Protein AF-A0A6B2GB42-F1 (afdb_monomer)

Foldseek 3Di:
DPPPDPPWDADPPDPHTDDCQAQAPPDQAPPPVRDGHNHPNHVVDDDDDDPPPDPDDDDLDPPVDPPDDDDDDDPDDDPPDDDDDDDDDYDPDDPRHDDDDDDPDDDDADQLQPPPAHDVQAQQSLQLQAGCVQQPFPQLCPLPAGSSLAQQRVLLQFGQSAQQDAQVGRDFLPFADDPPSRNHGVSSPVGGRGDQLCPDDDGRSNDQQSNPLPDGLSVQQVPDAPSDAASRNHGCVQAVPRHSRRSRRNCGHLVNGADPVVCCVPPFGHRSNDSPPPQDQLCPPSAGPVQAQQSNQLQAGCVRQPQPQQCPPPAGRSRDQCSNPPPDGQSRQQDDPVPRDDDDPADDPPSRNHRPSSVPGRRGDRDPPD

pLDDT: mean 80.84, std 17.95, range [32.31, 98.62]

Solvent-accessible surface area (backbone atoms only — not comparable to full-atom values): 22963 Å² total; per-residue (Å²): 100,68,87,95,54,88,83,72,33,55,44,86,98,50,89,51,58,49,34,56,41,49,36,20,74,52,68,93,56,66,38,99,84,59,48,83,62,50,52,92,45,32,87,80,54,81,91,88,73,82,88,65,96,70,86,82,80,90,68,96,62,83,75,82,58,87,72,73,85,82,83,85,86,78,86,89,75,61,84,99,60,92,81,83,90,83,85,80,71,52,55,76,97,64,81,84,61,73,66,83,84,86,82,89,78,88,85,86,77,63,42,78,38,62,86,75,61,32,53,95,66,32,42,15,38,29,58,48,29,53,30,33,92,71,54,44,79,48,45,74,57,65,88,79,46,33,32,32,42,29,28,16,27,41,63,48,73,59,29,25,50,57,37,26,34,52,69,93,71,57,74,71,81,76,75,86,44,58,91,82,75,48,48,43,36,58,89,33,74,90,38,54,72,66,32,46,71,58,75,82,81,59,42,24,39,57,28,58,36,26,29,68,62,81,57,44,31,32,64,52,48,65,59,76,75,71,89,43,58,54,79,35,36,39,30,49,69,51,28,86,78,65,52,42,83,48,48,43,51,71,61,77,53,63,86,74,43,43,45,87,84,67,36,53,92,76,78,60,40,44,40,46,53,31,63,76,64,81,60,62,44,71,61,68,86,80,44,43,47,92,73,26,44,15,27,44,60,52,37,54,28,29,92,74,59,34,91,42,50,74,57,68,83,81,53,36,32,36,52,34,63,36,36,67,66,82,83,62,43,44,51,59,39,32,41,55,91,82,80,61,76,73,94,68,81,86,47,58,93,77,78,53,43,46,38,56,94,35,67,90,41,55,72,72,41,85,72,84,78,127

Sequence (370 aa):
GIVGNENIAKVPGKTTIIAVNNINNGTLGSNQDGTPADLTNSFYYIANSNNTGAPNNVVYSEFNGFTKVIRAIKKGLTPNTTYHVKLAISDVADNQFDSGVFIKLITGFQDNDFDGIRDEIDLDDDNDGILDSIEGVADTDGDGVIDSFDLDADGDGIPDNIEAQSTLGYIAPGTFSDANNDGVNDIYAGGLTPVNTDGIDNPDYKDTDSDNDGINDTIETNLNLSGLVGLNGLDNNIDTVDYYTDVNGSLNFPSLFPDGDGDLNFGGDVDYRDATFNFPDTDGDGVPNDIDLDDDNDGILDTVEGALDTDGDVIIDSSDLDSDGDGIPDNIEAQSTLGYIAPGTFTDANNDGVNDIYAGGLTPVNTDGA

Mean predicted aligned error: 15.55 Å

Structure (mmCIF, N/CA/C/O backbone):
data_AF-A0A6B2GB42-F1
#
_entry.id   AF-A0A6B2GB42-F1
#
loop_
_atom_site.group_PDB
_atom_site.id
_atom_site.type_symbol
_atom_site.label_atom_id
_atom_site.label_alt_id
_atom_site.label_comp_id
_atom_site.label_asym_id
_atom_site.label_entity_id
_atom_site.label_seq_id
_atom_site.pdbx_PDB_ins_code
_atom_site.Cartn_x
_atom_site.Cartn_y
_atom_site.Cartn_z
_atom_site.occupancy
_atom_site.B_iso_or_equiv
_atom_site.auth_seq_id
_atom_site.auth_comp_id
_atom_site.auth_asym_id
_atom_site.auth_atom_id
_atom_site.pdbx_PDB_model_num
ATOM 1 N N . GLY A 1 1 ? 34.252 5.567 -43.486 1.00 43.16 1 GLY A N 1
ATOM 2 C CA . GLY A 1 1 ? 33.857 6.991 -43.387 1.00 43.16 1 GLY A CA 1
ATOM 3 C C . GLY A 1 1 ? 33.698 7.605 -44.771 1.00 43.16 1 GLY A C 1
ATOM 4 O O . GLY A 1 1 ?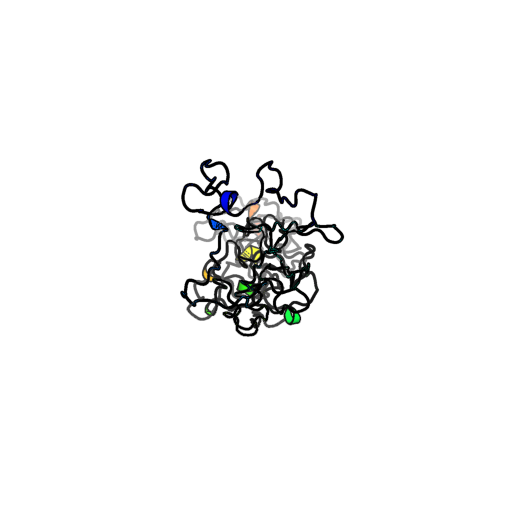 34.302 7.115 -45.717 1.00 43.16 1 GLY A O 1
ATOM 5 N N . ILE A 1 2 ? 32.915 8.685 -44.912 1.00 32.31 2 ILE A N 1
ATOM 6 C CA . ILE A 1 2 ? 32.777 9.428 -46.183 1.00 32.31 2 ILE A CA 1
ATOM 7 C C . ILE A 1 2 ? 34.067 10.221 -46.450 1.00 32.31 2 ILE A C 1
ATOM 9 O O . ILE A 1 2 ? 34.511 10.999 -45.607 1.00 32.31 2 ILE A O 1
ATOM 13 N N . VAL A 1 3 ? 34.672 10.025 -47.623 1.00 38.00 3 VAL A N 1
ATOM 14 C CA . VAL A 1 3 ? 35.955 10.633 -48.013 1.00 38.00 3 VAL A CA 1
ATOM 15 C C . VAL A 1 3 ? 35.913 12.164 -47.911 1.00 38.00 3 VAL A C 1
ATOM 17 O O . VAL A 1 3 ? 35.042 12.806 -48.493 1.00 38.00 3 VAL A O 1
ATOM 20 N N . GLY A 1 4 ? 36.905 12.748 -47.229 1.00 40.75 4 GLY A N 1
ATOM 21 C CA . GLY A 1 4 ? 37.149 14.197 -47.197 1.00 40.75 4 GLY A CA 1
ATOM 22 C C . GLY A 1 4 ? 36.564 14.955 -46.001 1.00 40.75 4 GLY A C 1
ATOM 23 O O . GLY A 1 4 ? 36.833 16.146 -45.882 1.00 40.75 4 GLY A O 1
ATOM 24 N N . ASN A 1 5 ? 35.835 14.287 -45.102 1.00 42.88 5 ASN A N 1
ATOM 25 C CA . ASN A 1 5 ? 35.367 14.858 -43.836 1.00 42.88 5 ASN A CA 1
ATOM 26 C C . ASN A 1 5 ? 35.889 14.019 -42.658 1.00 42.88 5 ASN A C 1
ATOM 28 O O . ASN A 1 5 ? 35.894 12.790 -42.729 1.00 42.88 5 ASN A O 1
ATOM 32 N N . GLU A 1 6 ? 36.319 14.669 -41.571 1.00 46.25 6 GLU A N 1
ATOM 33 C CA . GLU A 1 6 ? 36.647 13.985 -40.314 1.00 46.25 6 GLU A CA 1
ATOM 34 C C . GLU A 1 6 ? 35.385 13.306 -39.759 1.00 46.25 6 GLU A C 1
ATOM 36 O O . GLU A 1 6 ? 34.487 13.960 -39.234 1.00 46.25 6 GLU A O 1
ATOM 41 N N . ASN A 1 7 ? 35.306 11.981 -39.884 1.00 46.44 7 ASN A N 1
ATOM 42 C CA . ASN A 1 7 ? 34.229 11.173 -39.314 1.00 46.44 7 ASN A CA 1
ATOM 43 C C . ASN A 1 7 ? 34.543 10.843 -37.845 1.00 46.44 7 ASN A C 1
ATOM 45 O O . ASN A 1 7 ? 34.804 9.690 -37.509 1.00 46.44 7 ASN A O 1
ATOM 49 N N . ILE A 1 8 ? 34.617 11.871 -36.992 1.00 53.06 8 ILE A N 1
ATOM 50 C CA . ILE A 1 8 ? 34.991 11.732 -35.577 1.00 53.06 8 ILE A CA 1
ATOM 51 C C . ILE A 1 8 ? 33.769 11.886 -34.665 1.00 53.06 8 ILE A C 1
ATOM 53 O O . ILE A 1 8 ? 33.088 12.911 -34.673 1.00 53.06 8 ILE A O 1
ATOM 57 N N . ALA A 1 9 ? 33.503 10.880 -33.832 1.00 54.53 9 ALA A N 1
ATOM 58 C CA . ALA A 1 9 ? 32.587 11.013 -32.702 1.00 54.53 9 ALA A CA 1
ATOM 59 C C . ALA A 1 9 ? 33.342 11.599 -31.492 1.00 54.53 9 ALA A C 1
ATOM 61 O O . ALA A 1 9 ? 34.549 11.410 -31.363 1.00 54.53 9 ALA A O 1
ATOM 62 N N . LYS A 1 10 ? 32.662 12.328 -30.598 1.00 60.09 10 LYS A N 1
ATOM 63 C CA . LYS A 1 10 ? 33.242 12.895 -29.361 1.00 60.09 10 LYS A CA 1
ATOM 64 C C . LYS A 1 10 ? 32.407 12.497 -28.150 1.00 60.09 10 LYS A C 1
ATOM 66 O O . LYS A 1 10 ? 31.192 12.351 -28.276 1.00 60.09 10 LYS A O 1
ATOM 71 N N . VAL A 1 11 ? 33.048 12.345 -26.990 1.00 59.34 11 VAL A N 1
ATOM 72 C CA . VAL A 1 11 ? 32.354 12.073 -25.725 1.00 59.34 11 VAL A CA 1
ATOM 73 C C . VAL A 1 11 ? 31.395 13.234 -25.459 1.00 59.34 11 VAL A C 1
ATOM 75 O O . VAL A 1 11 ? 31.829 14.389 -25.530 1.00 59.34 11 VAL A O 1
ATOM 78 N N . PRO A 1 12 ? 30.102 12.975 -25.184 1.00 58.25 12 PRO A N 1
ATOM 79 C CA . PRO A 1 12 ? 29.136 14.037 -24.938 1.00 58.25 12 PRO A CA 1
ATOM 80 C C . PRO A 1 12 ? 29.642 15.045 -23.897 1.00 58.25 12 PRO A C 1
ATOM 82 O O . PRO A 1 12 ? 30.089 14.669 -22.817 1.00 58.25 12 PRO A O 1
ATOM 85 N N . GLY A 1 13 ? 29.611 16.334 -24.248 1.00 60.78 13 GLY A N 1
ATOM 86 C CA . GLY A 1 13 ? 30.055 17.423 -23.368 1.00 60.78 13 GLY A CA 1
ATOM 87 C C . GLY A 1 13 ? 31.574 17.583 -23.221 1.00 60.78 13 GLY A C 1
ATOM 88 O O . GLY A 1 13 ? 32.011 18.456 -22.476 1.00 60.78 13 GLY A O 1
ATOM 89 N N . LYS A 1 14 ? 32.392 16.790 -23.927 1.00 64.31 14 LYS A N 1
ATOM 90 C CA . LYS A 1 14 ? 33.859 16.865 -23.875 1.00 64.31 14 LYS A CA 1
ATOM 91 C C . LYS A 1 14 ? 34.462 17.088 -25.263 1.00 64.31 14 LYS A C 1
ATOM 93 O O . LYS A 1 14 ? 33.841 16.855 -26.298 1.00 64.31 14 LYS A O 1
ATOM 98 N N . THR A 1 15 ? 35.714 17.533 -25.287 1.00 66.81 15 THR A N 1
ATOM 99 C CA . THR A 1 15 ? 36.525 17.606 -26.514 1.00 66.81 15 THR A CA 1
ATOM 100 C C . THR A 1 15 ? 37.156 16.260 -26.880 1.00 66.81 15 THR A C 1
ATOM 102 O O . THR A 1 15 ? 37.658 16.118 -27.994 1.00 66.81 15 THR A O 1
ATOM 105 N N . THR A 1 16 ? 37.102 15.280 -25.970 1.00 60.88 16 THR A N 1
ATOM 106 C CA . THR A 1 16 ? 37.649 13.930 -26.137 1.00 60.88 16 THR A CA 1
ATOM 107 C C . THR A 1 16 ? 37.000 13.219 -27.319 1.00 60.88 16 THR A C 1
ATOM 109 O O . THR A 1 16 ? 35.783 13.035 -27.352 1.00 60.88 16 THR A O 1
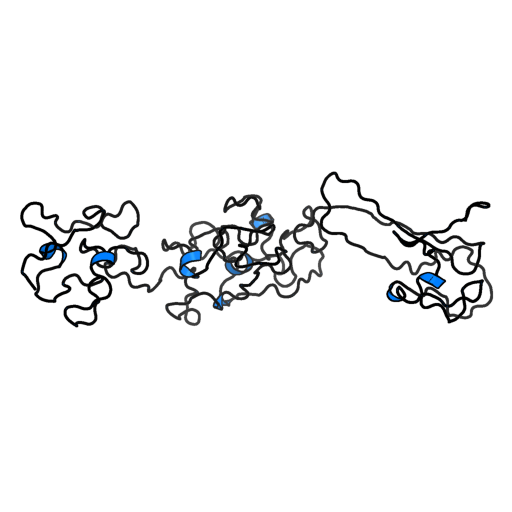ATOM 112 N N . ILE A 1 17 ? 37.817 12.806 -28.285 1.00 59.53 17 ILE A N 1
ATOM 113 C CA . ILE A 1 17 ? 37.382 12.025 -29.447 1.00 59.53 17 ILE A CA 1
ATOM 114 C C . ILE A 1 17 ? 37.112 10.586 -29.005 1.00 59.53 17 ILE A C 1
ATOM 116 O O . ILE A 1 17 ? 37.894 10.005 -28.254 1.00 59.53 17 ILE A O 1
ATOM 120 N N . ILE A 1 18 ? 36.016 10.015 -29.487 1.00 56.38 18 ILE A N 1
ATOM 121 C CA . ILE A 1 18 ? 35.649 8.619 -29.286 1.00 56.38 18 ILE A CA 1
ATOM 122 C C . ILE A 1 18 ? 36.430 7.793 -30.294 1.00 56.38 18 ILE A C 1
ATOM 124 O O . ILE A 1 18 ? 36.180 7.825 -31.496 1.00 56.38 18 ILE A O 1
ATOM 128 N N . ALA A 1 19 ? 37.403 7.078 -29.760 1.00 53.62 19 ALA A N 1
ATOM 129 C CA . ALA A 1 19 ? 38.165 6.051 -30.433 1.00 53.62 19 ALA A CA 1
ATOM 130 C C . ALA A 1 19 ? 38.352 4.911 -29.436 1.00 53.62 19 ALA A C 1
ATOM 132 O O . ALA A 1 19 ? 38.327 5.142 -28.221 1.00 53.62 19 ALA A O 1
ATOM 133 N N . VAL A 1 20 ? 38.626 3.705 -29.929 1.00 48.59 20 VAL A N 1
ATOM 134 C CA . VAL A 1 20 ? 38.947 2.570 -29.055 1.00 48.59 20 VAL A CA 1
ATOM 135 C C . VAL A 1 20 ? 40.088 2.886 -28.086 1.00 48.59 20 VAL A C 1
ATOM 137 O O . VAL A 1 20 ? 40.032 2.468 -26.940 1.00 48.59 20 VAL A O 1
ATOM 140 N N . ASN A 1 21 ? 41.050 3.726 -28.468 1.00 48.03 21 ASN A N 1
ATOM 141 C CA . ASN A 1 21 ? 42.164 4.116 -27.597 1.00 48.03 21 ASN A CA 1
ATOM 142 C C . ASN A 1 21 ? 41.795 5.088 -26.460 1.00 48.03 21 ASN A C 1
ATOM 144 O O . ASN A 1 21 ? 42.534 5.169 -25.487 1.00 48.03 21 ASN A O 1
ATOM 148 N N . ASN A 1 22 ? 40.686 5.828 -26.576 1.00 49.91 22 ASN A N 1
ATOM 149 C CA . ASN A 1 22 ? 40.257 6.821 -25.577 1.00 49.91 22 ASN A CA 1
ATOM 150 C C . ASN A 1 22 ? 39.102 6.323 -24.690 1.00 49.91 22 ASN A C 1
ATOM 152 O O . ASN A 1 22 ? 38.753 6.988 -23.716 1.00 49.91 22 ASN A O 1
ATOM 156 N N . ILE A 1 23 ? 38.471 5.200 -25.055 1.00 49.69 23 ILE A N 1
ATOM 157 C CA . ILE A 1 23 ? 37.397 4.565 -24.276 1.00 49.69 23 ILE A CA 1
ATOM 158 C C . ILE A 1 23 ? 37.813 3.185 -23.730 1.00 49.69 23 ILE A C 1
ATOM 160 O O . ILE A 1 23 ? 37.338 2.810 -22.661 1.00 49.69 23 ILE A O 1
ATOM 164 N N . ASN A 1 24 ? 38.734 2.448 -24.370 1.00 45.50 24 ASN A N 1
ATOM 165 C CA . ASN A 1 24 ? 39.146 1.112 -23.912 1.00 45.50 24 ASN A CA 1
ATOM 166 C C . ASN A 1 24 ? 40.467 1.097 -23.131 1.00 45.50 24 ASN A C 1
ATOM 168 O O . ASN A 1 24 ? 41.342 1.942 -23.305 1.00 45.50 24 ASN A O 1
ATOM 172 N N . ASN A 1 25 ? 40.648 0.002 -22.381 1.00 42.44 25 ASN A N 1
ATOM 173 C CA . ASN A 1 25 ? 41.929 -0.543 -21.916 1.00 42.44 25 ASN A CA 1
ATOM 174 C C . ASN A 1 25 ? 42.812 -1.016 -23.091 1.00 42.44 25 ASN A C 1
ATOM 176 O O . ASN A 1 25 ? 43.156 -2.195 -23.190 1.00 42.44 25 ASN A O 1
ATOM 180 N N . GLY A 1 26 ? 43.115 -0.125 -24.039 1.00 42.44 26 GLY A N 1
ATOM 181 C CA . GLY A 1 26 ? 44.060 -0.412 -25.114 1.00 42.44 26 GLY A CA 1
ATOM 182 C C . GLY A 1 26 ? 45.416 -0.820 -24.532 1.00 42.44 26 GLY A C 1
ATOM 183 O O . GLY A 1 26 ? 45.837 -0.303 -23.496 1.00 42.44 26 GLY A O 1
ATOM 184 N N . THR A 1 27 ? 46.114 -1.753 -25.185 1.00 45.62 27 THR A N 1
ATOM 185 C CA . THR A 1 27 ? 47.525 -2.026 -24.875 1.00 45.62 27 THR A CA 1
ATOM 186 C C . THR A 1 27 ? 48.292 -0.708 -24.833 1.00 45.62 27 THR A C 1
ATOM 188 O O . THR A 1 27 ? 48.145 0.111 -25.739 1.00 45.62 27 THR A O 1
ATOM 191 N N . LEU A 1 28 ? 49.101 -0.507 -23.787 1.00 39.09 28 LEU A N 1
ATOM 192 C CA . LEU A 1 28 ? 49.909 0.696 -23.592 1.00 39.09 28 LEU A CA 1
ATOM 193 C C . LEU A 1 28 ? 50.620 1.081 -24.909 1.00 39.09 28 LEU A C 1
ATOM 195 O O . LEU A 1 28 ? 51.519 0.367 -25.350 1.00 39.09 28 LEU A O 1
ATOM 199 N N . GLY A 1 29 ? 50.209 2.194 -25.531 1.00 43.28 29 GLY A N 1
ATOM 200 C CA . GLY A 1 29 ? 50.876 2.769 -26.706 1.00 43.28 29 GLY A CA 1
ATOM 201 C C . GLY A 1 29 ? 50.180 2.644 -28.068 1.00 43.28 29 GLY A C 1
ATOM 202 O O . GLY A 1 29 ? 50.885 2.512 -29.065 1.00 43.28 29 GLY A O 1
ATOM 203 N N . SER A 1 30 ? 48.849 2.722 -28.167 1.00 45.09 30 SER A N 1
ATOM 204 C CA . SER A 1 30 ? 48.168 2.749 -29.477 1.00 45.09 30 SER A CA 1
ATOM 205 C C . SER A 1 30 ? 47.426 4.040 -29.818 1.00 45.09 30 SER A C 1
ATOM 207 O O . SER A 1 30 ? 46.559 4.010 -30.682 1.00 45.09 30 SER A O 1
ATOM 209 N N . ASN A 1 31 ? 47.786 5.199 -29.260 1.00 43.91 31 ASN A N 1
ATOM 210 C CA . ASN A 1 31 ? 47.543 6.425 -30.023 1.00 43.91 31 ASN A CA 1
ATOM 211 C C . ASN A 1 31 ? 48.516 6.430 -31.208 1.00 43.91 31 ASN A C 1
ATOM 213 O O . ASN A 1 31 ? 49.688 6.092 -31.045 1.00 43.91 31 ASN A O 1
ATOM 217 N N . GLN A 1 32 ? 48.054 6.784 -32.411 1.00 41.44 32 GLN A N 1
ATOM 218 C CA . GLN A 1 32 ? 48.915 6.830 -33.606 1.00 41.44 32 GLN A CA 1
ATOM 219 C C . GLN A 1 32 ? 50.136 7.756 -33.403 1.00 41.44 32 GLN A C 1
ATOM 221 O O . GLN A 1 32 ? 51.144 7.624 -34.093 1.00 41.44 32 GLN A O 1
ATOM 226 N N . ASP A 1 33 ? 50.050 8.665 -32.426 1.00 50.34 33 ASP A N 1
ATOM 227 C CA . ASP A 1 33 ? 51.082 9.610 -32.005 1.00 50.34 33 ASP A CA 1
ATOM 228 C C . ASP A 1 33 ? 51.943 9.146 -30.804 1.00 50.34 33 ASP A C 1
ATOM 230 O O . ASP A 1 33 ? 52.854 9.866 -30.396 1.00 50.34 33 ASP A O 1
ATOM 234 N N . GLY A 1 34 ? 51.686 7.959 -30.238 1.00 51.22 34 GLY A N 1
ATOM 235 C CA . GLY A 1 34 ? 52.431 7.393 -29.107 1.00 51.22 34 GLY A CA 1
ATOM 236 C C . GLY A 1 34 ? 52.076 7.958 -27.726 1.00 51.22 34 GLY A C 1
ATOM 237 O O . GLY A 1 34 ? 52.782 7.666 -26.758 1.00 51.22 34 GLY A O 1
ATOM 238 N N . THR A 1 35 ? 51.012 8.756 -27.599 1.00 56.97 35 THR A N 1
ATOM 239 C CA . THR A 1 35 ? 50.572 9.282 -26.296 1.00 56.97 35 THR A CA 1
ATOM 240 C C . THR A 1 35 ? 49.885 8.210 -25.424 1.00 56.97 35 THR A C 1
ATOM 242 O O . THR A 1 35 ? 49.300 7.263 -25.958 1.00 56.97 35 THR A O 1
ATOM 245 N N . PRO A 1 36 ? 49.958 8.311 -24.078 1.00 53.81 36 PRO A N 1
ATOM 246 C CA . PRO A 1 36 ? 49.268 7.390 -23.171 1.00 53.81 36 PRO A CA 1
ATOM 247 C C . PRO A 1 36 ? 47.741 7.463 -23.315 1.00 53.81 36 PRO A C 1
ATOM 249 O O . PRO A 1 36 ? 47.178 8.553 -23.390 1.00 53.81 36 PRO A O 1
ATOM 252 N N . ALA A 1 37 ? 47.082 6.304 -23.316 1.00 55.84 37 ALA A N 1
ATOM 253 C CA . ALA A 1 37 ? 45.626 6.194 -23.365 1.00 55.84 37 ALA A CA 1
ATOM 254 C C . ALA A 1 37 ? 44.971 6.628 -22.038 1.00 55.84 37 ALA A C 1
ATOM 256 O O . ALA A 1 37 ? 45.490 6.333 -20.958 1.00 55.84 37 ALA A O 1
ATOM 257 N N . ASP A 1 38 ? 43.815 7.294 -22.122 1.00 59.34 38 ASP A N 1
ATOM 258 C CA . ASP A 1 38 ? 42.948 7.582 -20.973 1.00 59.34 38 ASP A CA 1
ATOM 259 C C . ASP A 1 38 ? 42.086 6.349 -20.659 1.00 59.34 38 ASP A C 1
ATOM 261 O O . ASP A 1 38 ? 41.206 5.975 -21.432 1.00 59.34 38 ASP A O 1
ATOM 265 N N . LEU A 1 39 ? 42.354 5.702 -19.522 1.00 57.91 39 LEU A N 1
ATOM 266 C CA . LEU A 1 39 ? 41.730 4.430 -19.134 1.00 57.91 39 LEU A CA 1
ATOM 267 C C . LEU A 1 39 ? 40.504 4.589 -18.221 1.00 57.91 39 LEU A C 1
ATOM 269 O O . LEU A 1 39 ? 39.935 3.588 -17.774 1.00 57.91 39 LEU A O 1
ATOM 273 N N . THR A 1 40 ? 40.084 5.826 -17.939 1.00 62.41 40 THR A N 1
ATOM 274 C CA . THR A 1 40 ? 39.002 6.126 -16.983 1.00 62.41 40 THR A CA 1
ATOM 275 C C . THR A 1 40 ? 37.633 5.563 -17.383 1.00 62.41 40 THR A C 1
ATOM 277 O O . THR A 1 40 ? 36.768 5.419 -16.526 1.00 62.41 40 THR A O 1
ATOM 280 N N . ASN A 1 41 ? 37.436 5.190 -18.653 1.00 53.09 41 ASN A N 1
ATOM 281 C CA . ASN A 1 41 ? 36.165 4.673 -19.188 1.00 53.09 41 ASN A CA 1
ATOM 282 C C . ASN A 1 41 ? 36.217 3.182 -19.577 1.00 53.09 41 ASN A C 1
ATOM 284 O O . ASN A 1 41 ? 35.311 2.677 -20.237 1.00 53.09 41 ASN A O 1
ATOM 288 N N . SER A 1 42 ? 37.262 2.463 -19.157 1.00 56.94 42 SER A N 1
ATOM 289 C CA . SER A 1 42 ? 37.562 1.088 -19.594 1.00 56.94 42 SER A CA 1
ATOM 290 C C . SER A 1 42 ? 36.484 0.036 -19.291 1.00 56.94 42 SER A C 1
ATOM 292 O O . SER A 1 42 ? 36.496 -1.025 -19.911 1.00 56.94 42 SER A O 1
ATOM 294 N N . PHE A 1 43 ? 35.535 0.315 -18.394 1.00 56.38 43 PHE A N 1
ATOM 295 C CA . PHE A 1 43 ? 34.421 -0.582 -18.067 1.00 56.38 43 PHE A CA 1
ATOM 296 C C . PHE A 1 43 ? 33.342 -0.669 -19.161 1.00 56.38 43 PHE A C 1
ATOM 298 O O . PHE A 1 43 ? 32.570 -1.624 -19.176 1.00 56.38 43 PHE A O 1
ATOM 305 N N . TYR A 1 44 ? 33.307 0.277 -20.107 1.00 51.06 44 TYR A N 1
ATOM 306 C CA . TYR A 1 44 ? 32.410 0.226 -21.270 1.00 51.06 44 TYR A CA 1
ATOM 307 C C . TYR A 1 44 ? 32.959 -0.632 -22.429 1.00 51.06 44 TYR A C 1
ATOM 309 O O . TYR A 1 44 ? 32.297 -0.783 -23.457 1.00 51.06 44 TYR A O 1
ATOM 317 N N . TYR A 1 45 ? 34.168 -1.190 -22.293 1.00 53.88 45 TYR A N 1
ATOM 318 C CA . TYR A 1 45 ? 34.830 -1.969 -23.340 1.00 53.88 45 TYR A CA 1
ATOM 319 C C . TYR A 1 45 ? 34.336 -3.420 -23.421 1.00 53.88 45 TYR A C 1
ATOM 321 O O . TYR A 1 45 ? 34.259 -4.122 -22.414 1.00 53.88 45 TYR A O 1
ATOM 329 N N . ILE A 1 46 ? 34.122 -3.918 -24.644 1.00 50.69 46 ILE A N 1
ATOM 330 C CA . ILE A 1 46 ? 33.872 -5.336 -24.935 1.00 50.69 46 ILE A CA 1
ATOM 331 C C . ILE A 1 46 ? 34.768 -5.780 -26.100 1.00 50.69 46 ILE A C 1
ATOM 333 O O . ILE A 1 46 ? 34.693 -5.221 -27.194 1.00 50.69 46 ILE A O 1
ATOM 337 N N . ALA A 1 47 ? 35.620 -6.785 -25.872 1.00 51.81 47 ALA A N 1
ATOM 338 C CA . ALA A 1 47 ? 36.515 -7.335 -26.890 1.00 51.81 47 ALA A CA 1
ATOM 339 C C . ALA A 1 47 ? 35.753 -8.270 -27.845 1.00 51.81 47 ALA A C 1
ATOM 341 O O . ALA A 1 47 ? 35.181 -9.264 -27.403 1.00 51.81 47 ALA A O 1
ATOM 342 N N . ASN A 1 48 ? 35.784 -7.979 -29.147 1.00 49.38 48 ASN A N 1
ATOM 343 C CA . ASN A 1 48 ? 35.150 -8.796 -30.187 1.00 49.38 48 ASN A CA 1
ATOM 344 C C . ASN A 1 48 ? 36.168 -9.194 -31.270 1.00 49.38 48 ASN A C 1
ATOM 346 O O . ASN A 1 48 ? 36.020 -8.825 -32.428 1.00 49.38 48 ASN A O 1
ATOM 350 N N . SER A 1 49 ? 37.249 -9.880 -30.883 1.00 50.78 49 SER A N 1
ATOM 351 C CA . SER A 1 49 ? 38.263 -10.370 -31.825 1.00 50.78 49 SER A CA 1
ATOM 352 C C . SER A 1 49 ? 38.244 -11.895 -31.953 1.00 50.78 49 SER A C 1
ATOM 354 O O . SER A 1 49 ? 38.101 -12.641 -30.980 1.00 50.78 49 SER A O 1
ATOM 356 N N . ASN A 1 50 ? 38.420 -12.371 -33.183 1.00 49.91 50 ASN A N 1
ATOM 357 C CA . ASN A 1 50 ? 38.537 -13.779 -33.545 1.00 49.91 50 ASN A CA 1
ATOM 358 C C . ASN A 1 50 ? 39.894 -14.360 -33.113 1.00 49.91 50 ASN A C 1
ATOM 360 O O . ASN A 1 50 ? 40.801 -14.568 -33.914 1.00 49.91 50 ASN A O 1
ATOM 364 N N . ASN A 1 51 ? 40.043 -14.716 -31.840 1.00 48.38 51 ASN A N 1
ATOM 365 C CA . ASN A 1 51 ? 41.291 -15.315 -31.351 1.00 48.38 51 ASN A CA 1
ATOM 366 C C . ASN A 1 51 ? 41.541 -16.772 -31.833 1.00 48.38 51 ASN A C 1
ATOM 368 O O . ASN A 1 51 ? 42.297 -17.518 -31.213 1.00 48.38 51 ASN A O 1
ATOM 372 N N . THR A 1 52 ? 40.923 -17.211 -32.935 1.00 42.91 52 THR A N 1
ATOM 373 C CA . THR A 1 52 ? 41.164 -18.519 -33.559 1.00 42.91 52 THR A CA 1
ATOM 374 C C . THR A 1 52 ? 41.947 -18.311 -34.850 1.00 42.91 52 THR A C 1
ATOM 376 O O . THR A 1 52 ? 41.360 -17.955 -35.867 1.00 42.91 52 THR A O 1
ATOM 379 N N . GLY A 1 53 ? 43.268 -18.512 -34.810 1.00 44.94 53 GLY A N 1
ATOM 380 C CA . GLY A 1 53 ? 44.198 -18.289 -35.925 1.00 44.94 53 GLY A CA 1
ATOM 381 C C . GLY A 1 53 ? 43.911 -19.096 -37.200 1.00 44.94 53 GLY A C 1
ATOM 382 O O . GLY A 1 53 ? 44.636 -20.036 -37.523 1.00 44.94 53 GLY A O 1
ATOM 383 N N . ALA A 1 54 ? 42.882 -18.710 -37.951 1.00 40.03 54 ALA A N 1
ATOM 384 C CA . ALA A 1 54 ? 42.555 -19.256 -39.258 1.00 40.03 54 ALA A CA 1
ATOM 385 C C . ALA A 1 54 ? 43.199 -18.388 -40.356 1.00 40.03 54 ALA A C 1
ATOM 387 O O . ALA A 1 54 ? 42.926 -17.188 -40.435 1.00 40.03 54 ALA A O 1
ATOM 388 N N . PRO A 1 55 ? 44.055 -18.963 -41.219 1.00 44.53 55 PRO A N 1
ATOM 389 C CA . PRO A 1 55 ? 44.664 -18.230 -42.311 1.00 44.53 55 PRO A CA 1
ATOM 390 C C . PRO A 1 55 ? 43.658 -18.103 -43.458 1.00 44.53 55 PRO A C 1
ATOM 392 O O . PRO A 1 55 ? 43.279 -19.091 -44.080 1.00 44.53 55 PRO A O 1
ATOM 395 N N . ASN A 1 56 ? 43.309 -16.859 -43.773 1.00 51.78 56 ASN A N 1
ATOM 396 C CA . ASN A 1 56 ? 42.819 -16.414 -45.077 1.00 51.78 56 ASN A CA 1
ATOM 397 C C . ASN A 1 56 ? 41.432 -16.937 -45.502 1.00 51.78 56 ASN A C 1
ATOM 399 O O . ASN A 1 56 ? 41.324 -17.913 -46.239 1.00 51.78 56 ASN A O 1
ATOM 403 N N . ASN A 1 57 ? 40.378 -16.192 -45.160 1.00 44.91 57 ASN A N 1
ATOM 404 C CA . ASN A 1 57 ? 39.408 -15.710 -46.154 1.00 44.91 57 ASN A CA 1
ATOM 405 C C . ASN A 1 57 ? 38.461 -14.674 -45.533 1.00 44.91 57 ASN A C 1
ATOM 407 O O . ASN A 1 57 ? 37.415 -14.998 -44.987 1.00 44.91 57 ASN A O 1
ATOM 411 N N . VAL A 1 58 ? 38.900 -13.419 -45.626 1.00 47.56 58 VAL A N 1
ATOM 412 C CA . VAL A 1 58 ? 38.123 -12.256 -46.063 1.00 47.56 58 VAL A CA 1
ATOM 413 C C . VAL A 1 58 ? 36.620 -12.302 -45.768 1.00 47.56 58 VAL A C 1
ATOM 415 O O . VAL A 1 58 ? 35.816 -12.788 -46.563 1.00 47.56 58 VAL A O 1
ATOM 418 N N . VAL A 1 59 ? 36.249 -11.669 -44.662 1.00 42.00 59 VAL A N 1
ATOM 419 C CA . VAL A 1 59 ? 34.894 -11.194 -44.410 1.00 42.00 59 VAL A CA 1
ATOM 420 C C . VAL A 1 59 ? 34.997 -9.668 -44.356 1.00 42.00 59 VAL A C 1
ATOM 422 O O . VAL A 1 59 ? 35.547 -9.120 -43.412 1.00 42.00 59 VAL A O 1
ATOM 425 N N . TYR A 1 60 ? 34.544 -8.974 -45.405 1.00 46.03 60 TYR A N 1
ATOM 426 C CA . TYR A 1 60 ? 34.655 -7.506 -45.530 1.00 46.03 60 TYR A CA 1
ATOM 427 C C . TYR A 1 60 ? 33.585 -6.726 -44.747 1.00 46.03 60 TYR A C 1
ATOM 429 O O . TYR A 1 60 ? 33.438 -5.515 -44.892 1.00 46.03 60 TYR A O 1
ATOM 437 N N . SER A 1 61 ? 32.829 -7.423 -43.907 1.00 46.91 61 SER A N 1
ATOM 438 C CA . SER A 1 61 ? 32.015 -6.859 -42.839 1.00 46.91 61 SER A CA 1
ATOM 439 C C . SER A 1 61 ? 31.778 -7.987 -41.843 1.00 46.91 61 SER A C 1
ATOM 441 O O . SER A 1 61 ? 31.109 -8.959 -42.200 1.00 46.91 61 SER A O 1
ATOM 443 N N . GLU A 1 62 ? 32.336 -7.920 -40.634 1.00 46.25 62 GLU A N 1
ATOM 444 C CA . GLU A 1 62 ? 32.063 -8.908 -39.579 1.00 46.25 62 GLU A CA 1
ATOM 445 C C . GLU A 1 62 ? 30.613 -8.753 -39.061 1.00 46.25 62 GLU A C 1
ATOM 447 O O . GLU A 1 62 ? 30.356 -8.357 -37.931 1.00 46.25 62 GLU A O 1
ATOM 452 N N . PHE A 1 63 ? 29.624 -9.056 -39.912 1.00 45.03 63 PHE A N 1
ATOM 453 C CA . PHE A 1 63 ? 28.205 -9.183 -39.553 1.00 45.03 63 PHE A CA 1
ATOM 454 C C . PHE A 1 63 ? 27.867 -10.587 -39.019 1.00 45.03 63 PHE A C 1
ATOM 456 O O . PHE A 1 63 ? 26.700 -10.898 -38.802 1.00 45.03 63 PHE A O 1
ATOM 463 N N . ASN A 1 64 ? 28.863 -11.455 -38.799 1.00 45.22 64 ASN A N 1
ATOM 464 C CA . ASN A 1 64 ? 28.682 -12.745 -38.121 1.00 45.22 64 ASN A CA 1
ATOM 465 C C . ASN A 1 64 ? 28.618 -12.617 -36.587 1.00 45.22 64 ASN A C 1
ATOM 467 O O . ASN A 1 64 ? 28.557 -13.634 -35.904 1.00 45.22 64 ASN A O 1
ATOM 471 N N . GLY A 1 65 ? 28.588 -11.385 -36.069 1.00 46.53 65 GLY A N 1
ATOM 472 C CA . GLY A 1 65 ? 27.652 -10.995 -35.021 1.00 46.53 65 GLY A CA 1
ATOM 473 C C . GLY A 1 65 ? 27.577 -11.924 -33.814 1.00 46.53 65 GLY A C 1
ATOM 474 O O . GLY A 1 65 ? 26.578 -12.609 -33.624 1.00 46.53 65 GLY A O 1
ATOM 475 N N . PHE A 1 66 ? 28.525 -11.785 -32.888 1.00 46.50 66 PHE A N 1
ATOM 476 C CA . PHE A 1 66 ? 28.107 -11.706 -31.490 1.00 46.50 66 PHE A CA 1
ATOM 477 C C . PHE A 1 66 ? 27.556 -10.295 -31.270 1.00 46.50 66 PHE A C 1
ATOM 479 O O . PHE A 1 66 ? 28.201 -9.441 -30.665 1.00 46.50 66 PHE A O 1
ATOM 486 N N . THR A 1 67 ? 26.382 -10.002 -31.839 1.00 52.91 67 THR A N 1
ATOM 487 C CA . THR A 1 67 ? 25.658 -8.778 -31.496 1.00 52.91 67 THR A CA 1
ATOM 488 C C . THR A 1 67 ? 25.294 -8.898 -30.025 1.00 52.91 67 THR A C 1
ATOM 490 O O . THR A 1 67 ? 24.335 -9.579 -29.669 1.00 52.91 67 THR A O 1
ATOM 493 N N . LYS A 1 68 ? 26.082 -8.273 -29.148 1.00 53.66 68 LYS A N 1
ATOM 494 C CA . LYS A 1 68 ? 25.674 -8.119 -27.759 1.00 53.66 68 LYS A CA 1
ATOM 495 C C . LYS A 1 68 ? 24.578 -7.068 -27.748 1.00 53.66 68 LYS A C 1
ATOM 497 O O . LYS A 1 68 ? 24.822 -5.912 -28.089 1.00 53.66 68 LYS A O 1
ATOM 502 N N . VAL A 1 69 ? 23.366 -7.485 -27.405 1.00 61.53 69 VAL A N 1
ATOM 503 C CA . VAL A 1 69 ? 22.264 -6.550 -27.200 1.00 61.53 69 VAL A CA 1
ATOM 504 C C . VAL A 1 69 ? 22.663 -5.637 -26.045 1.00 61.53 69 VAL A C 1
ATOM 506 O O . VAL A 1 69 ? 22.886 -6.102 -24.930 1.00 61.53 69 VAL A O 1
ATOM 509 N N . ILE A 1 70 ? 22.799 -4.345 -26.333 1.00 67.50 70 ILE A N 1
ATOM 510 C CA . ILE A 1 70 ? 22.946 -3.312 -25.313 1.00 67.50 70 ILE A CA 1
ATOM 511 C C . ILE A 1 70 ? 21.536 -2.810 -25.030 1.00 67.50 70 ILE A C 1
ATOM 513 O O . ILE A 1 70 ? 20.872 -2.295 -25.931 1.00 67.50 70 ILE A O 1
ATOM 517 N N . ARG A 1 71 ? 21.078 -3.005 -23.795 1.00 72.69 71 ARG A N 1
ATOM 518 C CA . ARG A 1 71 ? 19.843 -2.413 -23.280 1.00 72.69 71 ARG A CA 1
ATOM 519 C C . ARG A 1 71 ? 20.224 -1.208 -22.430 1.00 72.69 71 ARG A C 1
ATOM 521 O O . ARG A 1 71 ? 21.187 -1.274 -21.671 1.00 72.69 71 ARG A O 1
ATOM 528 N N . ALA A 1 72 ? 19.499 -0.116 -22.605 1.00 75.81 72 ALA A N 1
ATOM 529 C CA . ALA A 1 72 ? 19.607 1.069 -21.772 1.00 75.81 72 ALA A CA 1
ATOM 530 C C . ALA A 1 72 ? 18.188 1.559 -21.503 1.00 75.81 72 ALA A C 1
ATOM 532 O O . ALA A 1 72 ? 17.421 1.730 -22.450 1.00 75.81 72 ALA A O 1
ATOM 533 N N . ILE A 1 73 ? 17.866 1.760 -20.230 1.00 76.62 73 ILE A N 1
ATOM 534 C CA . ILE A 1 73 ? 16.578 2.275 -19.769 1.00 76.62 73 ILE A CA 1
ATOM 535 C C . ILE A 1 73 ? 16.825 3.674 -19.213 1.00 76.62 73 ILE A C 1
ATOM 537 O O . ILE A 1 73 ? 17.858 3.939 -18.589 1.00 76.62 73 ILE A O 1
ATOM 541 N N . LYS A 1 74 ? 15.902 4.594 -19.489 1.00 83.12 74 LYS A N 1
ATOM 542 C CA . LYS A 1 74 ? 15.917 5.943 -18.930 1.00 83.12 74 LYS A CA 1
ATOM 543 C C . LYS A 1 74 ? 14.548 6.223 -18.317 1.00 83.12 74 LYS A C 1
ATOM 545 O O . LYS A 1 74 ? 13.622 6.514 -19.058 1.00 83.12 74 LYS A O 1
ATOM 550 N N . LYS A 1 75 ? 14.478 6.179 -16.983 1.00 80.81 75 LYS A N 1
ATOM 551 C CA . LYS A 1 75 ? 13.296 6.553 -16.191 1.00 80.81 75 LYS A CA 1
ATOM 552 C C . LYS A 1 75 ? 13.070 8.077 -16.177 1.00 80.81 75 LYS A C 1
ATOM 554 O O . LYS A 1 75 ? 14.021 8.849 -16.424 1.00 80.81 75 LYS A O 1
ATOM 559 N N . GLY A 1 76 ? 11.835 8.487 -15.871 1.00 78.38 76 GLY A N 1
ATOM 560 C CA . GLY A 1 76 ? 11.414 9.888 -15.727 1.00 78.38 76 GLY A CA 1
ATOM 561 C C . GLY A 1 76 ? 11.296 10.636 -17.058 1.00 78.38 76 GLY A C 1
ATOM 562 O O . GLY A 1 76 ? 11.794 11.758 -17.198 1.00 78.38 76 GLY A O 1
ATOM 563 N N . LEU A 1 77 ? 10.734 9.986 -18.080 1.00 83.38 77 LEU A N 1
ATOM 564 C CA . LEU A 1 77 ? 10.421 10.650 -19.343 1.00 83.38 77 LEU A CA 1
ATOM 565 C C . LEU A 1 77 ? 9.103 11.418 -19.192 1.00 83.38 77 LEU A C 1
ATOM 567 O O . LEU A 1 77 ? 8.093 10.861 -18.798 1.00 83.38 77 LEU A O 1
ATOM 571 N N . THR A 1 78 ? 9.099 12.699 -19.539 1.00 84.25 78 THR A N 1
ATOM 572 C CA . THR A 1 78 ? 7.902 13.533 -19.566 1.00 84.25 78 THR A CA 1
ATOM 573 C C . THR A 1 78 ? 7.134 13.268 -20.864 1.00 84.25 78 THR A C 1
ATOM 575 O O . THR A 1 78 ? 7.712 13.435 -21.952 1.00 84.25 78 THR A O 1
ATOM 578 N N . PRO A 1 79 ? 5.835 12.923 -20.793 1.00 81.19 79 PRO A N 1
ATOM 579 C CA . PRO A 1 79 ? 4.995 12.765 -21.972 1.00 81.19 79 PRO A CA 1
ATOM 580 C C . PRO A 1 79 ? 5.069 13.978 -22.905 1.00 81.19 79 PRO A C 1
ATOM 582 O O . PRO A 1 79 ? 5.262 15.119 -22.480 1.00 81.19 79 PRO A O 1
ATOM 585 N N . ASN A 1 80 ? 4.938 13.735 -24.210 1.00 82.44 80 ASN A N 1
ATOM 586 C CA . ASN A 1 80 ? 4.997 14.762 -25.261 1.00 82.44 80 ASN A CA 1
ATOM 587 C C . ASN A 1 80 ? 6.319 15.558 -25.350 1.00 82.44 80 ASN A C 1
ATOM 589 O O . ASN A 1 80 ? 6.398 16.547 -26.085 1.00 82.44 80 ASN A O 1
ATOM 593 N N . THR A 1 81 ? 7.380 15.124 -24.663 1.00 89.00 81 THR A N 1
ATOM 594 C CA . THR A 1 81 ? 8.709 15.742 -24.754 1.00 89.00 81 THR A CA 1
ATOM 595 C C . THR A 1 81 ? 9.585 15.032 -25.783 1.00 89.00 81 THR A C 1
ATOM 597 O O . THR A 1 81 ? 9.539 13.817 -25.962 1.00 89.00 81 THR A O 1
ATOM 600 N N . THR A 1 82 ? 10.415 15.798 -26.496 1.00 87.06 82 THR A N 1
ATOM 601 C CA . THR A 1 82 ? 11.382 15.238 -27.449 1.00 87.06 82 THR A CA 1
ATOM 602 C C . THR A 1 82 ? 12.693 14.892 -26.749 1.00 87.06 82 THR A C 1
ATOM 604 O O . THR A 1 82 ? 13.376 15.772 -26.226 1.00 87.06 82 THR A O 1
ATOM 607 N N . TYR A 1 83 ? 13.088 13.621 -26.820 1.00 84.56 83 TYR A N 1
ATOM 608 C CA . TYR A 1 83 ? 14.365 13.130 -26.304 1.00 84.56 83 TYR A CA 1
ATOM 609 C C . TYR A 1 83 ? 15.356 12.838 -27.432 1.00 84.56 83 TYR A C 1
ATOM 611 O O . TYR A 1 83 ? 14.993 12.400 -28.523 1.00 84.56 83 TYR A O 1
ATOM 619 N N . HIS A 1 84 ? 16.642 13.065 -27.161 1.00 83.31 84 HIS A N 1
ATOM 620 C CA . HIS A 1 84 ? 17.722 12.783 -28.104 1.00 83.31 84 HIS A CA 1
ATOM 621 C C . HIS A 1 84 ? 18.558 11.598 -27.626 1.00 83.31 84 HIS A C 1
ATOM 623 O O . HIS A 1 84 ? 19.358 11.734 -26.699 1.00 83.31 84 HIS A O 1
ATOM 629 N N . VAL A 1 85 ? 18.454 10.466 -28.321 1.00 79.06 85 VAL A N 1
ATOM 630 C CA . VAL A 1 85 ? 19.391 9.350 -28.152 1.00 79.06 85 VAL A CA 1
ATOM 631 C C . VAL A 1 85 ? 20.674 9.672 -28.918 1.00 79.06 85 VAL A C 1
ATOM 633 O O . VAL A 1 85 ? 20.654 9.891 -30.130 1.00 79.06 85 VAL A O 1
ATOM 636 N N . LYS A 1 86 ? 21.807 9.729 -28.211 1.00 74.62 86 LYS A N 1
ATOM 637 C CA . LYS A 1 86 ? 23.127 9.973 -28.809 1.00 74.62 86 LYS A CA 1
ATOM 638 C C . LYS A 1 86 ? 23.935 8.687 -28.776 1.00 74.62 86 LYS A C 1
ATOM 640 O O . LYS A 1 86 ? 24.338 8.232 -27.712 1.00 74.62 86 LYS A O 1
ATOM 645 N N . LEU A 1 87 ? 24.189 8.135 -29.956 1.00 72.50 87 LEU A N 1
ATOM 646 C CA . LEU A 1 87 ? 25.051 6.975 -30.147 1.00 72.50 87 LEU A CA 1
ATOM 647 C C . LEU A 1 87 ? 26.389 7.451 -30.696 1.00 72.50 87 LEU A C 1
ATOM 649 O O . LEU A 1 87 ? 26.435 8.282 -31.604 1.00 72.50 87 LEU A O 1
ATOM 653 N N . ALA A 1 88 ? 27.475 6.912 -30.160 1.00 67.69 88 ALA A N 1
ATOM 654 C CA . ALA A 1 88 ? 28.802 7.162 -30.680 1.00 67.69 88 ALA A CA 1
ATOM 655 C C . ALA A 1 88 ? 29.477 5.849 -31.045 1.00 67.69 88 ALA A C 1
ATOM 657 O O . ALA A 1 88 ? 29.560 4.933 -30.231 1.00 67.69 88 ALA A O 1
ATOM 658 N N . ILE A 1 89 ? 29.954 5.785 -32.282 1.00 67.50 89 ILE A N 1
ATOM 659 C CA . ILE A 1 89 ? 30.584 4.611 -32.873 1.00 67.50 89 ILE A CA 1
ATOM 660 C C . ILE A 1 89 ? 31.959 5.012 -33.392 1.00 67.50 89 ILE A C 1
ATOM 662 O O . ILE A 1 89 ? 32.120 6.091 -33.963 1.00 67.50 89 ILE A O 1
ATOM 666 N N . SER A 1 90 ? 32.952 4.155 -33.186 1.00 60.69 90 SER A N 1
ATOM 667 C CA . SER A 1 90 ? 34.293 4.331 -33.740 1.00 60.69 90 SER A CA 1
ATOM 668 C C . SER A 1 90 ? 34.745 3.051 -34.414 1.00 60.69 90 SER A C 1
ATOM 670 O O . SER A 1 90 ? 34.434 1.960 -33.933 1.00 60.69 90 SER A O 1
ATOM 672 N N . ASP A 1 91 ? 35.490 3.194 -35.500 1.00 55.34 91 ASP A N 1
ATOM 673 C CA . ASP A 1 91 ? 36.228 2.096 -36.115 1.00 55.34 91 ASP A CA 1
ATOM 674 C C . ASP A 1 91 ? 37.567 1.869 -35.395 1.00 55.34 91 ASP A C 1
ATOM 676 O O . ASP A 1 91 ? 38.095 2.766 -34.723 1.00 55.34 91 ASP A O 1
ATOM 680 N N . VAL A 1 92 ? 38.096 0.652 -35.498 1.00 49.12 92 VAL A N 1
ATOM 681 C CA . VAL A 1 92 ? 39.354 0.229 -34.889 1.00 49.12 92 VAL A CA 1
ATOM 682 C C . VAL A 1 92 ? 40.336 -0.155 -35.983 1.00 49.12 92 VAL A C 1
ATOM 684 O O . VAL A 1 92 ? 40.116 -1.097 -36.729 1.00 49.12 92 VAL A O 1
ATOM 687 N N . ALA A 1 93 ? 41.491 0.507 -35.964 1.00 46.12 93 ALA A N 1
ATOM 688 C CA . ALA A 1 93 ? 42.728 0.102 -36.635 1.00 46.12 93 ALA A CA 1
ATOM 689 C C . ALA A 1 93 ? 42.851 0.283 -38.160 1.00 46.12 93 ALA A C 1
ATOM 691 O O . ALA A 1 93 ? 43.995 0.332 -38.619 1.00 46.12 93 ALA A O 1
ATOM 692 N N . ASP A 1 94 ? 41.787 0.474 -38.941 1.00 51.88 94 ASP A N 1
ATOM 693 C CA . ASP A 1 94 ? 41.935 0.920 -40.331 1.00 51.88 94 ASP A CA 1
ATOM 694 C C . ASP A 1 94 ? 40.947 2.026 -40.727 1.00 51.88 94 ASP A C 1
ATOM 696 O O . ASP A 1 94 ? 40.241 2.585 -39.899 1.00 51.88 94 ASP A O 1
ATOM 700 N N . ASN A 1 95 ? 41.068 2.507 -41.961 1.00 49.91 95 ASN A N 1
ATOM 701 C CA . ASN A 1 95 ? 40.189 3.525 -42.535 1.00 49.91 95 ASN A CA 1
ATOM 702 C C . ASN A 1 95 ? 39.342 2.954 -43.683 1.00 49.91 95 ASN A C 1
ATOM 704 O O . ASN A 1 95 ? 38.769 3.729 -44.456 1.00 49.91 95 ASN A O 1
ATOM 708 N N . GLN A 1 96 ? 39.346 1.625 -43.844 1.00 47.19 96 GLN A N 1
ATOM 709 C CA . GLN A 1 96 ? 38.727 0.904 -44.953 1.00 47.19 96 GLN A CA 1
ATOM 710 C C . GLN A 1 96 ? 37.387 0.274 -44.568 1.00 47.19 96 GLN A C 1
ATOM 712 O O . GLN A 1 96 ? 36.533 0.179 -45.452 1.00 47.19 96 GLN A O 1
ATOM 717 N N . PHE A 1 97 ? 37.180 -0.117 -43.306 1.00 50.84 97 PHE A N 1
ATOM 718 C CA . PHE A 1 97 ? 35.905 -0.662 -42.831 1.00 50.84 97 PHE A CA 1
ATOM 719 C C . PHE A 1 97 ? 35.090 0.360 -42.026 1.00 50.84 97 PHE A C 1
ATOM 721 O O . PHE A 1 97 ? 35.576 1.409 -41.616 1.00 50.84 97 PHE A O 1
ATOM 728 N N . ASP A 1 98 ? 33.787 0.108 -41.901 1.00 57.75 98 ASP A N 1
ATOM 729 C CA . ASP A 1 98 ? 32.841 1.003 -41.235 1.00 57.75 98 ASP A CA 1
ATOM 730 C C . ASP A 1 98 ? 32.222 0.291 -40.024 1.00 57.75 98 ASP A C 1
ATOM 732 O O . ASP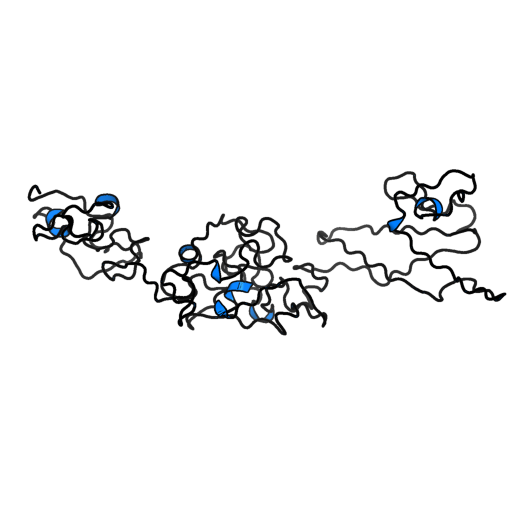 A 1 98 ? 31.622 -0.776 -40.164 1.00 57.75 98 ASP A O 1
ATOM 736 N N . SER A 1 99 ? 32.317 0.899 -38.837 1.00 64.38 99 SER A N 1
ATOM 737 C CA . SER A 1 99 ? 31.510 0.506 -37.674 1.00 64.38 99 SER A CA 1
ATOM 738 C C . SER A 1 99 ? 30.046 0.891 -37.886 1.00 64.38 99 SER A C 1
ATOM 740 O O . SER A 1 99 ? 29.746 1.976 -38.385 1.00 64.38 99 SER A O 1
ATOM 742 N N . GLY A 1 100 ? 29.122 0.034 -37.452 1.00 63.81 100 GLY A N 1
ATOM 743 C CA . GLY A 1 100 ? 27.682 0.280 -37.527 1.00 63.81 100 GLY A CA 1
ATOM 744 C C . GLY A 1 100 ? 26.956 -0.159 -36.259 1.00 63.81 100 GLY A C 1
ATOM 745 O O . GLY A 1 100 ? 27.393 -1.074 -35.566 1.00 63.81 100 GLY A O 1
ATOM 746 N N . VAL A 1 101 ? 25.833 0.495 -35.961 1.00 71.94 101 VAL A N 1
ATOM 747 C CA . VAL A 1 101 ? 24.891 0.088 -34.909 1.00 71.94 101 VAL A CA 1
ATOM 748 C C . VAL A 1 101 ? 23.569 -0.267 -35.567 1.00 71.94 101 VAL A C 1
ATOM 750 O O . VAL A 1 101 ? 23.059 0.486 -36.395 1.00 71.94 101 VAL A O 1
ATOM 753 N N . PHE A 1 102 ? 23.002 -1.401 -35.168 1.00 69.88 102 PHE A N 1
ATOM 754 C CA . PHE A 1 102 ? 21.627 -1.753 -35.489 1.00 69.88 102 PHE A CA 1
ATOM 755 C C . PHE A 1 102 ? 20.744 -1.374 -34.308 1.00 69.88 102 PHE A C 1
ATOM 757 O O . PHE A 1 102 ? 20.950 -1.852 -33.193 1.00 69.88 102 PHE A O 1
ATOM 764 N N . ILE A 1 103 ? 19.763 -0.513 -34.555 1.00 77.19 103 ILE A N 1
ATOM 765 C CA . ILE A 1 103 ? 18.743 -0.185 -33.564 1.00 77.19 103 ILE A CA 1
ATOM 766 C C . ILE A 1 103 ? 17.618 -1.196 -33.745 1.00 77.19 103 ILE A C 1
ATOM 768 O O . ILE A 1 103 ? 16.932 -1.182 -34.765 1.00 77.19 103 ILE A O 1
ATOM 772 N N . LYS A 1 104 ? 17.456 -2.092 -32.769 1.00 78.62 104 LYS A N 1
ATOM 773 C CA . LYS A 1 104 ? 16.338 -3.042 -32.760 1.00 78.62 104 LYS A CA 1
ATOM 774 C C . LYS A 1 104 ? 15.024 -2.331 -32.433 1.00 78.62 104 LYS A C 1
ATOM 776 O O . LYS A 1 104 ? 14.032 -2.556 -33.114 1.00 78.62 104 LYS A O 1
ATOM 781 N N . LEU A 1 105 ? 15.033 -1.500 -31.392 1.00 81.50 105 LEU A N 1
ATOM 782 C CA . LEU A 1 105 ? 13.873 -0.772 -30.892 1.00 81.50 105 LEU A CA 1
ATOM 783 C C . LEU A 1 105 ? 14.347 0.454 -30.102 1.00 81.50 105 LEU A C 1
ATOM 785 O O . LEU A 1 105 ? 15.323 0.364 -29.359 1.00 81.50 105 LEU A O 1
ATOM 789 N N . ILE A 1 106 ? 13.656 1.577 -30.272 1.00 83.88 106 ILE A N 1
ATOM 790 C CA . ILE A 1 106 ? 13.633 2.694 -29.324 1.00 83.88 106 ILE A CA 1
ATOM 791 C C . ILE A 1 106 ? 12.155 2.957 -29.097 1.00 83.88 106 ILE A C 1
ATOM 793 O O . ILE A 1 106 ? 11.437 3.249 -30.051 1.00 83.88 106 ILE A O 1
ATOM 797 N N . THR A 1 107 ? 11.716 2.809 -27.860 1.00 82.31 107 THR A N 1
ATOM 798 C CA . THR A 1 107 ? 10.333 3.032 -27.464 1.00 82.31 107 THR A CA 1
ATOM 799 C C . THR A 1 107 ? 10.326 3.760 -26.128 1.00 82.31 107 THR A C 1
ATOM 801 O O . THR A 1 107 ? 11.305 3.684 -25.385 1.00 82.31 107 THR A O 1
ATOM 804 N N . GLY A 1 108 ? 9.257 4.500 -25.876 1.00 83.75 108 GLY A N 1
ATOM 805 C CA . GLY A 1 108 ? 8.865 4.941 -24.546 1.00 83.75 108 GLY A CA 1
ATOM 806 C C . GLY A 1 108 ? 7.467 4.395 -24.310 1.00 83.75 108 GLY A C 1
ATOM 807 O O . GLY A 1 108 ? 6.664 4.372 -25.245 1.00 83.75 108 GLY A O 1
ATOM 808 N N . PHE A 1 109 ? 7.230 3.904 -23.112 1.00 85.69 109 PHE A N 1
ATOM 809 C CA . PHE A 1 109 ? 5.956 3.386 -22.642 1.00 85.69 109 PHE A CA 1
ATOM 810 C C . PHE A 1 109 ? 5.790 3.838 -21.188 1.00 85.69 109 PHE A C 1
ATOM 812 O O . PHE A 1 109 ? 6.753 4.350 -20.607 1.00 85.69 109 PHE A O 1
ATOM 819 N N . GLN A 1 110 ? 4.562 3.762 -20.690 1.00 89.19 110 GLN A N 1
ATOM 820 C CA . GLN A 1 110 ? 4.301 3.839 -19.258 1.00 89.19 110 GLN A CA 1
ATOM 821 C C . GLN A 1 110 ? 4.604 2.454 -18.668 1.00 89.19 110 GLN A C 1
ATOM 823 O O . GLN A 1 110 ? 4.524 1.470 -19.410 1.00 89.19 110 GLN A O 1
ATOM 828 N N . ASP A 1 111 ? 5.160 2.475 -17.468 1.00 89.88 111 ASP A N 1
ATOM 829 C CA . ASP A 1 111 ? 5.795 1.374 -16.728 1.00 89.88 111 ASP A CA 1
ATOM 830 C C . ASP A 1 111 ? 5.861 1.927 -15.305 1.00 89.88 111 ASP A C 1
ATOM 832 O O . ASP A 1 111 ? 6.784 2.697 -15.001 1.00 89.88 111 ASP A O 1
ATOM 836 N N . ASN A 1 112 ? 4.749 1.784 -14.582 1.00 90.56 112 ASN A N 1
ATOM 837 C CA . ASN A 1 112 ? 4.460 2.517 -13.351 1.00 90.56 112 ASN A CA 1
ATOM 838 C C . ASN A 1 112 ? 5.385 2.072 -12.202 1.00 90.56 112 ASN A C 1
ATOM 840 O O . ASN A 1 112 ? 6.130 2.892 -11.652 1.00 90.56 112 ASN A O 1
ATOM 844 N N . ASP A 1 113 ? 5.469 0.766 -11.982 1.00 91.00 113 ASP A N 1
ATOM 845 C CA . ASP A 1 113 ? 6.370 0.088 -11.047 1.00 91.00 113 ASP A CA 1
ATOM 846 C C . ASP A 1 113 ? 7.871 0.094 -11.442 1.00 91.00 113 ASP A C 1
ATOM 848 O O . ASP A 1 113 ? 8.786 -0.046 -10.615 1.00 91.00 113 ASP A O 1
ATOM 852 N N . PHE A 1 114 ? 8.158 0.333 -12.721 1.00 88.62 114 PHE A N 1
ATOM 853 C CA . PHE A 1 114 ? 9.467 0.243 -13.347 1.00 88.62 114 PHE A CA 1
ATOM 854 C C . PHE A 1 114 ? 10.137 -1.139 -13.346 1.00 88.62 114 PHE A C 1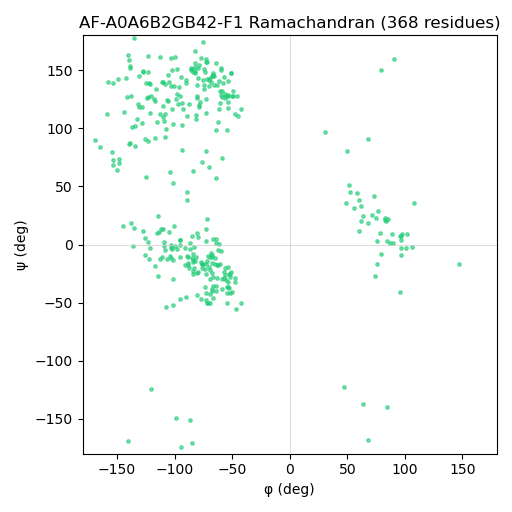
ATOM 856 O O . PHE A 1 114 ? 11.388 -1.206 -13.287 1.00 88.62 114 PHE A O 1
ATOM 863 N N . ASP A 1 115 ? 9.364 -2.213 -13.433 1.00 87.56 115 ASP A N 1
ATOM 864 C CA . ASP A 1 115 ? 9.872 -3.582 -13.546 1.00 87.56 115 ASP A CA 1
ATOM 865 C C . ASP A 1 115 ? 10.388 -3.898 -14.979 1.00 87.56 115 ASP A C 1
ATOM 867 O O . ASP A 1 115 ? 11.260 -4.757 -15.200 1.00 87.56 115 ASP A O 1
ATOM 871 N N . GLY A 1 116 ? 9.993 -3.071 -15.958 1.00 87.38 116 GLY A N 1
ATOM 872 C CA . GLY A 1 116 ? 10.375 -3.157 -17.364 1.00 87.38 116 GLY A CA 1
ATOM 873 C C . GLY A 1 116 ? 9.374 -3.884 -18.267 1.00 87.38 116 GLY A C 1
ATOM 874 O O . GLY A 1 116 ? 9.697 -4.108 -19.454 1.00 87.38 116 GLY A O 1
ATOM 875 N N . ILE A 1 117 ? 8.209 -4.230 -17.735 1.00 90.25 117 ILE A N 1
ATOM 876 C CA . ILE A 1 117 ? 6.964 -4.508 -18.440 1.00 90.25 117 ILE A CA 1
ATOM 877 C C . ILE A 1 117 ? 6.296 -3.132 -18.646 1.00 90.25 117 ILE A C 1
ATOM 879 O O . ILE A 1 117 ? 6.994 -2.123 -18.751 1.00 90.25 117 ILE A O 1
ATOM 883 N N . ARG A 1 118 ? 5.055 -3.059 -19.093 1.00 92.00 118 ARG A N 1
ATOM 884 C CA . ARG A 1 118 ? 4.445 -1.785 -19.503 1.00 92.00 118 ARG A CA 1
ATOM 885 C C . ARG A 1 118 ? 2.975 -1.899 -19.214 1.00 92.00 118 ARG A C 1
ATOM 887 O O . ARG A 1 118 ? 2.406 -2.914 -19.617 1.00 92.00 118 ARG A O 1
ATOM 894 N N . ASP A 1 119 ? 2.374 -0.810 -18.765 1.00 94.00 119 ASP A N 1
ATOM 895 C CA . ASP A 1 119 ? 1.064 -0.887 -18.123 1.00 94.00 119 ASP A CA 1
ATOM 896 C C . ASP A 1 119 ? -0.004 -1.596 -18.972 1.00 94.00 119 ASP A C 1
ATOM 898 O O . ASP A 1 119 ? -0.794 -2.415 -18.539 1.00 94.00 119 ASP A O 1
ATOM 902 N N . GLU A 1 120 ? 0.021 -1.400 -20.295 1.00 93.69 120 GLU A N 1
ATOM 903 C CA . GLU A 1 120 ? -0.956 -2.044 -21.187 1.00 93.69 120 GLU A CA 1
ATOM 904 C C . GLU A 1 120 ? -0.862 -3.585 -21.313 1.00 93.69 120 GLU A C 1
ATOM 906 O O . GLU A 1 120 ? -1.682 -4.180 -22.025 1.00 93.69 120 GLU A O 1
ATOM 911 N N . ILE A 1 121 ? 0.180 -4.222 -20.775 1.00 94.25 121 ILE A N 1
ATOM 912 C CA . ILE A 1 121 ? 0.348 -5.688 -20.731 1.00 94.25 121 ILE A CA 1
ATOM 913 C C . ILE A 1 121 ? 0.839 -6.193 -19.376 1.00 94.25 121 ILE A C 1
ATOM 915 O O . ILE A 1 121 ? 1.061 -7.403 -19.277 1.00 94.25 121 ILE A O 1
ATOM 919 N N . ASP A 1 122 ? 1.084 -5.287 -18.438 1.00 95.88 122 ASP A N 1
ATOM 920 C CA . ASP A 1 122 ? 1.308 -5.655 -17.057 1.00 95.88 122 ASP A CA 1
ATOM 921 C C . ASP A 1 122 ? 0.041 -6.298 -16.495 1.00 95.88 122 ASP A C 1
ATOM 923 O O . ASP A 1 122 ? -1.040 -6.161 -17.082 1.00 95.88 122 ASP A O 1
ATOM 927 N N . LEU A 1 123 ? 0.196 -7.112 -15.462 1.00 97.50 123 LEU A N 1
ATOM 928 C CA . LEU A 1 123 ? -0.948 -7.670 -14.744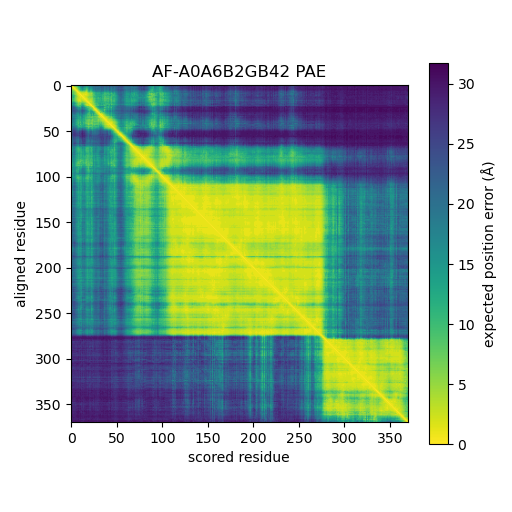 1.00 97.50 123 LEU A CA 1
ATOM 929 C C . LEU A 1 123 ? -1.080 -7.100 -13.331 1.00 97.50 123 LEU A C 1
ATOM 931 O O . LEU A 1 123 ? -2.091 -7.419 -12.705 1.00 97.50 123 LEU A O 1
ATOM 935 N N . ASP A 1 124 ? -0.061 -6.382 -12.862 1.00 97.25 124 ASP A N 1
ATOM 936 C CA . ASP A 1 124 ? 0.149 -5.904 -11.494 1.00 97.25 124 ASP A CA 1
ATOM 937 C C . ASP A 1 124 ? 1.038 -4.645 -11.593 1.00 97.25 124 ASP A C 1
ATOM 939 O O . ASP A 1 124 ? 2.264 -4.713 -11.519 1.00 97.25 124 ASP A O 1
ATOM 943 N N . ASP A 1 125 ? 0.419 -3.510 -11.931 1.00 96.38 125 ASP A N 1
ATOM 944 C CA . A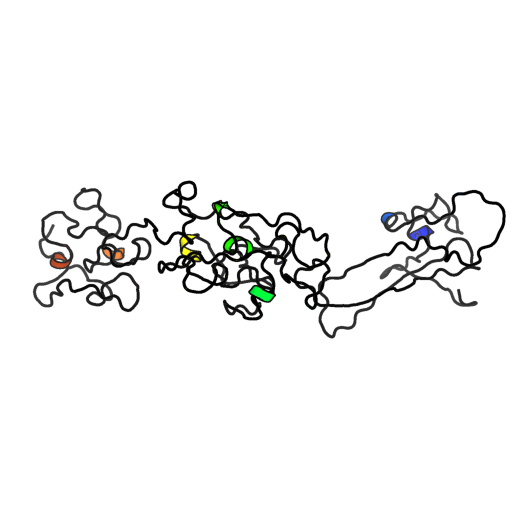SP A 1 125 ? 1.089 -2.275 -12.369 1.00 96.38 125 ASP A CA 1
ATOM 945 C C . ASP A 1 125 ? 1.895 -1.544 -11.268 1.00 96.38 125 ASP A C 1
ATOM 947 O O . ASP A 1 125 ? 2.659 -0.608 -11.557 1.00 96.38 125 ASP A O 1
ATOM 951 N N . ASP A 1 126 ? 1.749 -1.944 -10.008 1.00 95.88 126 ASP A N 1
ATOM 952 C CA . ASP A 1 126 ? 2.484 -1.430 -8.848 1.00 95.88 126 ASP A CA 1
ATOM 953 C C . ASP A 1 126 ? 3.277 -2.505 -8.079 1.00 95.88 126 ASP A C 1
ATOM 955 O O . ASP A 1 126 ? 4.091 -2.154 -7.214 1.00 95.88 126 ASP A O 1
ATOM 959 N N . ASN A 1 127 ? 3.184 -3.777 -8.486 1.00 95.62 127 ASN A N 1
ATOM 960 C CA . ASN A 1 127 ? 3.864 -4.942 -7.909 1.00 95.62 127 ASN A CA 1
ATOM 961 C C . ASN A 1 127 ? 3.510 -5.253 -6.456 1.00 95.62 127 ASN A C 1
ATOM 963 O O . ASN A 1 127 ? 4.292 -5.926 -5.753 1.00 95.62 127 ASN A O 1
ATOM 967 N N . ASP A 1 128 ? 2.376 -4.765 -5.976 1.00 96.81 128 ASP A N 1
ATOM 968 C CA . ASP A 1 128 ? 1.908 -5.042 -4.629 1.00 96.81 128 ASP A CA 1
ATOM 969 C C . ASP A 1 128 ? 1.413 -6.505 -4.497 1.00 96.81 128 ASP A C 1
ATOM 971 O O . ASP A 1 128 ? 1.345 -7.063 -3.398 1.00 96.81 128 ASP A O 1
ATOM 975 N N . GLY A 1 129 ? 1.207 -7.198 -5.623 1.00 96.88 129 GLY A N 1
ATOM 976 C CA . GLY A 1 129 ? 0.798 -8.595 -5.699 1.00 96.88 129 GLY A CA 1
ATOM 977 C C . GLY A 1 129 ? -0.700 -8.800 -5.894 1.00 96.88 129 GLY A C 1
ATOM 978 O O . GLY A 1 129 ? -1.113 -9.946 -6.120 1.00 96.88 129 GLY A O 1
ATOM 979 N N . ILE A 1 130 ? -1.515 -7.757 -5.806 1.00 98.38 130 ILE A N 1
ATOM 980 C CA . ILE A 1 130 ? -2.890 -7.714 -6.293 1.00 98.38 130 ILE A CA 1
ATOM 981 C C . ILE A 1 130 ? -2.816 -7.490 -7.820 1.00 98.38 130 ILE A C 1
ATOM 983 O O . ILE A 1 130 ? -1.780 -7.160 -8.373 1.00 98.38 130 ILE A O 1
ATOM 987 N N . LEU A 1 131 ? -3.837 -7.918 -8.567 1.00 98.44 131 LEU A N 1
ATOM 988 C CA . LEU A 1 131 ? -3.797 -7.810 -10.034 1.00 98.44 131 LEU A CA 1
ATOM 989 C C . LEU A 1 131 ? -4.699 -6.674 -10.467 1.00 98.44 131 LEU A C 1
ATOM 991 O O . LEU A 1 131 ? -5.857 -6.738 -10.062 1.00 98.44 131 LEU A O 1
ATOM 995 N N . ASP A 1 132 ? -4.334 -5.845 -11.455 1.00 98.12 132 ASP A N 1
ATOM 996 C CA . ASP A 1 132 ? -5.144 -4.678 -11.879 1.00 98.12 132 ASP A CA 1
ATOM 997 C C . ASP A 1 132 ? -6.610 -5.034 -12.206 1.00 98.12 132 ASP A C 1
ATOM 999 O O . ASP A 1 132 ? -7.536 -4.220 -12.182 1.00 98.12 132 ASP A O 1
ATOM 1003 N N . SER A 1 133 ? -6.852 -6.293 -12.592 1.00 97.44 133 SER A N 1
ATOM 1004 C CA . SER A 1 133 ? -8.195 -6.833 -12.836 1.00 97.44 133 SER A CA 1
ATOM 1005 C C . SER A 1 133 ? -9.085 -6.958 -11.585 1.00 97.44 133 SER A C 1
ATOM 1007 O O . SER A 1 133 ? -10.297 -7.156 -11.731 1.00 97.44 133 SER A O 1
ATOM 1009 N N . ILE A 1 134 ? -8.480 -6.883 -10.403 1.00 98.06 134 ILE A N 1
ATOM 1010 C CA . ILE A 1 134 ? -9.035 -6.928 -9.053 1.00 98.06 134 ILE A CA 1
ATOM 1011 C C . ILE A 1 134 ? -9.110 -5.504 -8.492 1.00 98.06 134 ILE A C 1
ATOM 1013 O O . ILE A 1 134 ? -10.217 -5.109 -8.126 1.00 98.06 134 ILE A O 1
ATOM 1017 N N . GLU A 1 135 ? -8.028 -4.711 -8.513 1.00 97.94 135 GLU A N 1
ATOM 1018 C CA . GLU A 1 135 ? -8.089 -3.316 -8.037 1.00 97.94 135 GLU A CA 1
ATOM 1019 C C . GLU A 1 135 ? -8.975 -2.439 -8.923 1.00 97.94 135 GLU A C 1
ATOM 1021 O O . GLU A 1 135 ? -9.858 -1.725 -8.441 1.00 97.94 135 GLU A O 1
ATOM 1026 N N . GLY A 1 136 ? -8.822 -2.541 -10.240 1.00 96.25 136 GLY A N 1
ATOM 1027 C CA . GLY A 1 136 ? -9.580 -1.746 -11.191 1.00 96.25 136 GLY A CA 1
ATOM 1028 C C . GLY A 1 136 ? -8.966 -0.371 -11.444 1.00 96.25 136 GLY A C 1
ATOM 1029 O O . GLY A 1 136 ? -7.788 -0.247 -11.708 1.00 96.25 136 GLY A O 1
ATOM 1030 N N . VAL A 1 137 ? -9.804 0.662 -11.544 1.00 96.62 137 VAL A N 1
ATOM 1031 C CA . VAL A 1 137 ? -9.375 2.029 -11.932 1.00 96.62 137 VAL A CA 1
ATOM 1032 C C . VAL A 1 137 ? -10.048 3.100 -11.075 1.00 96.62 137 VAL A C 1
ATOM 1034 O O . VAL A 1 137 ? -10.229 4.237 -11.526 1.00 96.62 137 VAL A O 1
ATOM 1037 N N . ALA A 1 138 ? -10.571 2.691 -9.918 1.00 97.56 138 ALA A N 1
ATOM 1038 C CA . ALA A 1 138 ? -11.072 3.632 -8.933 1.00 97.56 138 ALA A CA 1
ATOM 1039 C C . ALA A 1 138 ? -9.883 4.292 -8.218 1.00 97.56 138 ALA A C 1
ATOM 1041 O O . ALA A 1 138 ? -8.740 4.027 -8.559 1.00 97.56 138 ALA A O 1
ATOM 1042 N N . ASP A 1 139 ? -10.202 5.260 -7.382 1.00 98.06 139 ASP A N 1
ATOM 1043 C CA . ASP A 1 139 ? -9.291 6.074 -6.579 1.00 98.06 139 ASP A CA 1
ATOM 1044 C C . ASP A 1 139 ? -10.054 6.153 -5.255 1.00 98.06 139 ASP A C 1
ATOM 1046 O O . ASP A 1 139 ? -11.044 6.898 -5.159 1.00 98.06 139 ASP A O 1
ATOM 1050 N N . THR A 1 140 ? -9.810 5.152 -4.405 1.00 97.88 140 THR A N 1
ATOM 1051 C CA . THR A 1 140 ? -10.682 4.790 -3.279 1.00 97.88 140 THR A CA 1
ATOM 1052 C C . THR A 1 140 ? -10.589 5.825 -2.161 1.00 97.88 140 THR A C 1
ATOM 1054 O O . THR A 1 140 ? -11.638 6.281 -1.686 1.00 97.88 140 THR A O 1
ATOM 1057 N N . ASP A 1 141 ? -9.387 6.301 -1.850 1.00 97.44 141 ASP A N 1
ATOM 1058 C CA . ASP A 1 141 ? -9.129 7.338 -0.848 1.00 97.44 141 ASP A CA 1
ATOM 1059 C C . ASP A 1 141 ? -9.198 8.784 -1.407 1.00 97.44 141 ASP A C 1
ATOM 1061 O O . ASP A 1 141 ? -9.439 9.756 -0.675 1.00 97.44 141 ASP A O 1
ATOM 1065 N N . GLY A 1 142 ? -9.111 8.955 -2.730 1.00 97.25 142 GLY A N 1
ATOM 1066 C CA . GLY A 1 142 ? -9.200 10.250 -3.396 1.00 97.25 142 GLY A CA 1
ATOM 1067 C C . GLY A 1 142 ? -7.889 11.041 -3.423 1.00 97.25 142 GLY A C 1
ATOM 1068 O O . GLY A 1 142 ? -7.950 12.278 -3.571 1.00 97.25 142 GLY A O 1
ATOM 1069 N N . ASP A 1 143 ? -6.734 10.396 -3.264 1.00 96.06 143 ASP A N 1
ATOM 1070 C CA . ASP A 1 143 ? -5.421 11.043 -3.266 1.00 96.06 143 ASP A CA 1
ATOM 1071 C C . ASP A 1 143 ? -4.920 11.436 -4.677 1.00 96.06 143 ASP A C 1
ATOM 1073 O O . ASP A 1 143 ? -4.093 12.351 -4.843 1.00 96.06 143 ASP A O 1
ATOM 1077 N N . GLY A 1 144 ? -5.531 10.856 -5.716 1.00 95.44 144 GLY A N 1
ATOM 1078 C CA . GLY A 1 144 ? -5.237 11.087 -7.127 1.00 95.44 144 GLY A CA 1
ATOM 1079 C C . GLY A 1 144 ? -4.299 10.066 -7.782 1.00 95.44 144 GLY A C 1
ATOM 1080 O O . GLY A 1 144 ? -3.955 10.261 -8.963 1.00 95.44 144 GLY A O 1
ATOM 1081 N N . VAL A 1 145 ? -3.899 9.027 -7.059 1.00 95.88 145 VAL A N 1
ATOM 1082 C CA . VAL A 1 145 ? -3.429 7.731 -7.546 1.00 95.88 145 VAL A CA 1
ATOM 1083 C C . VAL A 1 145 ? -4.675 6.855 -7.770 1.00 95.88 145 VAL A C 1
ATOM 1085 O O . VAL A 1 145 ? -5.762 7.160 -7.302 1.00 95.88 145 VAL A O 1
ATOM 1088 N N . ILE A 1 146 ? -4.610 5.896 -8.691 1.00 97.69 146 ILE A N 1
ATOM 1089 C CA . ILE A 1 146 ? -5.733 4.962 -8.888 1.00 97.69 146 ILE A CA 1
ATOM 1090 C C . ILE A 1 146 ? -5.357 3.661 -8.209 1.00 97.69 146 ILE A C 1
ATOM 1092 O O . ILE A 1 146 ? -4.184 3.330 -8.261 1.00 97.69 146 ILE A O 1
ATOM 1096 N N . ASP A 1 147 ? -6.333 2.905 -7.715 1.00 98.44 147 ASP A N 1
ATOM 1097 C CA . ASP A 1 147 ? -6.108 1.698 -6.914 1.00 98.44 147 ASP A CA 1
ATOM 1098 C C . ASP A 1 147 ? -5.158 0.675 -7.561 1.00 98.44 147 ASP A C 1
ATOM 1100 O O . ASP A 1 147 ? -4.605 -0.129 -6.849 1.00 98.44 147 ASP A O 1
ATOM 1104 N N . SER A 1 148 ? -5.013 0.643 -8.895 1.00 98.00 148 SER A N 1
ATOM 1105 C CA . SER A 1 148 ? -4.071 -0.268 -9.579 1.00 98.00 148 SER A CA 1
ATOM 1106 C C . SER A 1 148 ? -2.646 0.273 -9.718 1.00 98.00 148 SER A C 1
ATOM 1108 O O . SER A 1 148 ? -1.858 -0.261 -10.491 1.00 98.00 148 SER A O 1
ATOM 1110 N N . PHE A 1 149 ? -2.400 1.469 -9.191 1.00 97.38 149 PHE A N 1
ATOM 1111 C CA . PHE A 1 149 ? -1.104 2.138 -9.094 1.00 97.38 149 PHE A CA 1
ATOM 1112 C C . PHE A 1 149 ? -0.826 2.529 -7.635 1.00 97.38 149 PHE A C 1
ATOM 1114 O O . PHE A 1 149 ? 0.118 3.291 -7.390 1.00 97.38 149 PHE A O 1
ATOM 1121 N N . ASP A 1 150 ? -1.688 2.130 -6.712 1.00 98.00 150 ASP A N 1
ATOM 1122 C CA . ASP A 1 150 ? -1.713 2.590 -5.335 1.00 98.00 150 ASP A CA 1
ATOM 1123 C C . ASP A 1 150 ? -1.231 1.452 -4.445 1.00 98.00 150 ASP A C 1
ATOM 1125 O O . ASP A 1 150 ? -1.548 0.303 -4.694 1.00 98.00 150 ASP A O 1
ATOM 1129 N N . LEU A 1 151 ? -0.408 1.762 -3.453 1.00 98.06 151 LEU A N 1
ATOM 1130 C CA . LEU A 1 151 ? 0.099 0.757 -2.523 1.00 98.06 151 LEU A CA 1
ATOM 1131 C C . LEU A 1 151 ? -0.608 0.805 -1.161 1.00 98.06 151 LEU A C 1
ATOM 1133 O O . LEU A 1 151 ? -0.182 0.066 -0.276 1.00 98.06 151 LEU A O 1
ATOM 1137 N N . ASP A 1 152 ? -1.559 1.722 -0.973 1.00 98.19 152 ASP A N 1
ATOM 1138 C CA . ASP A 1 152 ? -2.346 1.978 0.248 1.00 98.19 152 ASP A CA 1
ATOM 1139 C C . ASP A 1 152 ? -3.685 2.593 -0.199 1.00 98.19 152 ASP A C 1
ATOM 1141 O O . ASP A 1 152 ? -3.917 3.797 -0.084 1.00 98.19 152 ASP A O 1
ATOM 1145 N N . ALA A 1 153 ? -4.515 1.782 -0.865 1.00 98.44 153 ALA A N 1
ATOM 1146 C CA . ALA A 1 153 ? -5.604 2.259 -1.718 1.00 98.44 153 ALA A CA 1
ATOM 1147 C C . ALA A 1 153 ? -6.747 2.948 -0.957 1.00 98.44 153 ALA A C 1
ATOM 1149 O O . ALA A 1 153 ? -7.483 3.748 -1.549 1.00 98.44 153 ALA A O 1
ATOM 1150 N N . ASP A 1 154 ? -6.948 2.648 0.325 1.00 98.12 154 ASP A N 1
ATOM 1151 C CA . ASP A 1 154 ? -7.888 3.370 1.187 1.00 98.12 154 ASP A CA 1
ATOM 1152 C C . ASP A 1 154 ? -7.238 4.442 2.079 1.00 98.12 154 ASP A C 1
ATOM 1154 O O . ASP A 1 154 ? -7.958 5.234 2.707 1.00 98.12 154 ASP A O 1
ATOM 1158 N N . GLY A 1 155 ? -5.908 4.550 2.037 1.00 97.69 155 GLY A N 1
ATOM 1159 C CA . GLY A 1 155 ? -5.133 5.614 2.657 1.00 97.69 155 GLY A CA 1
ATOM 1160 C C . GLY A 1 155 ? -5.091 5.530 4.181 1.00 97.69 155 GLY A C 1
ATOM 1161 O O . GLY A 1 155 ? -4.953 6.568 4.851 1.00 97.69 155 GLY A O 1
ATOM 1162 N N . ASP A 1 156 ? -5.256 4.334 4.744 1.00 97.44 156 ASP A N 1
ATOM 1163 C CA . ASP A 1 156 ? -5.235 4.074 6.181 1.00 97.44 156 ASP A CA 1
ATOM 1164 C C . ASP A 1 156 ? -3.796 3.888 6.733 1.00 97.44 156 ASP A C 1
ATOM 1166 O O . ASP A 1 156 ? -3.564 3.897 7.954 1.00 97.44 156 ASP A O 1
ATOM 1170 N N . GLY A 1 157 ? -2.797 3.812 5.846 1.00 96.44 157 GLY A N 1
ATOM 1171 C CA . GLY A 1 157 ? -1.387 3.673 6.188 1.00 96.44 157 GLY A CA 1
ATOM 1172 C C . GLY A 1 157 ? -0.892 2.233 6.316 1.00 96.44 157 GLY A C 1
ATOM 1173 O O . GLY A 1 157 ? 0.282 2.014 6.654 1.00 96.44 157 GLY A O 1
ATOM 1174 N N . ILE A 1 158 ? -1.726 1.236 6.085 1.00 98.06 158 ILE A N 1
ATOM 1175 C CA . ILE A 1 158 ? -1.312 -0.150 5.963 1.00 98.06 158 ILE A CA 1
ATOM 1176 C C . ILE A 1 158 ? -1.134 -0.420 4.462 1.00 98.06 158 ILE A C 1
ATOM 1178 O O . ILE A 1 158 ? -1.987 -0.101 3.662 1.00 98.06 158 ILE A O 1
ATOM 1182 N N . PRO A 1 159 ? 0.020 -0.948 4.020 1.00 98.00 159 PRO A N 1
ATOM 1183 C CA . PRO A 1 159 ? 0.182 -1.231 2.601 1.00 98.00 159 PRO A CA 1
ATOM 1184 C C . PRO A 1 159 ? -0.710 -2.383 2.123 1.00 98.00 159 PRO A C 1
ATOM 1186 O O . PRO A 1 159 ? -0.693 -3.452 2.751 1.00 98.00 159 PRO A O 1
ATOM 1189 N N . ASP A 1 160 ? -1.294 -2.244 0.934 1.00 98.56 160 ASP A N 1
ATOM 1190 C CA . ASP A 1 160 ? -2.204 -3.196 0.281 1.00 98.56 160 ASP A CA 1
ATOM 1191 C C . ASP A 1 160 ? -1.647 -4.627 0.260 1.00 98.56 160 ASP A C 1
ATOM 1193 O O . ASP A 1 160 ? -2.329 -5.616 0.563 1.00 98.56 160 ASP A O 1
ATOM 1197 N N . ASN A 1 161 ? -0.341 -4.759 -0.005 1.00 97.94 161 ASN A N 1
ATOM 1198 C CA . ASN A 1 161 ? 0.361 -6.040 0.019 1.00 97.94 161 ASN A CA 1
ATOM 1199 C C . ASN A 1 161 ? 0.176 -6.805 1.346 1.00 97.94 161 ASN A C 1
ATOM 1201 O O . ASN A 1 161 ? 0.172 -8.047 1.367 1.00 97.94 161 ASN A O 1
ATOM 1205 N N . ILE A 1 162 ? 0.126 -6.079 2.463 1.00 98.06 162 ILE A N 1
ATOM 1206 C CA . ILE A 1 162 ? -0.063 -6.624 3.805 1.00 98.06 162 ILE A CA 1
ATOM 1207 C C . ILE A 1 162 ? -1.528 -6.981 4.022 1.00 98.06 162 ILE A C 1
ATOM 1209 O O . ILE A 1 162 ? -1.818 -8.092 4.474 1.00 98.06 162 ILE A O 1
ATOM 1213 N N . GLU A 1 163 ? -2.437 -6.084 3.672 1.00 97.94 163 GLU A N 1
ATOM 1214 C CA . GLU A 1 163 ? -3.876 -6.221 3.906 1.00 97.94 163 GLU A CA 1
ATOM 1215 C C . GLU A 1 163 ? -4.499 -7.335 3.079 1.00 97.94 163 GLU A C 1
ATOM 1217 O O . GLU A 1 163 ? -5.222 -8.188 3.600 1.00 97.94 163 GLU A O 1
ATOM 1222 N N . ALA A 1 164 ? -4.069 -7.471 1.825 1.00 97.94 164 ALA A N 1
ATOM 1223 C CA . ALA A 1 164 ? -4.506 -8.525 0.920 1.00 97.94 164 ALA A CA 1
ATOM 1224 C C . ALA A 1 164 ? -4.152 -9.953 1.385 1.00 97.94 164 ALA A C 1
ATOM 1226 O O . ALA A 1 164 ? -4.544 -10.931 0.739 1.00 97.94 164 ALA A O 1
ATOM 1227 N N . GLN A 1 165 ? -3.411 -10.118 2.484 1.00 98.06 165 GLN A N 1
ATOM 1228 C CA . GLN A 1 165 ? -2.978 -11.406 3.019 1.00 98.06 165 GLN A CA 1
ATOM 1229 C C . GLN A 1 165 ? -3.345 -11.565 4.494 1.00 98.06 165 GLN A C 1
ATOM 1231 O O . GLN A 1 165 ? -3.287 -10.623 5.264 1.00 98.06 165 GLN A O 1
ATOM 1236 N N . SER A 1 166 ? -3.606 -12.799 4.935 1.00 95.69 166 SER A N 1
ATOM 1237 C CA . SER A 1 166 ? -3.805 -13.085 6.366 1.00 95.69 166 SER A CA 1
ATOM 1238 C C . SER A 1 166 ? -2.509 -12.887 7.159 1.00 95.69 166 SER A C 1
ATOM 1240 O O . SER A 1 166 ? -1.457 -13.349 6.696 1.00 95.69 166 SER A O 1
ATOM 1242 N N . THR A 1 167 ? -2.582 -12.403 8.399 1.00 95.50 167 THR A N 1
ATOM 1243 C CA . THR A 1 167 ? -1.402 -12.127 9.238 1.00 95.50 167 THR A CA 1
ATOM 1244 C C . THR A 1 167 ? -0.458 -13.319 9.407 1.00 95.50 167 THR A C 1
ATOM 1246 O O . THR A 1 167 ? 0.746 -13.218 9.158 1.00 95.50 167 THR A O 1
ATOM 1249 N N . LEU A 1 168 ? -0.975 -14.499 9.773 1.00 93.88 168 LEU A N 1
ATOM 1250 C CA . LEU A 1 168 ? -0.147 -15.706 9.942 1.00 93.88 168 LEU A CA 1
ATOM 1251 C C . LEU A 1 168 ? 0.347 -16.307 8.617 1.00 93.88 168 LEU A C 1
ATOM 1253 O O . LEU A 1 168 ? 1.333 -17.053 8.595 1.00 93.88 168 LEU A O 1
ATOM 1257 N N . GLY A 1 169 ? -0.382 -16.055 7.531 1.00 94.38 169 GLY A N 1
ATOM 1258 C CA . GLY A 1 169 ? -0.087 -16.559 6.192 1.00 94.38 169 GLY A CA 1
ATOM 1259 C C . GLY A 1 169 ? 0.792 -15.632 5.361 1.00 94.38 169 GLY A C 1
ATOM 1260 O O . GLY A 1 169 ? 1.145 -16.022 4.250 1.00 94.38 169 GLY A O 1
ATOM 1261 N N . TYR A 1 170 ? 1.143 -14.459 5.893 1.00 97.19 170 TYR A N 1
ATOM 1262 C CA . TYR A 1 170 ? 1.802 -13.385 5.167 1.00 97.19 170 TYR A CA 1
ATOM 1263 C C . TYR A 1 170 ? 3.084 -13.836 4.460 1.00 97.19 170 TYR A C 1
ATOM 1265 O O . TYR A 1 170 ? 3.997 -14.434 5.050 1.00 97.19 170 TYR A O 1
ATOM 1273 N N . ILE A 1 171 ? 3.156 -13.517 3.172 1.00 96.56 171 ILE A N 1
ATOM 1274 C CA . ILE A 1 171 ? 4.302 -13.740 2.307 1.00 96.56 171 ILE A CA 1
ATOM 1275 C C . ILE A 1 171 ? 4.858 -12.366 1.945 1.00 96.56 171 ILE A C 1
ATOM 1277 O O . ILE A 1 171 ? 4.226 -11.612 1.220 1.00 96.56 171 ILE A O 1
ATOM 1281 N N . ALA A 1 172 ? 6.058 -12.055 2.436 1.00 95.69 172 ALA A N 1
ATOM 1282 C CA . ALA A 1 172 ? 6.721 -10.793 2.120 1.00 95.69 172 ALA A CA 1
ATOM 1283 C C . ALA A 1 172 ? 7.179 -10.740 0.646 1.00 95.69 172 ALA A C 1
ATOM 1285 O O . ALA A 1 172 ? 7.728 -11.743 0.174 1.00 95.69 172 ALA A O 1
ATOM 1286 N N . PRO A 1 173 ? 7.108 -9.579 -0.034 1.00 93.06 173 PRO A N 1
ATOM 1287 C CA . PRO A 1 173 ? 7.376 -9.433 -1.477 1.00 93.06 173 PRO A CA 1
ATOM 1288 C C . PRO A 1 173 ? 8.816 -9.782 -1.866 1.00 93.06 173 PRO A C 1
ATOM 1290 O O . PRO A 1 173 ? 9.099 -10.275 -2.964 1.00 93.06 173 PRO A O 1
ATOM 1293 N N . GLY A 1 174 ? 9.754 -9.594 -0.935 1.00 89.75 174 GLY A N 1
ATOM 1294 C CA . GLY A 1 174 ? 11.148 -9.972 -1.116 1.00 89.75 174 GLY A CA 1
ATOM 1295 C C . GLY A 1 174 ? 11.825 -9.190 -2.243 1.00 89.75 174 GLY A C 1
ATOM 1296 O O . GLY A 1 174 ? 11.721 -7.976 -2.334 1.00 89.75 174 GLY A O 1
ATOM 1297 N N . THR A 1 175 ? 12.623 -9.870 -3.068 1.00 90.19 175 THR A N 1
ATOM 1298 C CA . THR A 1 175 ? 13.201 -9.254 -4.271 1.00 90.19 175 THR A CA 1
ATOM 1299 C C . THR A 1 175 ? 12.354 -9.647 -5.463 1.00 90.19 175 THR A C 1
ATOM 1301 O O . THR A 1 175 ? 12.236 -10.846 -5.718 1.00 90.19 175 THR A O 1
ATOM 1304 N N . PHE A 1 176 ? 11.877 -8.654 -6.214 1.00 90.75 176 PHE A N 1
ATOM 1305 C CA . PHE A 1 176 ? 11.108 -8.875 -7.431 1.00 90.75 176 PHE A CA 1
ATOM 1306 C C . PHE A 1 176 ? 11.788 -9.879 -8.377 1.00 90.75 176 PHE A C 1
ATOM 1308 O O . PHE A 1 176 ? 12.978 -9.759 -8.716 1.00 90.75 176 PHE A O 1
ATOM 1315 N N . SER A 1 177 ? 11.023 -10.889 -8.780 1.00 93.31 177 SER A N 1
ATOM 1316 C CA . SER A 1 177 ? 11.395 -11.914 -9.749 1.00 93.31 177 SER A CA 1
ATOM 1317 C C . SER A 1 177 ? 10.178 -12.208 -10.603 1.00 93.31 177 SER A C 1
ATOM 1319 O O . SER A 1 177 ? 9.152 -12.560 -10.052 1.00 93.31 177 SER A O 1
ATOM 1321 N N . ASP A 1 178 ? 10.320 -12.136 -11.920 1.00 93.69 178 ASP A N 1
ATOM 1322 C CA . ASP A 1 178 ? 9.265 -12.508 -12.860 1.00 93.69 178 ASP A CA 1
ATOM 1323 C C . ASP A 1 178 ? 9.881 -13.368 -13.976 1.00 93.69 178 ASP A C 1
ATOM 1325 O O . ASP A 1 178 ? 10.613 -12.896 -14.861 1.00 93.69 178 ASP A O 1
ATOM 1329 N N . ALA A 1 179 ? 9.676 -14.684 -13.890 1.00 94.50 179 ALA A N 1
ATOM 1330 C CA . ALA A 1 179 ? 10.248 -15.641 -14.832 1.00 94.50 179 ALA A CA 1
ATOM 1331 C C . ALA A 1 179 ? 9.416 -15.800 -16.119 1.00 94.50 179 ALA A C 1
ATOM 1333 O O . ALA A 1 179 ? 9.942 -16.277 -17.138 1.00 94.50 179 ALA A O 1
ATOM 1334 N N . ASN A 1 180 ? 8.128 -15.465 -16.065 1.00 92.94 180 ASN A N 1
ATOM 1335 C CA . ASN A 1 180 ? 7.128 -15.579 -17.129 1.00 92.94 180 ASN A CA 1
ATOM 1336 C C . ASN A 1 180 ? 6.946 -14.282 -17.916 1.00 92.94 180 ASN A C 1
ATOM 1338 O O . ASN A 1 180 ? 6.407 -14.362 -19.028 1.00 92.94 180 ASN A O 1
ATOM 1342 N N . ASN A 1 181 ? 7.508 -13.171 -17.442 1.00 93.19 181 ASN A N 1
ATOM 1343 C CA . ASN A 1 181 ? 7.378 -11.847 -18.030 1.00 93.19 181 ASN A CA 1
ATOM 1344 C C . ASN A 1 181 ? 5.908 -11.407 -18.112 1.00 93.19 181 ASN A C 1
ATOM 1346 O O . ASN A 1 181 ? 5.481 -10.969 -19.188 1.00 93.19 181 ASN A O 1
ATOM 1350 N N . ASP A 1 182 ? 5.143 -11.625 -17.043 1.00 93.81 182 ASP A N 1
ATOM 1351 C CA . ASP A 1 182 ? 3.734 -11.237 -16.943 1.00 93.81 182 ASP A CA 1
ATOM 1352 C C . ASP A 1 182 ? 3.431 -10.176 -15.884 1.00 93.81 182 ASP A C 1
ATOM 1354 O O . ASP A 1 182 ? 2.251 -9.925 -15.676 1.00 93.81 182 ASP A O 1
ATOM 1358 N N . GLY A 1 183 ? 4.446 -9.542 -15.291 1.00 93.56 183 GLY A N 1
ATOM 1359 C CA . GLY A 1 183 ? 4.257 -8.403 -14.385 1.00 93.56 183 GLY A CA 1
ATOM 1360 C C . GLY A 1 183 ? 4.239 -8.816 -12.930 1.00 93.56 183 GLY A C 1
ATOM 1361 O O . GLY A 1 183 ? 4.924 -8.259 -12.094 1.00 93.56 183 GLY A O 1
ATOM 1362 N N . VAL A 1 184 ? 3.581 -9.932 -12.644 1.00 95.75 184 VAL A N 1
ATOM 1363 C CA . VAL A 1 184 ? 3.396 -10.396 -11.273 1.00 95.75 184 VAL A CA 1
ATOM 1364 C C . VAL A 1 184 ? 4.686 -10.983 -10.705 1.00 95.75 184 VAL A C 1
ATOM 1366 O O . VAL A 1 184 ? 5.325 -11.859 -11.300 1.00 95.75 184 VAL A O 1
ATOM 1369 N N . ASN A 1 185 ? 5.027 -10.594 -9.478 1.00 94.94 185 ASN A N 1
ATOM 1370 C CA . ASN A 1 185 ? 6.125 -11.217 -8.746 1.00 94.94 185 ASN A CA 1
ATOM 1371 C C . ASN A 1 185 ? 5.878 -12.735 -8.575 1.00 94.94 185 ASN A C 1
ATOM 1373 O O . ASN A 1 185 ? 4.867 -13.167 -8.025 1.00 94.94 185 ASN A O 1
ATOM 1377 N N . ASP A 1 186 ? 6.846 -13.568 -8.974 1.00 95.25 186 ASP A N 1
ATOM 1378 C CA . ASP A 1 186 ? 6.824 -15.041 -8.930 1.00 95.25 186 ASP A CA 1
ATOM 1379 C C . ASP A 1 186 ? 6.440 -15.602 -7.544 1.00 95.25 186 ASP A C 1
ATOM 1381 O O . ASP A 1 186 ? 6.019 -16.761 -7.422 1.00 95.25 186 ASP A O 1
ATOM 1385 N N . ILE A 1 187 ? 6.656 -14.818 -6.481 1.00 95.75 187 ILE A N 1
ATOM 1386 C CA . ILE A 1 187 ? 6.293 -15.190 -5.114 1.00 95.75 187 ILE A CA 1
ATOM 1387 C C . ILE A 1 187 ? 4.769 -15.222 -4.898 1.00 95.75 187 ILE A C 1
ATOM 1389 O O . ILE A 1 187 ? 4.284 -16.073 -4.149 1.00 95.75 187 ILE A O 1
ATOM 1393 N N . TYR A 1 188 ? 4.027 -14.396 -5.636 1.00 95.31 188 TYR A N 1
ATOM 1394 C CA . TYR A 1 188 ? 2.569 -14.313 -5.682 1.00 95.31 188 TYR A CA 1
ATOM 1395 C C . TYR A 1 188 ? 2.061 -14.977 -6.959 1.00 95.31 188 TYR A C 1
ATOM 1397 O O . TYR A 1 188 ? 1.510 -14.341 -7.845 1.00 95.31 188 TYR A O 1
ATOM 1405 N N . ALA A 1 189 ? 2.303 -16.281 -7.107 1.00 89.12 189 ALA A N 1
ATOM 1406 C CA . ALA A 1 189 ? 2.046 -16.991 -8.359 1.00 89.12 189 ALA A CA 1
ATOM 1407 C C . ALA A 1 189 ? 0.593 -16.830 -8.875 1.00 89.12 189 ALA A C 1
ATOM 1409 O O . ALA A 1 189 ? -0.296 -17.594 -8.489 1.00 89.12 189 ALA A O 1
ATOM 1410 N N . GLY A 1 190 ? 0.393 -15.909 -9.825 1.00 90.00 190 GLY A N 1
ATOM 1411 C CA . GLY A 1 190 ? -0.912 -15.567 -10.400 1.00 90.00 190 GLY A CA 1
ATOM 1412 C C . GLY A 1 190 ? -1.735 -14.553 -9.597 1.00 90.00 190 GLY A C 1
ATOM 1413 O O . GLY A 1 190 ? -2.949 -14.531 -9.791 1.00 90.00 190 GLY A O 1
ATOM 1414 N N . GLY A 1 191 ? -1.093 -13.773 -8.728 1.00 96.25 191 GLY A N 1
ATOM 1415 C CA . GLY A 1 191 ? -1.697 -12.755 -7.875 1.00 96.25 191 GLY A CA 1
ATOM 1416 C C . GLY A 1 191 ? -2.140 -13.282 -6.511 1.00 96.25 191 GLY A C 1
ATOM 1417 O O . GLY A 1 191 ? -2.356 -14.486 -6.305 1.00 96.25 191 GLY A O 1
ATOM 1418 N N . LEU A 1 192 ? -2.285 -12.356 -5.573 1.00 97.75 192 LEU A N 1
ATOM 1419 C CA . LEU A 1 192 ? -2.929 -12.550 -4.288 1.00 97.75 192 LEU A CA 1
ATOM 1420 C C . LEU A 1 192 ? -4.447 -12.662 -4.474 1.00 97.75 192 LEU A C 1
ATOM 1422 O O . LEU A 1 192 ? -5.038 -12.252 -5.471 1.00 97.75 192 LEU A O 1
ATOM 1426 N N . THR A 1 193 ? -5.096 -13.301 -3.508 1.00 97.00 193 THR A N 1
ATOM 1427 C CA . THR A 1 193 ? -6.550 -13.222 -3.354 1.00 97.00 193 THR A CA 1
ATOM 1428 C C . THR A 1 193 ? -6.779 -12.386 -2.108 1.00 97.00 193 THR A C 1
ATOM 1430 O O . THR A 1 193 ? -6.516 -12.933 -1.035 1.00 97.00 193 THR A O 1
ATOM 1433 N N . PRO A 1 194 ? -7.221 -11.122 -2.247 1.00 98.25 194 PRO A N 1
ATOM 1434 C CA . PRO A 1 194 ? -7.363 -10.223 -1.113 1.00 98.25 194 PRO A CA 1
ATOM 1435 C C . PRO A 1 194 ? -8.221 -10.818 0.002 1.00 98.25 194 PRO A C 1
ATOM 1437 O O . PRO A 1 194 ? -9.217 -11.508 -0.267 1.00 98.25 194 PRO A O 1
ATOM 1440 N N . VAL A 1 195 ? -7.797 -10.577 1.240 1.00 98.06 195 VAL A N 1
ATOM 1441 C CA . VAL A 1 195 ? -8.592 -10.866 2.432 1.00 98.06 195 VAL A CA 1
ATOM 1442 C C . VAL A 1 195 ? -9.716 -9.834 2.531 1.00 98.06 195 VAL A C 1
ATOM 1444 O O . VAL A 1 195 ? -9.612 -8.732 2.011 1.00 98.06 195 VAL A O 1
ATOM 1447 N N . ASN A 1 196 ? -10.835 -10.277 3.087 1.00 97.69 196 ASN A N 1
ATOM 1448 C CA . ASN A 1 196 ? -11.946 -9.450 3.532 1.00 97.69 196 ASN A CA 1
ATOM 1449 C C . ASN A 1 196 ? -12.328 -10.066 4.884 1.00 97.69 196 ASN A C 1
ATOM 1451 O O . ASN A 1 196 ? -12.856 -11.189 4.917 1.00 97.69 196 ASN A O 1
ATOM 1455 N N . THR A 1 197 ? -11.885 -9.434 5.963 1.00 95.69 197 THR A N 1
ATOM 1456 C CA . THR A 1 197 ? -11.847 -9.998 7.316 1.00 95.69 197 THR A CA 1
ATOM 1457 C C . THR A 1 197 ? -13.253 -10.181 7.873 1.00 95.69 197 THR A C 1
ATOM 1459 O O . THR A 1 197 ? -13.597 -11.255 8.384 1.00 95.69 197 THR A O 1
ATOM 1462 N N . ASP A 1 198 ? -14.109 -9.196 7.656 1.00 94.06 198 ASP A N 1
ATOM 1463 C CA . ASP A 1 198 ? -15.465 -9.146 8.183 1.00 94.06 198 ASP A CA 1
ATOM 1464 C C . ASP A 1 198 ? -16.519 -9.915 7.338 1.00 94.06 198 ASP A C 1
ATOM 1466 O O . ASP A 1 198 ? -17.534 -10.417 7.844 1.00 94.06 198 ASP A O 1
ATOM 1470 N N . GLY A 1 199 ? -16.280 -10.088 6.035 1.00 95.38 199 GLY A N 1
ATOM 1471 C CA . GLY A 1 199 ? -17.212 -10.716 5.104 1.00 95.38 199 GLY A CA 1
ATOM 1472 C C . GLY A 1 199 ? -18.295 -9.810 4.496 1.00 95.38 199 GLY A C 1
ATOM 1473 O O . GLY A 1 199 ? -19.183 -10.377 3.832 1.00 95.38 199 GLY A O 1
ATOM 1474 N N . ILE A 1 200 ? -18.339 -8.493 4.754 1.00 92.38 200 ILE A N 1
ATOM 1475 C CA . ILE A 1 200 ? -19.533 -7.660 4.482 1.00 92.38 200 ILE A CA 1
ATOM 1476 C C . ILE A 1 200 ? -19.348 -6.726 3.283 1.00 92.38 200 ILE A C 1
ATOM 1478 O O . ILE A 1 200 ? -20.195 -6.755 2.373 1.00 92.38 200 ILE A O 1
ATOM 1482 N N . ASP A 1 201 ? -18.298 -5.918 3.270 1.00 92.38 201 ASP A N 1
ATOM 1483 C CA . ASP A 1 201 ? -18.037 -4.840 2.313 1.00 92.38 201 ASP A CA 1
ATOM 1484 C C . ASP A 1 201 ? -16.725 -5.025 1.544 1.00 92.38 201 ASP A C 1
ATOM 1486 O O . ASP A 1 201 ? -16.643 -5.975 0.750 1.00 92.38 201 ASP A O 1
ATOM 1490 N N . ASN A 1 202 ? -15.815 -4.051 1.580 1.00 96.50 202 ASN A N 1
ATOM 1491 C CA . ASN A 1 202 ? -14.666 -4.048 0.689 1.00 96.50 202 ASN A CA 1
ATOM 1492 C C . ASN A 1 202 ? -13.599 -5.006 1.239 1.00 96.50 202 ASN A C 1
ATOM 1494 O O . ASN A 1 202 ? -13.563 -5.298 2.424 1.00 96.50 202 ASN A O 1
ATOM 1498 N N . PRO A 1 203 ? -12.747 -5.596 0.389 1.00 98.31 203 PRO A N 1
ATOM 1499 C CA . PRO A 1 203 ? -11.578 -6.306 0.899 1.00 98.31 203 PRO A CA 1
ATOM 1500 C C . PRO A 1 203 ? -10.678 -5.365 1.703 1.00 98.31 203 PRO A C 1
ATOM 1502 O O . PRO A 1 203 ? -10.626 -4.200 1.332 1.00 98.31 203 PRO A O 1
ATOM 1505 N N . ASP A 1 204 ? -9.962 -5.905 2.697 1.00 98.50 204 ASP A N 1
ATOM 1506 C CA . ASP A 1 204 ? -9.203 -5.165 3.724 1.00 98.50 204 ASP A CA 1
ATOM 1507 C C . ASP A 1 204 ? -8.423 -3.980 3.127 1.00 98.50 204 ASP A C 1
ATOM 1509 O O . ASP A 1 204 ? -8.674 -2.858 3.502 1.00 98.50 204 ASP A O 1
ATOM 1513 N N . TYR A 1 205 ? -7.650 -4.196 2.054 1.00 98.62 205 TYR A N 1
ATOM 1514 C CA . TYR A 1 205 ? -6.859 -3.149 1.365 1.00 98.62 205 TYR A CA 1
ATOM 1515 C C . TYR A 1 205 ? -7.646 -1.965 0.750 1.00 98.62 205 TYR A C 1
ATOM 1517 O O . TYR A 1 205 ? -7.113 -1.144 0.011 1.00 98.62 205 TYR A O 1
ATOM 1525 N N . LYS A 1 206 ? -8.969 -1.961 0.891 1.00 98.44 206 LYS A N 1
ATOM 1526 C CA . LYS A 1 206 ? -9.893 -0.920 0.422 1.00 98.44 206 LYS A CA 1
ATOM 1527 C C . LYS A 1 206 ? -10.930 -0.575 1.487 1.00 98.44 206 LYS A C 1
ATOM 1529 O O . LYS A 1 206 ? -11.996 -0.031 1.141 1.00 98.44 206 LYS A O 1
ATOM 1534 N N . ASP A 1 207 ? -10.693 -1.006 2.714 1.00 98.19 207 ASP A N 1
ATOM 1535 C CA . ASP A 1 207 ? -11.609 -0.897 3.822 1.00 98.19 207 ASP A CA 1
ATOM 1536 C C . ASP A 1 207 ? -10.916 -0.367 5.070 1.00 98.19 207 ASP A C 1
ATOM 1538 O O . ASP A 1 207 ? -10.202 -1.067 5.767 1.00 98.19 207 ASP A O 1
ATOM 1542 N N . THR A 1 208 ? -11.242 0.877 5.401 1.00 97.31 208 THR A N 1
ATOM 1543 C CA . THR A 1 208 ? -10.608 1.617 6.490 1.00 97.31 208 THR A CA 1
ATOM 1544 C C . THR A 1 208 ? -11.009 1.135 7.899 1.00 97.31 208 THR A C 1
ATOM 1546 O O . THR A 1 208 ? -10.718 1.834 8.870 1.00 97.31 208 THR A O 1
ATOM 1549 N N . ASP A 1 209 ? -11.814 0.078 7.984 1.00 95.56 209 ASP A N 1
ATOM 1550 C CA . ASP A 1 209 ? -12.357 -0.584 9.183 1.00 95.56 209 ASP A CA 1
ATOM 1551 C C . ASP A 1 209 ? -12.513 -2.080 8.829 1.00 95.56 209 ASP A C 1
ATOM 1553 O O . ASP A 1 209 ? -13.610 -2.580 8.556 1.00 95.56 209 ASP A O 1
ATOM 1557 N N . SER A 1 210 ? -11.378 -2.775 8.694 1.00 97.06 210 SER A N 1
ATOM 1558 C CA . SER A 1 210 ? -11.266 -4.108 8.076 1.00 97.06 210 SER A CA 1
ATOM 1559 C C . SER A 1 210 ? -12.113 -5.185 8.765 1.00 97.06 210 SER A C 1
ATOM 1561 O O . SER A 1 210 ? -12.537 -6.166 8.134 1.00 97.06 210 SER A O 1
ATOM 1563 N N . ASP A 1 211 ? -12.350 -5.053 10.067 1.00 94.06 211 ASP A N 1
ATOM 1564 C CA . ASP A 1 211 ? -13.170 -5.978 10.848 1.00 94.06 211 ASP A CA 1
ATOM 1565 C C . ASP A 1 211 ? -14.580 -5.454 11.177 1.00 94.06 211 ASP A C 1
ATOM 1567 O O . ASP A 1 211 ? -15.425 -6.227 11.661 1.00 94.06 211 ASP A O 1
ATOM 1571 N N . ASN A 1 212 ? -14.874 -4.214 10.776 1.00 92.62 212 ASN A N 1
ATOM 1572 C CA . ASN A 1 212 ? -16.163 -3.545 10.891 1.00 92.62 212 ASN A CA 1
ATOM 1573 C C . ASN A 1 212 ? -16.645 -3.413 12.348 1.00 92.62 212 ASN A C 1
ATOM 1575 O O . ASN A 1 212 ? -17.845 -3.575 12.645 1.00 92.62 212 ASN A O 1
ATOM 1579 N N . ASP A 1 213 ? -15.718 -3.149 13.270 1.00 88.75 213 ASP A N 1
ATOM 1580 C CA . ASP A 1 213 ? -16.002 -2.928 14.687 1.00 88.75 213 ASP A CA 1
ATOM 1581 C C . ASP A 1 213 ? -16.319 -1.462 15.035 1.00 88.75 213 ASP A C 1
ATOM 1583 O O . ASP A 1 213 ? -16.915 -1.185 16.083 1.00 88.75 213 ASP A O 1
ATOM 1587 N N . GLY A 1 214 ? -16.081 -0.547 14.090 1.00 89.81 214 GLY A N 1
ATOM 1588 C CA . GLY A 1 214 ? -16.376 0.877 14.202 1.00 89.81 214 GLY A CA 1
ATOM 1589 C C . GLY A 1 214 ? -15.163 1.744 14.536 1.00 89.81 214 GLY A C 1
ATOM 1590 O O . GLY A 1 214 ? -15.316 2.974 14.593 1.00 89.81 214 GLY A O 1
ATOM 1591 N N . ILE A 1 215 ? -13.991 1.145 14.745 1.00 87.06 215 ILE A N 1
ATOM 1592 C CA . ILE A 1 215 ? -12.705 1.829 14.851 1.00 87.06 215 ILE A CA 1
ATOM 1593 C C . ILE A 1 215 ? -12.008 1.753 13.490 1.00 87.06 215 ILE A C 1
ATOM 1595 O O . ILE A 1 215 ? -12.269 0.899 12.664 1.00 87.06 215 ILE A O 1
ATOM 1599 N N . ASN A 1 216 ? -11.186 2.753 13.199 1.00 93.38 216 ASN A N 1
ATOM 1600 C CA . ASN A 1 216 ? -10.445 2.799 11.952 1.00 93.38 216 ASN A CA 1
ATOM 1601 C C . ASN A 1 216 ? -9.083 2.113 12.107 1.00 93.38 216 ASN A C 1
ATOM 1603 O O . ASN A 1 216 ? -8.360 2.415 13.063 1.00 93.38 216 ASN A O 1
ATOM 1607 N N . ASP A 1 217 ? -8.684 1.347 11.099 1.00 96.12 217 ASP A N 1
ATOM 1608 C CA . ASP A 1 217 ? -7.446 0.565 11.063 1.00 96.12 217 ASP A CA 1
ATOM 1609 C C . ASP A 1 217 ? -6.187 1.405 11.389 1.00 96.12 217 ASP A C 1
ATOM 1611 O O . ASP A 1 217 ? -5.297 0.979 12.143 1.00 96.12 217 ASP A O 1
ATOM 1615 N N . THR A 1 218 ? -6.117 2.669 10.940 1.00 95.56 218 THR A N 1
ATOM 1616 C CA . THR A 1 218 ? -5.019 3.597 11.287 1.00 95.56 218 THR A CA 1
ATOM 1617 C C . THR A 1 218 ? -4.894 3.817 12.802 1.00 95.56 218 THR A C 1
ATOM 1619 O O . THR A 1 218 ? -3.786 3.979 13.335 1.00 95.56 218 THR A O 1
ATOM 1622 N N . ILE A 1 219 ? -6.029 3.886 13.507 1.00 92.00 219 ILE A N 1
ATOM 1623 C CA . ILE A 1 219 ? -6.097 4.106 14.958 1.00 92.00 219 ILE A CA 1
ATOM 1624 C C . ILE A 1 219 ? -5.606 2.854 15.680 1.00 92.00 219 ILE A C 1
ATOM 1626 O O . ILE A 1 219 ? -4.699 2.946 16.514 1.00 92.00 219 ILE A O 1
ATOM 1630 N N . GLU A 1 220 ? -6.135 1.691 15.316 1.00 92.38 220 GLU A N 1
ATOM 1631 C CA . GLU A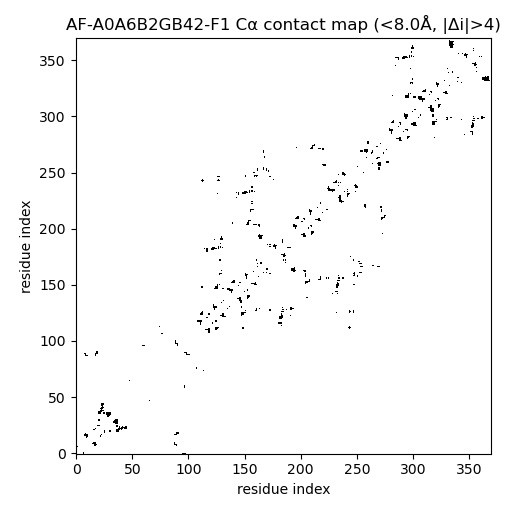 1 220 ? -5.818 0.408 15.949 1.00 92.38 220 GLU A CA 1
ATOM 1632 C C . GLU A 1 220 ? -4.350 0.031 15.748 1.00 92.38 220 GLU A C 1
ATOM 1634 O O . GLU A 1 220 ? -3.641 -0.364 16.682 1.00 92.38 220 GLU A O 1
ATOM 1639 N N . THR A 1 221 ? -3.816 0.286 14.552 1.00 93.75 221 THR A N 1
ATOM 1640 C CA . THR A 1 221 ? -2.395 0.077 14.253 1.00 93.75 221 THR A CA 1
ATOM 1641 C C . THR A 1 221 ? -1.455 1.070 14.934 1.00 93.75 221 THR A C 1
ATOM 1643 O O . THR A 1 221 ? -0.234 0.860 14.946 1.00 93.75 221 THR A O 1
ATOM 1646 N N . ASN A 1 222 ? -1.989 2.129 15.554 1.00 92.38 222 ASN A N 1
ATOM 1647 C CA . ASN A 1 222 ? -1.229 3.220 16.162 1.00 92.38 222 ASN A CA 1
ATOM 1648 C C . ASN A 1 222 ? -0.263 3.908 15.174 1.00 92.38 222 ASN A C 1
ATOM 1650 O O . ASN A 1 222 ? 0.822 4.382 15.558 1.00 92.38 222 ASN A O 1
ATOM 1654 N N . LEU A 1 223 ? -0.626 3.959 13.891 1.00 94.12 223 LEU A N 1
ATOM 1655 C CA . LEU A 1 223 ? 0.190 4.596 12.868 1.00 94.12 223 LEU A CA 1
ATOM 1656 C C . LEU A 1 223 ? 0.104 6.123 12.968 1.00 94.12 223 LEU A C 1
ATOM 1658 O O . LEU A 1 223 ? -0.920 6.727 13.272 1.00 94.12 223 LEU A O 1
ATOM 1662 N N . ASN A 1 224 ? 1.237 6.787 12.732 1.00 93.44 224 ASN A N 1
ATOM 1663 C CA . ASN A 1 224 ? 1.304 8.245 12.702 1.00 93.44 224 ASN A CA 1
ATOM 1664 C C . ASN A 1 224 ? 1.493 8.704 11.262 1.00 93.44 224 ASN A C 1
ATOM 1666 O O . ASN A 1 224 ? 2.629 8.803 10.789 1.00 93.44 224 ASN A O 1
ATOM 1670 N N . LEU A 1 225 ? 0.386 8.986 10.585 1.00 95.31 225 LEU A N 1
ATOM 1671 C CA . LEU A 1 225 ? 0.390 9.421 9.193 1.00 95.31 225 LEU A CA 1
ATOM 1672 C C . LEU A 1 225 ? 0.615 10.927 9.074 1.00 95.31 225 LEU A C 1
ATOM 1674 O O . LEU A 1 225 ? 0.236 11.729 9.934 1.00 95.31 225 LEU A O 1
ATOM 1678 N N . SER A 1 226 ? 1.268 11.330 7.989 1.00 94.75 226 SER A N 1
ATOM 1679 C CA . SER A 1 226 ? 1.425 12.738 7.636 1.00 94.75 226 SER A CA 1
ATOM 1680 C C . SER A 1 226 ? 0.205 13.305 6.898 1.00 94.75 226 SER A C 1
ATOM 1682 O O . SER A 1 226 ? 0.038 14.532 6.867 1.00 94.75 226 SER A O 1
ATOM 1684 N N . GLY A 1 227 ? -0.621 12.428 6.314 1.00 91.69 227 GLY A N 1
ATOM 1685 C CA . GLY A 1 227 ? -1.700 12.758 5.381 1.00 91.69 227 GLY A CA 1
ATOM 1686 C C . GLY A 1 227 ? -1.175 13.281 4.042 1.00 91.69 227 GLY A C 1
ATOM 1687 O O . GLY A 1 227 ? -1.870 14.013 3.337 1.00 91.69 227 GLY A O 1
ATOM 1688 N N . LEU A 1 228 ? 0.101 13.028 3.742 1.00 94.25 228 LEU A N 1
ATOM 1689 C CA . LEU A 1 228 ? 0.745 13.400 2.492 1.00 94.25 228 LEU A CA 1
ATOM 1690 C C . LEU A 1 228 ? 1.322 12.136 1.883 1.00 94.25 228 LEU A C 1
ATOM 1692 O O . LEU A 1 228 ? 2.190 11.507 2.484 1.00 94.25 228 LEU A O 1
ATOM 1696 N N . VAL A 1 229 ? 0.949 11.887 0.643 1.00 94.88 229 VAL A N 1
ATOM 1697 C CA . VAL A 1 229 ? 1.316 10.693 -0.116 1.00 94.88 229 VAL A CA 1
ATOM 1698 C C . VAL A 1 229 ? 2.248 11.024 -1.280 1.00 94.88 229 VAL A C 1
ATOM 1700 O O . VAL A 1 229 ? 2.443 12.198 -1.646 1.00 94.88 229 VAL A O 1
ATOM 1703 N N . GLY A 1 230 ? 2.918 9.987 -1.773 1.00 89.50 230 GLY A N 1
ATOM 1704 C CA . GLY A 1 230 ? 3.870 10.035 -2.875 1.00 89.50 230 GLY A CA 1
ATOM 1705 C C . GLY A 1 230 ? 3.231 9.902 -4.260 1.00 89.50 230 GLY A C 1
ATOM 1706 O O . GLY A 1 230 ? 2.117 10.343 -4.516 1.00 89.50 230 GLY A O 1
ATOM 1707 N N . LEU A 1 231 ? 4.000 9.356 -5.196 1.00 91.19 231 LEU A N 1
ATOM 1708 C CA . LEU A 1 231 ? 3.527 8.841 -6.478 1.00 91.19 231 LEU A CA 1
ATOM 1709 C C . LEU A 1 231 ? 2.934 7.436 -6.355 1.00 91.19 231 LEU A C 1
ATOM 1711 O O . LEU A 1 231 ? 2.173 7.071 -7.241 1.00 91.19 231 LEU A O 1
ATOM 1715 N N . ASN A 1 232 ? 3.335 6.679 -5.332 1.00 94.94 232 ASN A N 1
ATOM 1716 C CA . ASN A 1 232 ? 2.917 5.301 -5.078 1.00 94.94 232 ASN A CA 1
ATOM 1717 C C . ASN A 1 232 ? 1.835 5.171 -3.996 1.00 94.94 232 ASN A C 1
ATOM 1719 O O . ASN A 1 232 ? 1.702 4.088 -3.448 1.00 94.94 232 ASN A O 1
ATOM 1723 N N . GLY A 1 233 ? 1.160 6.266 -3.635 1.00 96.19 233 GLY A N 1
ATOM 1724 C CA . GLY A 1 233 ? 0.061 6.278 -2.660 1.00 96.19 233 GLY A CA 1
ATOM 1725 C C . GLY A 1 233 ? 0.450 6.117 -1.186 1.00 96.19 233 GLY A C 1
ATOM 1726 O O . GLY A 1 233 ? -0.155 6.743 -0.328 1.00 96.19 233 GLY A O 1
ATOM 1727 N N . LEU A 1 234 ? 1.572 5.460 -0.862 1.00 97.06 234 LEU A N 1
ATOM 1728 C CA . LEU A 1 234 ? 2.027 5.351 0.535 1.00 97.06 234 LEU A CA 1
ATOM 1729 C C . LEU A 1 234 ? 2.252 6.721 1.207 1.00 97.06 234 LEU A C 1
ATOM 1731 O O . LEU A 1 234 ? 2.887 7.632 0.647 1.00 97.06 234 LEU A O 1
ATOM 1735 N N . ASP A 1 235 ? 1.843 6.838 2.477 1.00 97.06 235 ASP A N 1
ATOM 1736 C CA . ASP A 1 235 ? 2.123 8.026 3.289 1.00 97.06 235 ASP A CA 1
ATOM 1737 C C . ASP A 1 235 ? 3.638 8.250 3.478 1.00 97.06 235 ASP A C 1
ATOM 1739 O O . ASP A 1 235 ? 4.432 7.340 3.741 1.00 97.06 235 ASP A O 1
ATOM 1743 N N . ASN A 1 236 ? 4.054 9.518 3.425 1.00 94.88 236 ASN A N 1
ATOM 1744 C CA . ASN A 1 236 ? 5.460 9.924 3.510 1.00 94.88 236 ASN A CA 1
ATOM 1745 C C . ASN A 1 236 ? 6.158 9.566 4.842 1.00 94.88 236 ASN A C 1
ATOM 1747 O O . ASN A 1 236 ? 7.394 9.626 4.930 1.00 94.88 236 ASN A O 1
ATOM 1751 N N . ASN A 1 237 ? 5.409 9.271 5.911 1.00 95.44 237 ASN A N 1
ATOM 1752 C CA . ASN A 1 237 ? 5.981 8.753 7.154 1.00 95.44 237 ASN A CA 1
ATOM 1753 C C . ASN A 1 237 ? 6.291 7.249 7.068 1.00 95.44 237 ASN A C 1
ATOM 1755 O O . ASN A 1 237 ? 7.182 6.791 7.790 1.00 95.44 237 ASN A O 1
ATOM 1759 N N . ILE A 1 238 ? 5.615 6.509 6.184 1.00 94.50 238 ILE A N 1
ATOM 1760 C CA . ILE A 1 238 ? 5.804 5.071 5.954 1.00 94.50 238 ILE A CA 1
ATOM 1761 C C . ILE A 1 238 ? 6.859 4.828 4.875 1.00 94.50 238 ILE A C 1
ATOM 1763 O O . ILE A 1 238 ? 7.768 4.017 5.096 1.00 94.50 238 ILE A O 1
ATOM 1767 N N . ASP A 1 239 ? 6.791 5.563 3.762 1.00 94.44 239 ASP A N 1
ATOM 1768 C CA . ASP A 1 239 ? 7.769 5.520 2.676 1.00 94.44 239 ASP A CA 1
ATOM 1769 C C . ASP A 1 239 ? 8.410 6.895 2.439 1.00 94.44 239 ASP A C 1
ATOM 1771 O O . ASP A 1 239 ? 7.766 7.917 2.244 1.00 94.44 239 ASP A O 1
ATOM 1775 N N . THR A 1 240 ? 9.743 6.923 2.428 1.00 86.31 240 THR A N 1
ATOM 1776 C CA . THR A 1 240 ? 10.518 8.153 2.178 1.00 86.31 240 THR A CA 1
ATOM 1777 C C . THR A 1 240 ? 11.201 8.167 0.814 1.00 86.31 240 THR A C 1
ATOM 1779 O O . THR A 1 240 ? 11.883 9.145 0.475 1.00 86.31 240 THR A O 1
ATOM 1782 N N . VAL A 1 241 ? 11.114 7.065 0.065 1.00 82.38 241 VAL A N 1
ATOM 1783 C CA . VAL A 1 241 ? 11.856 6.849 -1.177 1.00 82.38 241 VAL A CA 1
ATOM 1784 C C . VAL A 1 241 ? 10.924 6.815 -2.401 1.00 82.38 241 VAL A C 1
ATOM 1786 O O . VAL A 1 241 ? 11.440 7.045 -3.494 1.00 82.38 241 VAL A O 1
ATOM 1789 N N . ASP A 1 242 ? 9.602 6.720 -2.218 1.00 86.69 242 ASP A N 1
ATOM 1790 C CA . ASP A 1 242 ? 8.538 6.997 -3.204 1.00 86.69 242 ASP A CA 1
ATOM 1791 C C . ASP A 1 242 ? 8.755 6.254 -4.538 1.00 86.69 242 ASP A C 1
ATOM 1793 O O . ASP A 1 242 ? 8.850 6.834 -5.629 1.00 86.69 242 ASP A O 1
ATOM 1797 N N . TYR A 1 243 ? 8.983 4.943 -4.420 1.00 86.94 243 TYR A N 1
ATOM 1798 C CA . TYR A 1 243 ? 9.131 4.014 -5.540 1.00 86.94 243 TYR A CA 1
ATOM 1799 C C . TYR A 1 243 ? 8.467 2.674 -5.203 1.00 86.94 243 TYR A C 1
ATOM 1801 O O . TYR A 1 243 ? 8.727 2.114 -4.145 1.00 86.94 243 TYR A O 1
ATOM 1809 N N . TYR A 1 244 ? 7.843 2.046 -6.195 1.00 92.62 244 TYR A N 1
ATOM 1810 C CA . TYR A 1 244 ? 7.270 0.687 -6.156 1.00 92.62 244 TYR A CA 1
ATOM 1811 C C . TYR A 1 244 ? 8.264 -0.471 -5.947 1.00 92.62 244 TYR A C 1
ATOM 1813 O O . TYR A 1 244 ? 7.920 -1.643 -6.006 1.00 92.62 244 TYR A O 1
ATOM 1821 N N . THR A 1 245 ? 9.553 -0.193 -5.726 1.00 88.00 245 THR A N 1
ATOM 1822 C CA . THR A 1 245 ? 10.528 -1.273 -5.476 1.00 88.00 245 THR A CA 1
ATOM 1823 C C . THR A 1 245 ? 10.428 -1.873 -4.075 1.00 88.00 245 THR A C 1
ATOM 1825 O O . THR A 1 245 ? 11.039 -2.912 -3.824 1.00 88.00 245 THR A O 1
ATOM 1828 N N . ASP A 1 246 ? 9.761 -1.167 -3.165 1.00 92.56 246 ASP A N 1
ATOM 1829 C CA . ASP A 1 246 ? 9.513 -1.571 -1.786 1.00 92.56 246 ASP A CA 1
ATOM 1830 C C . ASP A 1 246 ? 8.045 -1.289 -1.472 1.00 92.56 246 ASP A C 1
ATOM 1832 O O . ASP A 1 246 ? 7.708 -0.213 -0.985 1.00 92.56 246 ASP A O 1
ATOM 1836 N N . VAL A 1 247 ? 7.184 -2.242 -1.831 1.00 95.38 247 VAL A N 1
ATOM 1837 C CA . VAL A 1 247 ? 5.727 -2.056 -1.822 1.00 95.38 247 VAL A CA 1
ATOM 1838 C C . VAL A 1 247 ? 5.132 -1.887 -0.427 1.00 95.38 247 VAL A C 1
ATOM 1840 O O . VAL A 1 247 ? 4.004 -1.447 -0.302 1.00 95.38 247 VAL A O 1
ATOM 1843 N N . ASN A 1 248 ? 5.908 -2.143 0.632 1.00 95.31 248 ASN A N 1
ATOM 1844 C CA . ASN A 1 248 ? 5.452 -1.922 2.002 1.00 95.31 248 ASN A CA 1
ATOM 1845 C C . ASN A 1 248 ? 6.124 -0.733 2.711 1.00 95.31 248 ASN A C 1
ATOM 1847 O O . ASN A 1 248 ? 5.923 -0.522 3.914 1.00 95.31 248 ASN A O 1
ATOM 1851 N N . GLY A 1 249 ? 7.049 -0.040 2.041 1.00 93.69 249 GLY A N 1
ATOM 1852 C CA . GLY A 1 249 ? 7.930 0.931 2.686 1.00 93.69 249 GLY A CA 1
ATOM 1853 C C . GLY A 1 249 ? 8.562 0.394 3.985 1.00 93.69 249 GLY A C 1
ATOM 1854 O O . GLY A 1 249 ? 9.255 -0.627 4.031 1.00 93.69 249 GLY A O 1
ATOM 1855 N N . SER A 1 250 ? 8.346 1.095 5.101 1.00 93.50 250 SER A N 1
ATOM 1856 C CA . SER A 1 250 ? 8.908 0.679 6.395 1.00 93.50 250 SER A CA 1
ATOM 1857 C C . SER A 1 250 ? 8.175 -0.490 7.085 1.00 93.50 250 SER A C 1
ATOM 1859 O O . SER A 1 250 ? 8.770 -1.129 7.966 1.00 93.50 250 SER A O 1
ATOM 1861 N N . LEU A 1 251 ? 6.958 -0.849 6.662 1.00 94.69 251 LEU A N 1
ATOM 1862 C CA . LEU A 1 251 ? 6.081 -1.830 7.317 1.00 94.69 251 LEU A CA 1
ATOM 1863 C C . LEU A 1 251 ? 6.254 -3.242 6.735 1.00 94.69 251 LEU A C 1
ATOM 1865 O O . LEU A 1 251 ? 5.509 -3.729 5.906 1.00 94.69 251 LEU A O 1
ATOM 1869 N N . ASN A 1 252 ? 7.280 -3.966 7.169 1.00 91.81 252 ASN A N 1
ATOM 1870 C CA . ASN A 1 252 ? 7.683 -5.191 6.458 1.00 91.81 252 ASN A CA 1
ATOM 1871 C C . ASN A 1 252 ? 6.922 -6.474 6.854 1.00 91.81 252 ASN A C 1
ATOM 1873 O O . ASN A 1 252 ? 7.111 -7.506 6.211 1.00 91.81 252 ASN A O 1
ATOM 1877 N N . PHE A 1 253 ? 6.150 -6.459 7.945 1.00 93.88 253 PHE A N 1
ATOM 1878 C CA . PHE A 1 253 ? 5.435 -7.636 8.450 1.00 93.88 253 PHE A CA 1
ATOM 1879 C C . PHE A 1 253 ? 4.193 -7.214 9.245 1.00 93.88 253 PHE A C 1
ATOM 1881 O O . PHE A 1 253 ? 4.332 -6.331 10.092 1.00 93.88 253 PHE A O 1
ATOM 1888 N N . PRO A 1 254 ? 3.048 -7.903 9.092 1.00 93.06 254 PRO A N 1
ATOM 1889 C CA . PRO A 1 254 ? 1.835 -7.579 9.841 1.00 93.06 254 PRO A CA 1
ATOM 1890 C C . PRO A 1 254 ? 1.983 -7.837 11.343 1.00 93.06 254 PRO A C 1
ATOM 1892 O O . PRO A 1 254 ? 1.441 -7.107 12.152 1.00 93.06 254 PRO A O 1
ATOM 1895 N N . SER A 1 255 ? 2.839 -8.777 11.760 1.00 89.06 255 SER A N 1
ATOM 1896 C CA . SER A 1 255 ? 3.129 -9.016 13.185 1.00 89.06 255 SER A CA 1
ATOM 1897 C C . SER A 1 255 ? 3.873 -7.865 13.894 1.00 89.06 255 SER A C 1
ATOM 1899 O O . SER A 1 255 ? 4.401 -8.063 14.989 1.00 89.06 255 SER A O 1
ATOM 1901 N N . LEU A 1 256 ? 4.099 -6.738 13.213 1.00 90.50 256 LEU A N 1
ATOM 1902 C CA . LEU A 1 256 ? 4.595 -5.499 13.814 1.00 90.50 256 LEU A CA 1
ATOM 1903 C C . LEU A 1 256 ? 3.456 -4.631 14.347 1.00 90.50 256 LEU A C 1
ATOM 1905 O O . LEU A 1 256 ? 3.733 -3.768 15.181 1.00 90.50 256 LEU A O 1
ATOM 1909 N N . PHE A 1 257 ? 2.236 -4.855 13.861 1.00 95.31 257 PHE A N 1
ATOM 1910 C CA . PHE A 1 257 ? 1.054 -4.176 14.347 1.00 95.31 257 PHE A CA 1
ATOM 1911 C C . PHE A 1 257 ? 0.670 -4.681 15.743 1.00 95.31 257 PHE A C 1
ATOM 1913 O O . PHE A 1 257 ? 1.117 -5.763 16.154 1.00 95.31 257 PHE A O 1
ATOM 1920 N N . PRO A 1 258 ? -0.070 -3.862 16.501 1.00 94.06 258 PRO A N 1
ATOM 1921 C CA . PRO A 1 258 ? -0.656 -4.250 17.774 1.00 94.06 258 PRO A CA 1
ATOM 1922 C C . PRO A 1 258 ? -1.467 -5.561 17.700 1.00 94.06 258 PRO A C 1
ATOM 1924 O O . PRO A 1 258 ? -1.990 -5.940 16.658 1.00 94.06 258 PRO A O 1
ATOM 1927 N N . ASP A 1 259 ? -1.436 -6.285 18.816 1.00 89.25 259 ASP A N 1
ATOM 1928 C CA . ASP A 1 259 ? -2.119 -7.559 19.099 1.00 89.25 259 ASP A CA 1
ATOM 1929 C C . ASP A 1 259 ? -2.408 -7.501 20.608 1.00 89.25 259 ASP A C 1
ATOM 1931 O O . ASP A 1 259 ? -1.636 -7.991 21.449 1.00 89.25 259 ASP A O 1
ATOM 1935 N N . GLY A 1 260 ? -3.388 -6.671 20.959 1.00 86.12 260 GLY A N 1
ATOM 1936 C CA . GLY A 1 260 ? -3.700 -6.218 22.306 1.00 86.12 260 GLY A CA 1
ATOM 1937 C C . GLY A 1 260 ? -4.133 -7.358 23.218 1.00 86.12 260 GLY A C 1
ATOM 1938 O O . GLY A 1 260 ? -3.759 -7.382 24.400 1.00 86.12 260 GLY A O 1
ATOM 1939 N N . ASP A 1 261 ? -4.855 -8.335 22.676 1.00 78.38 261 ASP A N 1
ATOM 1940 C CA . ASP A 1 261 ? -5.309 -9.514 23.408 1.00 78.38 261 ASP A CA 1
ATOM 1941 C C . ASP A 1 261 ? -4.283 -10.677 23.381 1.00 78.38 261 ASP A C 1
ATOM 1943 O O . ASP A 1 261 ? -4.285 -11.553 24.264 1.00 78.38 261 ASP A O 1
ATOM 1947 N N . GLY A 1 262 ? -3.306 -10.614 22.470 1.00 84.31 262 GLY A N 1
ATOM 1948 C CA . GLY A 1 262 ? -2.181 -11.535 22.361 1.00 84.31 262 GLY A CA 1
ATOM 1949 C C . GLY A 1 262 ? -2.561 -12.889 21.766 1.00 84.31 262 GLY A C 1
ATOM 1950 O O . GLY A 1 262 ? -1.894 -13.900 22.072 1.00 84.31 262 GLY A O 1
ATOM 1951 N N . ASP A 1 263 ? -3.652 -12.955 21.008 1.00 80.81 263 ASP A N 1
ATOM 1952 C CA . ASP A 1 263 ? -4.275 -14.190 20.567 1.00 80.81 263 ASP A CA 1
ATOM 1953 C C . ASP A 1 263 ? -3.936 -14.600 19.120 1.00 80.81 263 ASP A C 1
ATOM 1955 O O . ASP A 1 263 ? -4.272 -15.725 18.730 1.00 80.81 263 ASP A O 1
ATOM 1959 N N . LEU A 1 264 ? -3.137 -13.812 18.387 1.00 86.12 264 LEU A N 1
ATOM 1960 C CA . LEU A 1 264 ? -2.739 -14.069 16.991 1.00 86.12 264 LEU A CA 1
ATOM 1961 C C . LEU A 1 264 ? -2.254 -15.512 16.724 1.00 86.12 264 LEU A C 1
ATOM 1963 O O . LEU A 1 264 ? -2.410 -16.080 15.646 1.00 86.12 264 LEU A O 1
ATOM 1967 N N . ASN A 1 265 ? -1.622 -16.166 17.709 1.00 82.06 265 ASN A N 1
ATOM 1968 C CA . ASN A 1 265 ? -1.140 -17.557 17.589 1.00 82.06 265 ASN A CA 1
ATOM 1969 C C . ASN A 1 265 ? -2.115 -18.624 18.133 1.00 82.06 265 ASN A C 1
ATOM 1971 O O . ASN A 1 265 ? -1.776 -19.816 18.196 1.00 82.06 265 ASN A O 1
ATOM 1975 N N . PHE A 1 266 ? -3.299 -18.208 18.563 1.00 81.38 266 PHE A N 1
ATOM 1976 C CA . PHE A 1 266 ? -4.309 -18.982 19.278 1.00 81.38 266 PHE A CA 1
ATOM 1977 C C . PHE A 1 266 ? -5.692 -18.951 18.625 1.00 81.38 266 PHE A C 1
ATOM 1979 O O . PHE A 1 266 ? -6.506 -19.808 18.983 1.00 81.38 266 PHE A O 1
ATOM 1986 N N . GLY A 1 267 ? -5.920 -18.112 17.617 1.00 75.19 267 GLY A N 1
ATOM 1987 C CA . GLY A 1 267 ? -7.104 -18.215 16.772 1.00 75.19 267 GLY A CA 1
ATOM 1988 C C . GLY A 1 267 ? -7.655 -16.903 16.234 1.00 75.19 267 GLY A C 1
ATOM 1989 O O . GLY A 1 267 ? -8.438 -17.024 15.291 1.00 75.19 267 GLY A O 1
ATOM 1990 N N . GLY A 1 268 ? -7.276 -15.751 16.789 1.00 85.50 268 GLY A N 1
ATOM 1991 C CA . GLY A 1 268 ? -7.592 -14.432 16.242 1.00 85.50 268 GLY A CA 1
ATOM 1992 C C . GLY A 1 268 ? -6.433 -13.840 15.445 1.00 85.50 268 GLY A C 1
ATOM 1993 O O . GLY A 1 268 ? -5.693 -14.591 14.783 1.00 85.50 268 GLY A O 1
ATOM 1994 N N . ASP A 1 269 ? -6.334 -12.514 15.452 1.00 91.75 269 ASP A N 1
ATOM 1995 C CA . ASP A 1 269 ? -5.539 -11.736 14.500 1.00 91.75 269 ASP A CA 1
ATOM 1996 C C . ASP A 1 269 ? -4.813 -10.544 15.166 1.00 91.75 269 ASP A C 1
ATOM 1998 O O . ASP A 1 269 ? -4.625 -10.519 16.377 1.00 91.75 269 ASP A O 1
ATOM 2002 N N . VAL A 1 270 ? -4.251 -9.638 14.367 1.00 93.56 270 VAL A N 1
ATOM 2003 C CA . VAL A 1 270 ? -3.818 -8.313 14.838 1.00 93.56 270 VAL A CA 1
ATOM 2004 C C . VAL A 1 270 ? -5.021 -7.400 14.997 1.00 93.56 270 VAL A C 1
ATOM 2006 O O . VAL A 1 270 ? -6.049 -7.632 14.375 1.00 93.56 270 VAL A O 1
ATOM 2009 N N . ASP A 1 271 ? -4.819 -6.350 15.781 1.00 92.56 271 ASP A N 1
ATOM 2010 C CA . ASP A 1 271 ? -5.850 -5.441 16.273 1.00 92.56 271 ASP A CA 1
ATOM 2011 C C . ASP A 1 271 ? -6.829 -4.965 15.184 1.00 92.56 271 ASP A C 1
ATOM 2013 O O . ASP A 1 271 ? -7.991 -5.312 15.288 1.00 92.56 271 ASP A O 1
ATOM 2017 N N . TYR A 1 272 ? -6.361 -4.364 14.079 1.00 95.44 272 TYR A N 1
ATOM 2018 C CA . TYR A 1 272 ? -7.224 -3.897 12.966 1.00 95.44 272 TYR A CA 1
ATOM 2019 C C . TYR A 1 272 ? -7.995 -4.994 12.197 1.00 95.44 272 TYR A C 1
ATOM 2021 O O . TYR A 1 272 ? -8.625 -4.747 11.177 1.00 95.44 272 TYR A O 1
ATOM 2029 N N . ARG A 1 273 ? -7.854 -6.263 12.588 1.00 94.75 273 ARG A N 1
ATOM 2030 C CA . ARG A 1 273 ? -8.572 -7.405 12.000 1.00 94.75 273 ARG A CA 1
ATOM 2031 C C . ARG A 1 273 ? -9.285 -8.244 13.059 1.00 94.75 273 ARG A C 1
ATOM 2033 O O . ARG A 1 273 ? -9.688 -9.380 12.767 1.00 94.75 273 ARG A O 1
ATOM 2040 N N . ASP A 1 274 ? -9.391 -7.747 14.285 1.00 90.50 274 ASP A N 1
ATOM 2041 C CA . ASP A 1 274 ? -10.040 -8.426 15.394 1.00 90.50 274 ASP A CA 1
ATOM 2042 C C . ASP A 1 274 ? -11.164 -7.587 16.009 1.00 90.50 274 ASP A C 1
ATOM 2044 O O . ASP A 1 274 ? -11.012 -6.964 17.058 1.00 90.50 274 ASP A O 1
ATOM 2048 N N . ALA A 1 275 ? -12.366 -7.760 15.445 1.00 82.38 275 ALA A N 1
ATOM 2049 C CA . ALA A 1 275 ? -13.592 -7.115 15.923 1.00 82.38 275 ALA A CA 1
ATOM 2050 C C . ALA A 1 275 ? -13.964 -7.448 17.380 1.00 82.38 275 ALA A C 1
ATOM 2052 O O . ALA A 1 275 ? -14.976 -6.985 17.915 1.00 82.38 275 ALA A O 1
ATOM 2053 N N . THR A 1 276 ? -13.227 -8.356 18.022 1.00 67.56 276 THR A N 1
ATOM 2054 C CA . THR A 1 276 ? -13.271 -8.565 19.464 1.00 67.56 276 THR A CA 1
ATOM 2055 C C . THR A 1 276 ? -12.081 -7.914 20.148 1.00 67.56 276 THR A C 1
ATOM 2057 O O . THR A 1 276 ? -11.429 -8.520 21.002 1.00 67.56 276 THR A O 1
ATOM 2060 N N . PHE A 1 277 ? -11.895 -6.626 19.868 1.00 60.75 277 PHE A N 1
ATOM 2061 C CA . PHE A 1 277 ? -11.044 -5.765 20.657 1.00 60.75 277 PHE A CA 1
ATOM 2062 C C . PHE A 1 277 ? -11.458 -5.823 22.124 1.00 60.75 277 PHE A C 1
ATOM 2064 O O . PHE A 1 277 ? -12.561 -5.463 22.533 1.00 60.75 277 PHE A O 1
ATOM 2071 N N . ASN A 1 278 ? -10.547 -6.289 22.967 1.00 55.69 278 ASN A N 1
ATOM 2072 C CA . ASN A 1 278 ? -10.713 -6.209 24.408 1.00 55.69 278 ASN A CA 1
ATOM 2073 C C . ASN A 1 278 ? -10.130 -4.872 24.903 1.00 55.69 278 ASN A C 1
ATOM 2075 O O . ASN A 1 278 ? -9.381 -4.855 25.888 1.00 55.69 278 ASN A O 1
ATOM 2079 N N . PHE A 1 279 ? -10.439 -3.767 24.211 1.00 59.81 279 PHE A N 1
ATOM 2080 C CA . PHE A 1 279 ? -10.355 -2.454 24.837 1.00 59.81 279 PHE A CA 1
ATOM 2081 C C . PHE A 1 279 ? -11.417 -2.409 25.943 1.00 59.81 279 PHE A C 1
ATOM 2083 O O . PHE A 1 279 ? -12.514 -2.946 25.769 1.00 59.81 279 PHE A O 1
ATOM 2090 N N . PRO A 1 280 ? -11.097 -1.872 27.131 1.00 74.00 280 PRO A N 1
ATOM 2091 C CA . PRO A 1 280 ? -12.127 -1.563 28.108 1.00 74.00 280 PRO A CA 1
ATOM 2092 C C . PRO A 1 280 ? -13.190 -0.679 27.444 1.00 74.00 280 PRO A C 1
ATOM 2094 O O . PRO A 1 280 ? -12.839 0.311 26.815 1.00 74.00 280 PRO A O 1
ATOM 2097 N N . ASP A 1 281 ? -14.441 -1.104 27.562 1.00 79.50 281 ASP A N 1
ATOM 2098 C CA . ASP A 1 281 ? -15.663 -0.355 27.264 1.00 79.50 281 ASP A CA 1
ATOM 2099 C C . ASP A 1 281 ? -16.470 -0.461 28.567 1.00 79.50 281 ASP A C 1
ATOM 2101 O O . ASP A 1 281 ? -17.073 -1.503 28.873 1.00 79.50 281 ASP A O 1
ATOM 2105 N N . THR A 1 282 ? -16.258 0.512 29.455 1.00 88.56 282 THR A N 1
ATOM 2106 C CA . THR A 1 282 ? -16.678 0.438 30.860 1.00 88.56 282 THR A CA 1
ATOM 2107 C C . THR A 1 282 ? -18.205 0.427 30.979 1.00 88.56 282 THR A C 1
ATOM 2109 O O . THR A 1 282 ? -18.743 -0.310 31.823 1.00 88.56 282 THR A O 1
ATOM 2112 N N . ASP A 1 283 ? -18.917 1.154 30.120 1.00 83.56 283 ASP A N 1
ATOM 2113 C CA . ASP A 1 283 ? -20.378 1.250 30.136 1.00 83.56 283 ASP A CA 1
ATOM 2114 C C . ASP A 1 283 ? -21.109 0.386 29.091 1.00 83.56 283 ASP A C 1
ATOM 2116 O O . ASP A 1 283 ? -22.313 0.113 29.246 1.00 83.56 283 ASP A O 1
ATOM 2120 N N . GLY A 1 284 ? -20.395 -0.154 28.105 1.00 84.56 284 GLY A N 1
ATOM 2121 C CA . GLY A 1 284 ? -20.943 -1.024 27.076 1.00 84.56 284 GLY A CA 1
ATOM 2122 C C . GLY A 1 284 ? -21.721 -0.283 25.990 1.00 84.56 284 GLY A C 1
ATOM 2123 O O . GLY A 1 284 ? -22.698 -0.858 25.475 1.00 84.56 284 GLY A O 1
ATOM 2124 N N . ASP A 1 285 ? -21.393 0.977 25.704 1.00 76.69 285 ASP A N 1
ATOM 2125 C CA . ASP A 1 285 ? -22.080 1.805 24.712 1.00 76.69 285 ASP A CA 1
ATOM 2126 C C . ASP A 1 285 ? -21.582 1.593 23.264 1.00 76.69 285 ASP A C 1
ATOM 2128 O O . ASP A 1 285 ? -22.308 1.916 22.310 1.00 76.69 285 ASP A O 1
ATOM 2132 N N . GLY A 1 286 ? -20.439 0.913 23.109 1.00 74.25 286 GLY A N 1
ATOM 2133 C CA . GLY A 1 286 ? -19.790 0.617 21.834 1.00 74.25 286 GLY A CA 1
ATOM 2134 C C . GLY A 1 286 ? -18.687 1.600 21.430 1.00 74.25 286 GLY A C 1
ATOM 2135 O O . GLY A 1 286 ? -18.209 1.497 20.302 1.00 74.25 286 GLY A O 1
ATOM 2136 N N . VAL A 1 287 ? -18.296 2.529 22.305 1.00 74.94 287 VAL A N 1
ATOM 2137 C CA . VAL A 1 287 ? -17.140 3.418 22.164 1.00 74.94 287 VAL A CA 1
ATOM 2138 C C . VAL A 1 287 ? -16.080 2.994 23.198 1.00 74.94 287 VAL A C 1
ATOM 2140 O O . VAL A 1 287 ? -16.343 2.979 24.392 1.00 74.94 287 VAL A O 1
ATOM 2143 N N . PRO A 1 288 ? -14.872 2.581 22.783 1.00 76.50 288 PRO A N 1
ATOM 2144 C CA . PRO A 1 288 ? -13.819 2.196 23.723 1.00 76.50 288 PRO A CA 1
ATOM 2145 C C . PRO A 1 288 ? -13.313 3.359 24.589 1.00 76.50 288 PRO A C 1
ATOM 2147 O O . PRO A 1 288 ? -13.104 4.460 24.078 1.00 76.50 288 PRO A O 1
ATOM 2150 N N . ASN A 1 289 ? -12.964 3.079 25.851 1.00 82.25 289 ASN A N 1
ATOM 2151 C CA . ASN A 1 289 ? -12.505 4.066 26.844 1.00 82.25 289 ASN A CA 1
ATOM 2152 C C . ASN A 1 289 ? -11.312 4.955 26.415 1.00 82.25 289 ASN A C 1
ATOM 2154 O O . ASN A 1 289 ? -10.982 5.949 27.053 1.00 82.25 289 ASN A O 1
ATOM 2158 N N . ASP A 1 290 ? -10.520 4.565 25.413 1.00 78.75 290 ASP A N 1
ATOM 2159 C CA . ASP A 1 290 ? -9.386 5.384 24.968 1.00 78.75 290 ASP A CA 1
ATOM 2160 C C . ASP A 1 290 ? -9.780 6.487 23.972 1.00 78.75 290 ASP A C 1
ATOM 2162 O O . ASP A 1 290 ? -9.000 7.431 23.768 1.00 78.75 290 ASP A O 1
ATOM 2166 N N . ILE A 1 291 ? -10.980 6.389 23.394 1.00 78.56 291 ILE A N 1
ATOM 2167 C CA . ILE A 1 291 ? -11.587 7.381 22.500 1.00 78.56 291 ILE A CA 1
ATOM 2168 C C . ILE A 1 291 ? -12.944 7.908 22.987 1.00 78.56 291 ILE A C 1
ATOM 2170 O O . ILE A 1 291 ? -13.398 8.926 22.454 1.00 78.56 291 ILE A O 1
ATOM 2174 N N . ASP A 1 292 ? -13.549 7.260 23.981 1.00 83.56 292 ASP A N 1
ATOM 2175 C CA . ASP A 1 292 ? -14.701 7.759 24.726 1.00 83.56 292 ASP A CA 1
ATOM 2176 C C . ASP A 1 292 ? -14.363 9.093 25.428 1.00 83.56 292 ASP A C 1
ATOM 2178 O O . ASP A 1 292 ? -13.200 9.440 25.665 1.00 83.56 292 ASP A O 1
ATOM 2182 N N . LEU A 1 293 ? -15.381 9.925 25.637 1.00 90.31 293 LEU A N 1
ATOM 2183 C CA . LEU A 1 293 ? -15.294 11.182 26.374 1.00 90.31 293 LEU A CA 1
ATOM 2184 C C . LEU A 1 293 ? -15.903 11.097 27.789 1.00 90.31 293 LEU A C 1
ATOM 2186 O O . LEU A 1 293 ? -15.786 12.096 28.518 1.00 90.31 293 LEU A O 1
ATOM 2190 N N . ASP A 1 294 ? -16.608 10.009 28.112 1.00 91.25 294 ASP A N 1
ATOM 2191 C CA . ASP A 1 294 ? -17.357 9.727 29.349 1.00 91.25 294 ASP A CA 1
ATOM 2192 C C . ASP A 1 294 ? -17.430 8.191 29.544 1.00 91.25 294 ASP A C 1
ATOM 2194 O O . ASP A 1 294 ? -18.487 7.608 29.315 1.00 91.25 294 ASP A O 1
ATOM 2198 N N . ASP A 1 295 ? -16.314 7.534 29.925 1.00 91.81 295 ASP A N 1
ATOM 2199 C CA . ASP A 1 295 ? -16.154 6.057 29.833 1.00 91.81 295 ASP A CA 1
ATOM 2200 C C . ASP A 1 295 ? -17.232 5.242 30.586 1.00 91.81 295 ASP A C 1
ATOM 2202 O O . ASP A 1 295 ? -17.389 4.036 30.363 1.00 91.81 295 ASP A O 1
ATOM 2206 N N . ASP A 1 296 ? -17.878 5.820 31.601 1.00 91.94 296 ASP A N 1
ATOM 2207 C CA . ASP A 1 296 ? -18.919 5.153 32.387 1.00 91.94 296 ASP A CA 1
ATOM 2208 C C . ASP A 1 296 ? -20.339 5.701 32.139 1.00 91.94 296 ASP A C 1
ATOM 2210 O O . ASP A 1 296 ? -21.319 5.210 32.728 1.00 91.94 296 ASP A O 1
ATOM 2214 N N . ASN A 1 297 ? -20.465 6.668 31.227 1.00 91.75 297 ASN A N 1
ATOM 2215 C CA . ASN A 1 297 ? -21.689 7.341 30.804 1.00 91.75 297 ASN A CA 1
ATOM 2216 C C . ASN A 1 297 ? -22.562 7.853 31.957 1.00 91.75 297 ASN A C 1
ATOM 2218 O O . ASN A 1 297 ? -23.813 7.858 31.910 1.00 91.75 297 ASN A O 1
ATOM 2222 N N . ASP A 1 298 ? -21.916 8.304 33.023 1.00 90.88 298 ASP A N 1
ATOM 2223 C CA . ASP A 1 298 ? -22.580 8.898 34.167 1.00 90.88 298 ASP A CA 1
ATOM 2224 C C . ASP A 1 298 ? -23.037 10.349 33.858 1.00 90.88 298 ASP A C 1
ATOM 2226 O O . ASP A 1 298 ? -24.025 10.849 34.430 1.00 90.88 298 ASP A O 1
ATOM 2230 N N . GLY A 1 299 ? -22.431 10.979 32.844 1.00 90.62 299 GLY A N 1
ATOM 2231 C CA . GLY A 1 299 ? -22.721 12.321 32.351 1.00 90.62 299 GLY A CA 1
ATOM 2232 C C . GLY A 1 299 ? -21.670 13.372 32.720 1.00 90.62 299 GLY A C 1
ATOM 2233 O O . GLY A 1 299 ? -21.847 14.548 32.361 1.00 90.62 299 GLY A O 1
ATOM 2234 N N . ILE A 1 300 ? -20.628 13.021 33.465 1.00 90.75 300 ILE A N 1
ATOM 2235 C CA . ILE A 1 300 ? -19.433 13.825 33.713 1.00 90.75 300 ILE A CA 1
ATOM 2236 C C . ILE A 1 300 ? -18.362 13.361 32.714 1.00 90.75 300 ILE A C 1
ATOM 2238 O O . ILE A 1 300 ? -18.226 12.194 32.432 1.00 90.75 300 ILE A O 1
ATOM 2242 N N . LEU A 1 301 ? -17.648 14.298 32.082 1.00 93.00 301 LEU A N 1
ATOM 2243 C CA . LEU A 1 301 ? -16.643 13.908 31.080 1.00 93.00 301 LEU A CA 1
ATOM 2244 C C . LEU A 1 301 ? -15.339 13.506 31.766 1.00 93.00 301 LEU A C 1
ATOM 2246 O O . LEU A 1 301 ? -14.904 14.260 32.643 1.00 93.00 301 LEU A O 1
ATOM 2250 N N . ASP A 1 302 ? -14.582 12.557 31.205 1.00 91.56 302 ASP A N 1
ATOM 2251 C CA . ASP A 1 302 ? -13.293 12.100 31.764 1.00 91.56 302 ASP A CA 1
ATOM 2252 C C . ASP A 1 302 ? -12.293 13.245 31.941 1.00 91.56 302 ASP A C 1
ATOM 2254 O O . ASP A 1 302 ? -11.409 13.250 32.800 1.00 91.56 302 ASP A O 1
ATOM 2258 N N . THR A 1 303 ? -12.406 14.285 31.108 1.00 91.56 303 THR A N 1
ATOM 2259 C CA . TH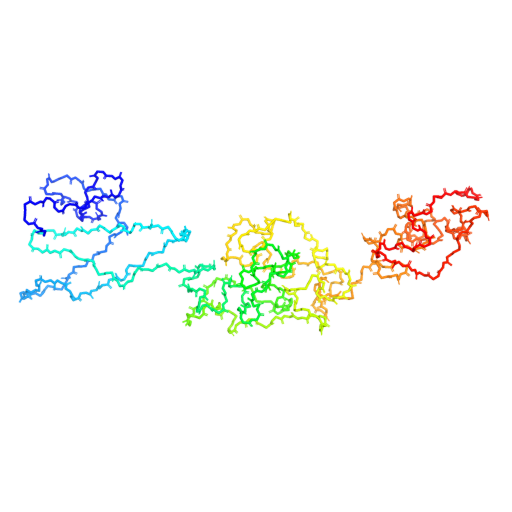R A 1 303 ? -11.574 15.494 31.224 1.00 91.56 303 THR A CA 1
ATOM 2260 C C . THR A 1 303 ? -11.814 16.285 32.518 1.00 91.56 303 THR A C 1
ATOM 2262 O O . THR A 1 303 ? -11.000 17.151 32.873 1.00 91.56 303 THR A O 1
ATOM 2265 N N . VAL A 1 304 ? -12.931 16.028 33.198 1.00 91.81 304 VAL A N 1
ATOM 2266 C CA . VAL A 1 304 ? -13.364 16.619 34.463 1.00 91.81 304 VAL A CA 1
ATOM 2267 C C . VAL A 1 304 ? -12.970 15.729 35.642 1.00 91.81 304 VAL A C 1
ATOM 2269 O O . VAL A 1 304 ? -12.392 16.277 36.586 1.00 91.81 304 VAL A O 1
ATOM 2272 N N . GLU A 1 305 ? -13.217 14.418 35.586 1.00 91.81 305 GLU A N 1
ATOM 2273 C CA . GLU A 1 305 ? -12.803 13.458 36.629 1.00 91.81 305 GLU A CA 1
ATOM 2274 C C . GLU A 1 305 ? -11.293 13.219 36.629 1.00 91.81 305 GLU A C 1
ATOM 2276 O O . GLU A 1 305 ? -10.596 13.392 37.636 1.00 91.81 305 GLU A O 1
ATOM 2281 N N . GLY A 1 306 ? -10.754 12.928 35.449 1.00 87.25 306 GLY A N 1
ATOM 2282 C CA . GLY A 1 306 ? -9.378 12.517 35.243 1.00 87.25 306 GLY A CA 1
ATOM 2283 C C . GLY A 1 306 ? -9.076 11.134 35.824 1.00 87.25 306 GLY A C 1
ATOM 2284 O O . GLY A 1 306 ? -9.940 10.387 36.242 1.00 87.25 306 GLY A O 1
ATOM 2285 N N . ALA A 1 307 ? -7.788 10.799 35.889 1.00 90.56 307 ALA A N 1
ATOM 2286 C CA . ALA A 1 307 ? -7.323 9.469 36.297 1.00 90.56 307 ALA A CA 1
ATOM 2287 C C . ALA A 1 307 ? -7.092 9.328 37.819 1.00 90.56 307 ALA A C 1
ATOM 2289 O O . ALA A 1 307 ? -6.058 8.793 38.244 1.00 90.56 307 ALA A O 1
ATOM 2290 N N . LEU A 1 308 ? -7.953 9.929 38.645 1.00 92.81 308 LEU A N 1
ATOM 2291 C CA . LEU A 1 308 ? -7.928 9.722 40.098 1.00 92.81 308 LEU A CA 1
ATOM 2292 C C . LEU A 1 308 ? -8.665 8.423 40.456 1.00 92.81 308 LEU A C 1
ATOM 2294 O O . LEU A 1 308 ? -9.250 7.805 39.591 1.00 92.81 308 LEU A O 1
ATOM 2298 N N . ASP A 1 309 ? -8.494 7.965 41.690 1.00 93.44 309 ASP A N 1
ATOM 2299 C CA . ASP A 1 309 ? -9.193 6.816 42.288 1.00 93.44 309 ASP A CA 1
ATOM 2300 C C . ASP A 1 309 ? -9.495 7.288 43.715 1.00 93.44 309 ASP A C 1
ATOM 2302 O O . ASP A 1 309 ? -8.624 7.259 44.606 1.00 93.44 309 ASP A O 1
ATOM 2306 N N . THR A 1 310 ? -10.629 7.975 43.856 1.00 93.44 310 THR A N 1
ATOM 2307 C CA . THR A 1 310 ? -10.966 8.802 45.017 1.00 93.44 310 THR A CA 1
ATOM 2308 C C . THR A 1 310 ? -11.327 7.945 46.231 1.00 93.44 310 THR A C 1
ATOM 2310 O O . THR A 1 310 ? -10.897 8.271 47.352 1.00 93.44 310 THR A O 1
ATOM 2313 N N . ASP A 1 311 ? -12.007 6.818 46.032 1.00 93.31 311 ASP A N 1
ATOM 2314 C CA . ASP A 1 311 ? -12.407 5.898 47.098 1.00 93.31 311 ASP A CA 1
ATOM 2315 C C . ASP A 1 311 ? -11.371 4.777 47.385 1.00 93.31 311 ASP A C 1
ATOM 2317 O O . ASP A 1 311 ? -11.312 4.232 48.504 1.00 93.31 311 ASP A O 1
ATOM 2321 N N . GLY A 1 312 ? -10.447 4.521 46.452 1.00 94.62 312 GLY A N 1
ATOM 2322 C CA . GLY A 1 312 ? -9.369 3.543 46.561 1.00 94.62 312 GLY A CA 1
ATOM 2323 C C . GLY A 1 312 ? -9.773 2.106 46.220 1.00 94.62 312 GLY A C 1
ATOM 2324 O O . GLY A 1 312 ? -9.129 1.175 46.745 1.00 94.62 312 GLY A O 1
ATOM 2325 N N . ASP A 1 313 ? -10.833 1.896 45.438 1.00 94.25 313 ASP A N 1
ATOM 2326 C CA . ASP A 1 313 ? -11.359 0.579 45.077 1.00 94.25 313 ASP A CA 1
ATOM 2327 C C . ASP A 1 313 ? -10.704 -0.064 43.836 1.00 94.25 313 ASP A C 1
ATOM 2329 O O . ASP A 1 313 ? -10.895 -1.268 43.609 1.00 94.25 313 ASP A O 1
ATOM 2333 N N . VAL A 1 314 ? -9.787 0.669 43.183 1.00 92.56 314 VAL A N 1
ATOM 2334 C CA . VAL A 1 314 ? -9.005 0.297 41.984 1.00 92.56 314 VAL A CA 1
ATOM 2335 C C . VAL A 1 314 ? -9.714 0.599 40.653 1.00 92.56 314 VAL A C 1
ATOM 2337 O O . VAL A 1 314 ? -9.126 0.344 39.597 1.00 92.56 314 VAL A O 1
ATOM 2340 N N . ILE A 1 315 ? -10.915 1.165 40.676 1.00 91.06 315 ILE A N 1
ATOM 2341 C CA . ILE A 1 315 ? -11.545 1.814 39.525 1.00 91.06 315 ILE A CA 1
ATOM 2342 C C . ILE A 1 315 ? -11.130 3.295 39.555 1.00 91.06 315 ILE A C 1
ATOM 2344 O O . ILE A 1 315 ? -10.883 3.856 40.619 1.00 91.06 315 ILE A O 1
ATOM 2348 N N . ILE A 1 316 ? -10.872 3.889 38.390 1.00 93.94 316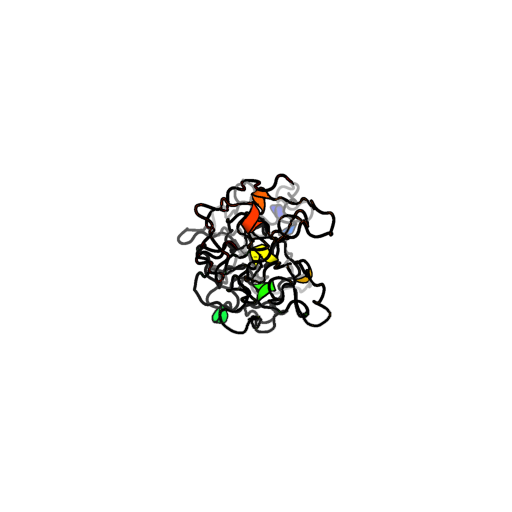 ILE A N 1
ATOM 2349 C CA . ILE A 1 316 ? -10.561 5.324 38.325 1.00 93.94 316 ILE A CA 1
ATOM 2350 C C . ILE A 1 316 ? -11.863 6.116 38.246 1.00 93.94 316 ILE A C 1
ATOM 2352 O O . ILE A 1 316 ? -12.813 5.605 37.673 1.00 93.94 316 ILE A O 1
ATOM 2356 N N . ASP A 1 317 ? -11.873 7.343 38.767 1.00 92.94 317 ASP A N 1
ATOM 2357 C CA . ASP A 1 317 ? -13.055 8.213 38.838 1.00 92.94 317 ASP A CA 1
ATOM 2358 C C . ASP A 1 317 ? -13.740 8.346 37.464 1.00 92.94 317 ASP A C 1
ATOM 2360 O O . ASP A 1 317 ? -14.944 8.210 37.372 1.00 92.94 317 ASP A O 1
ATOM 2364 N N . SER A 1 318 ? -12.978 8.488 36.370 1.00 94.25 318 SER A N 1
ATOM 2365 C CA . SER A 1 318 ? -13.530 8.536 35.002 1.00 94.25 318 SER A CA 1
ATOM 2366 C C . SER A 1 318 ? -14.043 7.193 34.468 1.00 94.25 318 SER A C 1
ATOM 2368 O O . SER A 1 318 ? -14.129 7.007 33.271 1.00 94.25 318 SER A O 1
ATOM 2370 N N . SER A 1 319 ? -14.211 6.179 35.304 1.00 94.69 319 SER A N 1
ATOM 2371 C CA . SER A 1 319 ? -14.732 4.859 34.936 1.00 94.69 319 SER A CA 1
ATOM 2372 C C . SER A 1 319 ? -15.584 4.282 36.076 1.00 94.69 319 SER A C 1
ATOM 2374 O O . SER A 1 319 ? -15.795 3.063 36.131 1.00 94.69 319 SER A O 1
ATOM 2376 N N . ASP A 1 320 ? -15.992 5.122 37.032 1.00 93.44 320 ASP A N 1
ATOM 2377 C CA . ASP A 1 320 ? -16.665 4.736 38.265 1.00 93.44 320 ASP A CA 1
ATOM 2378 C C . ASP A 1 320 ? -17.923 5.572 38.511 1.00 93.44 320 ASP A C 1
ATOM 2380 O O . ASP A 1 320 ? -17.859 6.758 38.799 1.00 93.44 320 ASP A O 1
ATOM 2384 N N . LEU A 1 321 ? -19.074 4.897 38.545 1.00 93.56 321 LEU A N 1
ATOM 2385 C CA . LEU A 1 321 ? -20.384 5.526 38.723 1.00 93.56 321 LEU A CA 1
ATOM 2386 C C . LEU A 1 321 ? -20.611 6.141 40.124 1.00 93.56 321 LEU A C 1
ATOM 2388 O O . LEU A 1 321 ? -21.697 6.681 40.370 1.00 93.56 321 LEU A O 1
ATOM 2392 N N . ASP A 1 322 ? -19.700 5.923 41.078 1.00 93.06 322 ASP A N 1
ATOM 2393 C CA . ASP A 1 322 ? -19.748 6.361 42.487 1.00 93.06 322 ASP A CA 1
ATOM 2394 C C . ASP A 1 322 ? -18.311 6.591 43.002 1.00 93.06 322 ASP A C 1
ATOM 2396 O O . ASP A 1 322 ? -17.840 5.888 43.899 1.00 93.06 322 ASP A O 1
ATOM 2400 N N . SER A 1 323 ? -17.619 7.575 42.419 1.00 93.31 323 SER A N 1
ATOM 2401 C CA . SER A 1 323 ? -16.183 7.870 42.570 1.00 93.31 323 SER A CA 1
ATOM 2402 C C . SER A 1 323 ? -15.683 7.988 44.016 1.00 93.31 323 SER A C 1
ATOM 2404 O O . SER A 1 323 ? -14.498 7.783 44.298 1.00 93.31 323 SER A O 1
ATOM 2406 N N . ASP A 1 324 ? -16.536 8.385 44.966 1.00 92.25 324 ASP A N 1
ATOM 2407 C CA . ASP A 1 324 ? -16.171 8.516 46.383 1.00 92.25 324 ASP A CA 1
ATOM 2408 C C . ASP A 1 324 ? -16.663 7.352 47.270 1.00 92.25 324 ASP A C 1
ATOM 2410 O O . ASP A 1 324 ? -16.318 7.269 48.466 1.00 92.25 324 ASP A O 1
ATOM 2414 N N . GLY A 1 325 ? -17.414 6.425 46.672 1.00 93.50 325 GLY A N 1
ATOM 2415 C CA . GLY A 1 325 ? -17.918 5.200 47.270 1.00 93.50 325 GLY A CA 1
ATOM 2416 C C . GLY A 1 325 ? -18.897 5.429 48.424 1.00 93.50 325 GLY A C 1
ATOM 2417 O O . GLY A 1 325 ? -19.001 4.578 49.331 1.00 93.50 325 GLY A O 1
ATOM 2418 N N . ASP A 1 326 ? -19.588 6.574 48.479 1.00 92.62 326 ASP A N 1
ATOM 2419 C CA . ASP A 1 326 ? -20.532 6.897 49.552 1.00 92.62 326 ASP A CA 1
ATOM 2420 C C . ASP A 1 326 ? -21.930 6.272 49.356 1.00 92.62 326 ASP A C 1
ATOM 2422 O O . ASP A 1 326 ? -22.704 6.127 50.327 1.00 92.62 326 ASP A O 1
ATOM 2426 N N . GLY A 1 327 ? -22.206 5.775 48.145 1.00 92.56 327 GLY A N 1
ATOM 2427 C CA . GLY A 1 327 ? -23.445 5.110 47.758 1.00 92.56 327 GLY A CA 1
ATOM 2428 C C . GLY A 1 327 ? -24.455 6.013 47.049 1.00 92.56 327 GLY A C 1
ATOM 2429 O O . GLY A 1 327 ? -25.618 5.595 46.888 1.00 92.56 327 GLY A O 1
ATOM 2430 N N . ILE A 1 328 ? -24.072 7.236 46.690 1.00 88.94 328 ILE A N 1
ATOM 2431 C CA . ILE A 1 328 ? -24.811 8.136 45.809 1.00 88.94 328 ILE A CA 1
ATOM 2432 C C . ILE A 1 328 ? -24.056 8.170 44.474 1.00 88.94 328 ILE A C 1
ATOM 2434 O O . ILE A 1 328 ? -22.887 8.473 44.476 1.00 88.94 328 ILE A O 1
ATOM 2438 N N . PRO A 1 329 ? -24.703 7.870 43.334 1.00 92.00 329 PRO A N 1
ATOM 2439 C CA . PRO A 1 329 ? -24.007 7.948 42.055 1.00 92.00 329 PRO A CA 1
ATOM 2440 C C . PRO A 1 329 ? -23.615 9.379 41.671 1.00 92.00 329 PRO A C 1
ATOM 2442 O O . PRO A 1 329 ? -24.422 10.304 41.871 1.00 92.00 329 PRO A O 1
ATOM 2445 N N . ASP A 1 330 ? -22.472 9.523 41.009 1.00 90.12 330 ASP A N 1
ATOM 2446 C CA . ASP A 1 330 ? -21.864 10.797 40.605 1.00 90.12 330 ASP A CA 1
ATOM 2447 C C . ASP A 1 330 ? -22.829 11.673 39.791 1.00 90.12 330 ASP A C 1
ATOM 2449 O O . ASP A 1 330 ? -23.049 12.861 40.073 1.00 90.12 330 ASP A O 1
ATOM 2453 N N . ASN A 1 331 ? -23.578 11.057 38.879 1.00 90.19 331 ASN A N 1
ATOM 2454 C CA . ASN A 1 331 ? -24.603 11.719 38.084 1.00 90.19 331 ASN A CA 1
ATOM 2455 C C . ASN A 1 331 ? -25.671 12.454 38.923 1.00 90.19 331 ASN A C 1
ATOM 2457 O O . ASN A 1 331 ? -26.296 13.427 38.469 1.00 90.19 331 ASN A O 1
ATOM 2461 N N . ILE A 1 332 ? -25.956 11.959 40.132 1.00 89.25 332 ILE A N 1
ATOM 2462 C CA . ILE A 1 332 ? -26.875 12.584 41.087 1.00 89.25 332 ILE A CA 1
ATOM 2463 C C . ILE A 1 332 ? -26.167 13.721 41.820 1.00 89.25 332 ILE A C 1
ATOM 2465 O O . ILE A 1 332 ? -26.766 14.791 41.982 1.00 89.25 332 ILE A O 1
ATOM 2469 N N . GLU A 1 333 ? -24.929 13.505 42.247 1.00 88.56 333 GLU A N 1
ATOM 2470 C CA . GLU A 1 333 ? -24.133 14.466 43.009 1.00 88.56 333 GLU A CA 1
ATOM 2471 C C . GLU A 1 333 ? -23.748 15.693 42.197 1.00 88.56 333 GLU A C 1
ATOM 2473 O O . GLU A 1 333 ? -23.818 16.817 42.706 1.00 88.56 333 GLU A O 1
ATOM 2478 N N . ALA A 1 334 ? -23.433 15.505 40.915 1.00 88.00 334 ALA A N 1
ATOM 2479 C CA . ALA A 1 334 ? -23.033 16.552 39.989 1.00 88.00 334 ALA A CA 1
ATOM 2480 C C . ALA A 1 334 ? -24.150 17.571 39.702 1.00 88.00 334 ALA A C 1
ATOM 2482 O O . ALA A 1 334 ? -23.893 18.640 39.134 1.00 88.00 334 ALA A O 1
ATOM 2483 N N . GLN A 1 335 ? -25.394 17.292 40.109 1.00 88.25 335 GLN A N 1
ATOM 2484 C CA . GLN A 1 335 ? -26.573 18.058 39.720 1.00 88.25 335 GLN A CA 1
ATOM 2485 C C . GLN A 1 335 ? -27.374 18.619 40.901 1.00 88.25 335 GLN A C 1
ATOM 2487 O O . GLN A 1 335 ? -27.550 18.031 41.962 1.00 88.25 335 GLN A O 1
ATOM 2492 N N . SER A 1 336 ? -28.003 19.781 40.688 1.00 83.50 336 SER A N 1
ATOM 2493 C CA . SER A 1 336 ? -28.966 20.319 41.656 1.00 83.50 336 SER A CA 1
ATOM 2494 C C . SER A 1 336 ? -30.356 19.693 41.488 1.00 83.50 336 SER A C 1
ATOM 2496 O O . SER A 1 336 ? -30.797 19.410 40.375 1.00 83.50 336 SER A O 1
ATOM 2498 N N . THR A 1 337 ? -31.147 19.631 42.567 1.00 82.38 337 THR A N 1
ATOM 2499 C CA . THR A 1 337 ? -32.541 19.136 42.507 1.00 82.38 337 THR A CA 1
ATOM 2500 C C . THR A 1 337 ? -33.421 19.900 41.503 1.00 82.38 337 THR A C 1
ATOM 2502 O O . THR A 1 337 ? -34.429 19.380 41.023 1.00 82.38 337 THR A O 1
ATOM 2505 N N . LEU A 1 338 ? -33.096 21.164 41.205 1.00 81.12 338 LEU A N 1
ATOM 2506 C CA . LEU A 1 338 ? -33.827 21.963 40.228 1.00 81.12 338 LEU A CA 1
ATOM 2507 C C . LEU A 1 338 ? -33.154 21.844 38.856 1.00 81.12 338 LEU A C 1
ATOM 2509 O O . LEU A 1 338 ? -32.173 22.530 38.597 1.00 81.12 338 LEU A O 1
ATOM 2513 N N . GLY A 1 339 ? -33.741 21.043 37.966 1.00 78.69 339 GLY A N 1
ATOM 2514 C CA . GLY A 1 339 ? -33.216 20.839 36.610 1.00 78.69 339 GLY A CA 1
ATOM 2515 C C . GLY A 1 339 ? -32.449 19.534 36.412 1.00 78.69 339 GLY A C 1
ATOM 2516 O O . GLY A 1 339 ? -31.889 19.373 35.340 1.00 78.69 339 GLY A O 1
ATOM 2517 N N . TYR A 1 340 ? -32.476 18.634 37.402 1.00 85.94 340 TYR A N 1
ATOM 2518 C CA . TYR A 1 340 ? -31.924 17.282 37.313 1.00 85.94 340 TYR A CA 1
ATOM 2519 C C . TYR A 1 340 ? -32.323 16.567 36.015 1.00 85.94 340 TYR A C 1
ATOM 2521 O O . TYR A 1 340 ? -33.516 16.481 35.683 1.00 85.94 340 TYR A O 1
ATOM 2529 N N . ILE A 1 341 ? -31.313 16.049 35.328 1.00 85.75 341 ILE A N 1
ATOM 2530 C CA . ILE A 1 341 ? -31.391 15.185 34.159 1.00 85.75 341 ILE A CA 1
ATOM 2531 C C . ILE A 1 341 ? -31.123 13.769 34.667 1.00 85.75 341 ILE A C 1
ATOM 2533 O O . ILE A 1 341 ? -30.069 13.493 35.227 1.00 85.75 341 ILE A O 1
ATOM 2537 N N . ALA A 1 342 ? -32.125 12.901 34.541 1.00 84.25 342 ALA A N 1
ATOM 2538 C CA . ALA A 1 342 ? -31.998 11.507 34.947 1.00 84.25 342 ALA A CA 1
ATOM 2539 C C . ALA A 1 342 ? -31.312 10.693 33.841 1.00 84.25 342 ALA A C 1
ATOM 2541 O O . ALA A 1 342 ? -31.611 10.974 32.674 1.00 84.25 342 ALA A O 1
ATOM 2542 N N . PRO A 1 343 ? -30.551 9.636 34.187 1.00 80.94 343 PRO A N 1
ATOM 2543 C CA . PRO A 1 343 ? -30.017 8.695 33.213 1.00 80.94 343 PRO A CA 1
ATOM 2544 C C . PRO A 1 343 ? -31.150 8.153 32.346 1.00 80.94 343 PRO A C 1
ATOM 2546 O O . PRO A 1 343 ? -32.179 7.670 32.845 1.00 80.94 343 PRO A O 1
ATOM 2549 N N . GLY A 1 344 ? -31.002 8.341 31.040 1.00 77.50 344 GLY A N 1
ATOM 2550 C CA . GLY A 1 344 ? -31.945 7.890 30.027 1.00 77.50 344 GLY A CA 1
ATOM 2551 C C . GLY A 1 344 ? -31.554 6.535 29.448 1.00 77.50 344 GLY A C 1
ATOM 2552 O O . GLY A 1 344 ? -30.602 5.901 29.880 1.00 77.50 344 GLY A O 1
ATOM 2553 N N . THR A 1 345 ? -32.292 6.084 28.434 1.00 82.25 345 THR A N 1
ATOM 2554 C CA . THR A 1 345 ? -31.698 5.159 27.455 1.00 82.25 345 THR A CA 1
ATOM 2555 C C . THR A 1 345 ? -30.528 5.862 26.791 1.00 82.25 345 THR A C 1
ATOM 2557 O O . THR A 1 345 ? -30.720 6.998 26.356 1.00 82.25 345 THR A O 1
ATOM 2560 N N . PHE A 1 346 ? -29.389 5.181 26.699 1.00 81.50 346 PHE A N 1
ATOM 2561 C CA . PHE A 1 346 ? -28.248 5.661 25.939 1.00 81.50 346 PHE A CA 1
ATOM 2562 C C . PHE A 1 346 ? -28.651 5.949 24.488 1.00 81.50 346 PHE A C 1
ATOM 2564 O O . PHE A 1 346 ? -29.327 5.139 23.838 1.00 81.50 346 PHE A O 1
ATOM 2571 N N . THR A 1 347 ? -28.329 7.156 24.040 1.00 85.62 347 THR A N 1
ATOM 2572 C CA . THR A 1 347 ? -28.474 7.616 22.663 1.00 85.62 347 THR A CA 1
ATOM 2573 C C . THR A 1 347 ? -27.302 8.527 22.382 1.00 85.62 347 THR A C 1
ATOM 2575 O O . THR A 1 347 ? -27.255 9.602 22.970 1.00 85.62 347 THR A O 1
ATOM 2578 N N . ASP A 1 348 ? -26.430 8.116 21.479 1.00 82.69 348 ASP A N 1
ATOM 2579 C CA . ASP A 1 348 ? -25.345 8.932 20.959 1.00 82.69 348 ASP A CA 1
ATOM 2580 C C . ASP A 1 348 ? -25.532 9.033 19.442 1.00 82.69 348 ASP A C 1
ATOM 2582 O O . ASP A 1 348 ? -25.552 8.036 18.717 1.00 82.69 348 ASP A O 1
ATOM 2586 N N . ALA A 1 349 ? -25.838 10.239 18.966 1.00 85.81 349 ALA A N 1
ATOM 2587 C CA . ALA A 1 349 ? -26.085 10.483 17.550 1.00 85.81 349 ALA A CA 1
ATOM 2588 C C . ALA A 1 349 ? -24.810 10.836 16.769 1.00 85.81 349 ALA A C 1
ATOM 2590 O O . ALA A 1 349 ? -24.880 10.959 15.538 1.00 85.81 349 ALA A O 1
ATOM 2591 N N . ASN A 1 350 ? -23.697 11.072 17.462 1.00 80.19 350 ASN A N 1
ATOM 2592 C CA . ASN A 1 350 ? -22.436 11.544 16.903 1.00 80.19 350 ASN A CA 1
ATOM 2593 C C . ASN A 1 350 ? -21.243 10.630 17.198 1.00 80.19 350 ASN A C 1
ATOM 2595 O O . ASN A 1 350 ? -20.166 10.960 16.702 1.00 80.19 350 ASN A O 1
ATOM 2599 N N . ASN A 1 351 ? -21.465 9.501 17.874 1.00 78.25 351 ASN A N 1
ATOM 2600 C CA . ASN A 1 351 ? -20.470 8.488 18.216 1.00 78.25 351 ASN A CA 1
ATOM 2601 C C . ASN A 1 351 ? -19.261 9.117 18.929 1.00 78.25 351 ASN A C 1
ATOM 2603 O O . ASN A 1 351 ? -18.125 8.899 18.518 1.00 78.25 351 ASN A O 1
ATOM 2607 N N . ASP A 1 352 ? -19.514 9.998 19.902 1.00 77.00 352 ASP A N 1
ATOM 2608 C CA . ASP A 1 352 ? -18.469 10.581 20.752 1.00 77.00 352 ASP A CA 1
ATOM 2609 C C . ASP A 1 352 ? -18.435 9.993 22.166 1.00 77.00 352 ASP A C 1
ATOM 2611 O O . ASP A 1 352 ? -17.749 10.562 23.010 1.00 77.00 352 ASP A O 1
ATOM 2615 N N . GLY A 1 353 ? -19.176 8.905 22.407 1.00 82.50 353 GLY A N 1
ATOM 2616 C CA . GLY A 1 353 ? -19.201 8.169 23.677 1.00 82.50 353 GLY A CA 1
ATOM 2617 C C . GLY A 1 353 ? -20.060 8.835 24.755 1.00 82.50 353 GLY A C 1
ATOM 2618 O O . GLY A 1 353 ? -20.406 8.247 25.767 1.00 82.50 353 GLY A O 1
ATOM 2619 N N . VAL A 1 354 ? -20.549 10.058 24.509 1.00 86.50 354 VAL A N 1
ATOM 2620 C CA . VAL A 1 354 ? -21.399 10.773 25.467 1.00 86.50 354 VAL A CA 1
ATOM 2621 C C . VAL A 1 354 ? -22.865 10.604 25.110 1.00 86.50 354 VAL A C 1
ATOM 2623 O O . VAL A 1 354 ? -23.331 10.965 24.025 1.00 86.50 354 VAL A O 1
ATOM 2626 N N . ASN A 1 355 ? -23.677 10.214 26.089 1.00 88.06 355 ASN A N 1
ATOM 2627 C CA . ASN A 1 355 ? -25.126 10.250 25.924 1.00 88.06 355 ASN A CA 1
ATOM 2628 C C . ASN A 1 355 ? -25.624 11.667 25.547 1.00 88.06 355 ASN A C 1
ATOM 2630 O O . ASN A 1 355 ? -25.448 12.631 26.296 1.00 88.06 355 ASN A O 1
ATOM 2634 N N . ASP A 1 356 ? -26.380 11.791 24.448 1.00 87.12 356 ASP A N 1
ATOM 2635 C CA . ASP A 1 356 ? -26.952 13.037 23.904 1.00 87.12 356 ASP A CA 1
ATOM 2636 C C . ASP A 1 356 ? -27.664 13.911 24.961 1.00 87.12 356 ASP A C 1
ATOM 2638 O O . ASP A 1 356 ? -27.777 15.137 24.822 1.00 87.12 356 ASP A O 1
ATOM 2642 N N . ILE A 1 357 ? -28.220 13.297 26.015 1.00 87.50 357 ILE A N 1
ATOM 2643 C CA . ILE A 1 357 ? -28.900 14.022 27.101 1.00 87.50 357 ILE A CA 1
ATOM 2644 C C . ILE A 1 357 ? -27.936 14.850 27.965 1.00 87.50 357 ILE A C 1
ATOM 2646 O O . ILE A 1 357 ? -28.380 15.817 28.595 1.00 87.50 357 ILE A O 1
ATOM 2650 N N . TYR A 1 358 ? -26.653 14.490 27.962 1.00 88.31 358 TYR A N 1
ATOM 2651 C CA . TYR A 1 358 ? -25.545 15.132 28.663 1.00 88.31 358 TYR A CA 1
ATOM 2652 C C . TYR A 1 358 ? -24.575 15.840 27.712 1.00 88.31 358 TYR A C 1
ATOM 2654 O O . TYR A 1 358 ? -23.520 16.276 28.153 1.00 88.31 358 TYR A O 1
ATOM 2662 N N . ALA A 1 359 ? -24.947 16.043 26.442 1.00 85.12 359 ALA A N 1
ATOM 2663 C CA . ALA A 1 359 ? -24.093 16.670 25.431 1.00 85.12 359 ALA A CA 1
ATOM 2664 C C . ALA A 1 359 ? -23.317 17.901 25.954 1.00 85.12 359 ALA A C 1
ATOM 2666 O O . ALA A 1 359 ? -23.899 18.942 26.298 1.00 85.12 359 ALA A O 1
ATOM 2667 N N . GLY A 1 360 ? -21.984 17.785 25.961 1.00 81.38 360 GLY A N 1
ATOM 2668 C CA . GLY A 1 360 ? -21.052 18.790 26.485 1.00 81.38 360 GLY A CA 1
ATOM 2669 C C . GLY A 1 360 ? -20.710 18.666 27.976 1.00 81.38 360 GLY A C 1
ATOM 2670 O O . GLY A 1 360 ? -20.080 19.588 28.504 1.00 81.38 360 GLY A O 1
ATOM 2671 N N . GLY A 1 361 ? -21.115 17.574 28.623 1.00 84.31 361 GLY A N 1
ATOM 2672 C CA . GLY A 1 361 ? -20.829 17.236 30.012 1.00 84.31 361 GLY A CA 1
ATOM 2673 C C . GLY A 1 361 ? -21.696 17.969 31.034 1.00 84.31 361 GLY A C 1
ATOM 2674 O O . GLY A 1 361 ? -22.103 19.130 30.866 1.00 84.31 361 GLY A O 1
ATOM 2675 N N . LEU A 1 362 ? -21.929 17.316 32.168 1.00 86.62 362 LEU A N 1
ATOM 2676 C CA . LEU A 1 362 ? -22.360 17.979 33.387 1.00 86.62 362 LEU A CA 1
ATOM 2677 C C . LEU A 1 362 ? -21.233 18.889 33.897 1.00 86.62 362 LEU A C 1
ATOM 2679 O O . LEU A 1 362 ? -20.044 18.653 33.716 1.00 86.62 362 LEU A O 1
ATOM 2683 N N . THR A 1 363 ? -21.603 20.000 34.535 1.00 79.19 363 THR A N 1
ATOM 2684 C CA . THR A 1 363 ? -20.648 20.808 35.305 1.00 79.19 363 THR A CA 1
ATOM 2685 C C . THR A 1 363 ? -20.857 20.464 36.773 1.00 79.19 363 THR A C 1
ATOM 2687 O O . THR A 1 363 ? -21.844 20.959 37.334 1.00 79.19 363 THR A O 1
ATOM 2690 N N . PRO A 1 364 ? -19.975 19.666 37.400 1.00 74.88 364 PRO A N 1
ATOM 2691 C CA . PRO A 1 364 ? -20.240 19.130 38.725 1.00 74.88 364 PRO A CA 1
ATOM 2692 C C . PRO A 1 364 ? -20.457 20.234 39.756 1.00 74.88 364 PRO A C 1
ATOM 2694 O O . PRO A 1 364 ? -19.695 21.204 39.865 1.00 74.88 364 PRO A O 1
ATOM 2697 N N . VAL A 1 365 ? -21.526 20.093 40.533 1.00 72.06 365 VAL A N 1
ATOM 2698 C CA . VAL A 1 365 ? -21.782 20.902 41.721 1.00 72.06 365 VAL A CA 1
ATOM 2699 C C . VAL A 1 365 ? -21.772 19.955 42.906 1.00 72.06 365 VAL A C 1
ATOM 2701 O O . VAL A 1 365 ? -22.828 19.459 43.242 1.00 72.06 365 VAL A O 1
ATOM 2704 N N . ASN A 1 366 ? -20.629 19.746 43.564 1.00 64.50 366 ASN A N 1
ATOM 2705 C CA . ASN A 1 366 ? -20.555 18.909 44.773 1.00 64.50 366 ASN A CA 1
ATOM 2706 C C . ASN A 1 366 ? -21.687 19.288 45.762 1.00 64.50 366 ASN A C 1
ATOM 2708 O O . ASN A 1 366 ? -21.744 20.432 46.251 1.00 64.50 366 ASN A O 1
ATOM 2712 N N . THR A 1 367 ? -22.646 18.375 45.965 1.00 60.91 367 THR A N 1
ATOM 2713 C CA . THR A 1 367 ? -23.921 18.671 46.643 1.00 60.91 367 THR A CA 1
ATOM 2714 C C . THR A 1 367 ? -24.045 18.096 48.058 1.00 60.91 367 THR A C 1
ATOM 2716 O O . THR A 1 367 ? -24.900 18.575 48.818 1.00 60.91 367 THR A O 1
ATOM 2719 N N . ASP A 1 368 ? -23.164 17.192 48.475 1.00 63.44 368 ASP A N 1
ATOM 2720 C CA . ASP A 1 368 ? -23.115 16.546 49.803 1.00 63.44 368 ASP A CA 1
ATOM 2721 C C . ASP A 1 368 ? -21.842 16.854 50.606 1.00 63.44 368 ASP A C 1
ATOM 2723 O O . ASP A 1 368 ? -21.885 16.810 51.843 1.00 63.44 368 ASP A O 1
ATOM 2727 N N . GLY A 1 369 ? -20.776 17.321 49.961 1.00 58.38 369 GLY A N 1
ATOM 2728 C CA . GLY A 1 369 ? -19.576 17.836 50.610 1.00 58.38 369 GLY A CA 1
ATOM 2729 C C . GLY A 1 369 ? -18.541 16.781 50.986 1.00 58.38 369 GLY A C 1
ATOM 2730 O O . GLY A 1 369 ? -17.762 17.065 51.912 1.00 58.38 369 GLY A O 1
ATOM 2731 N N . ALA A 1 370 ? -18.564 15.618 50.334 1.00 54.31 370 ALA A N 1
ATOM 2732 C CA . ALA A 1 370 ? -17.466 14.657 50.349 1.00 54.31 370 ALA A CA 1
ATOM 2733 C C . ALA A 1 370 ? -16.402 15.022 49.303 1.00 54.31 370 ALA A C 1
ATOM 2735 O O . ALA A 1 370 ? -16.778 15.672 48.299 1.00 54.31 370 ALA A O 1
#

Secondary structure (DSSP, 8-state):
--TTS---EE-TTSS-EE-HHHHS---TT-STT-PPP--TTGGG-------S-------SS-TT----PPP-----PPTT------------S-SSS--------------SS-SSS-TTT-SSTT-SSS-HHHH-S--SS-SSS-TTS-SSTT-SSS-HHHHTS-GGG-----S---SSSSSS-TTSTT------SSSSSS-GGG-SSTT-SSS-HHHHTT----S-B-SSS-BTTT-SS-STTSTTTT---GGGS--SS--TTTT---GGG-S------SS-SSS-TTT-SSTT-SSS-HHHH-S--SSSSSS-GGG-TTTT-SSS-HHHHTS-SSSPPPP-S---SSSSSS-GGGTT-------S--

Radius of gyration: 34.79 Å; Cα contacts (8 Å, |Δi|>4): 593; chains: 1; bounding box: 86×41×99 Å